Protein AF-A0A1I8CDN8-F1 (afdb_monomer)

Mean predicted aligned error: 15.08 Å

Sequence (482 aa):
MPGAIEDSHVKSSDYYNYYEWNKRQKPAPALMDCKGCKRAISLSTTSARRHLISKHHSEYVKLVEEKLRKANASIGIASYLAPSKDIFEDKLLKLASLSTMSCNLLVSPKFCDLINYISPKTSSYNYFSDSEDDDLIYTSVECYKRFYCLAHQVNIILESISMDITAIKVLLTLLKNIKRVPLANEKLKQLTLKRVKLPGPTRWGHTIMIMGNCLIDKVYHIQVASEFMFKSPSTAQWRIIEEYTKATSHIFKTLNIIQGDSISSKAYGLIQNMYYQLNSLSLNENSFAKLGLEECKKRLNKYTDIDDKDFDICVMVSCFFDPTVTYLLEKEDAQKVIEFCIQNYDTNAWQLSNVSNPSPEIDTFSSNEFSFFELKRLETQRGLVITDPISSQTNNILHLYYEDFKHYKKDNLPAIEFWNTTVKYIALKIIALQYINFPVSSVAIERAFSSAKFCTSNVRNRTKEKLLNDKLLVYLNKKHFY

Solvent-accessible surface area (backbone atoms only — not comparable to full-atom values): 28082 Å² total; per-residue (Å²): 133,84,80,82,79,81,74,87,76,67,59,69,70,65,56,51,78,52,41,41,78,46,86,88,72,83,84,80,82,68,42,26,23,29,71,85,81,62,49,73,39,60,80,39,56,68,51,46,46,54,46,29,59,74,76,36,42,72,60,42,50,50,53,51,50,53,41,49,51,58,49,48,59,52,48,53,54,52,60,59,54,52,67,54,46,81,77,42,63,76,71,58,65,74,70,43,67,48,64,34,86,70,30,23,32,48,66,44,67,72,53,59,57,56,50,57,71,65,63,82,76,82,80,80,82,92,78,95,68,99,60,90,58,65,64,61,56,60,64,65,62,76,60,50,51,73,38,64,18,45,33,54,55,50,41,47,40,57,47,65,65,53,68,84,49,64,42,58,56,38,43,54,49,35,48,50,51,33,58,71,36,65,68,50,29,52,50,45,22,72,76,65,76,46,74,80,74,74,73,53,100,86,44,81,59,38,58,53,58,47,49,53,52,46,62,75,46,36,70,57,54,50,49,51,22,61,78,68,72,45,70,66,58,48,75,69,32,48,51,50,51,48,55,43,41,60,49,46,46,58,53,48,54,45,34,63,52,41,48,46,90,84,41,22,26,51,44,39,58,50,52,52,36,42,53,52,56,25,51,62,40,31,75,70,69,36,63,56,14,45,51,40,45,53,44,43,50,78,70,47,29,32,48,77,32,87,84,37,94,72,46,41,62,61,33,46,44,5,13,53,58,20,50,77,45,20,42,74,51,50,74,69,57,46,49,52,44,49,53,50,50,56,76,62,45,85,52,82,73,39,55,72,79,84,78,88,84,86,86,88,85,87,86,89,87,88,86,87,81,79,48,58,70,52,48,53,49,49,53,51,58,64,55,66,82,70,73,77,81,78,77,91,72,73,69,39,52,64,60,51,50,46,70,70,22,46,53,74,53,93,85,55,56,59,47,70,59,39,54,73,69,45,72,92,54,50,79,48,30,65,64,33,54,52,34,42,67,40,66,48,34,29,52,55,58,52,50,55,51,59,70,45,40,60,38,68,71,35,83,92,51,49,54,58,70,70,64,45,52,54,50,50,51,52,51,51,49,45,73,75,77,107

Structure (mmCIF, N/CA/C/O backbone):
data_AF-A0A1I8CDN8-F1
#
_entry.id   AF-A0A1I8CDN8-F1
#
loop_
_atom_site.group_PDB
_atom_site.id
_atom_site.type_symbol
_atom_site.label_atom_id
_atom_site.label_alt_id
_atom_site.label_comp_id
_atom_site.label_asym_id
_atom_site.label_entity_id
_atom_site.label_seq_id
_atom_site.pdbx_PDB_ins_code
_atom_site.Cartn_x
_atom_site.Cartn_y
_atom_site.Cartn_z
_atom_site.occupancy
_atom_site.B_iso_or_equiv
_atom_site.auth_seq_id
_atom_site.auth_comp_id
_atom_site.auth_asym_id
_atom_site.auth_atom_id
_atom_site.pdbx_PDB_model_num
ATOM 1 N N . MET A 1 1 ? -51.541 -7.426 -21.544 1.00 26.22 1 MET A N 1
ATOM 2 C CA . MET A 1 1 ? -50.734 -6.263 -21.119 1.00 26.22 1 MET A CA 1
ATOM 3 C C . MET A 1 1 ? -49.338 -6.777 -20.800 1.00 26.22 1 MET A C 1
ATOM 5 O O . MET A 1 1 ? -49.266 -7.708 -20.009 1.00 26.22 1 MET A O 1
ATOM 9 N N . PRO A 1 2 ? -48.265 -6.293 -21.447 1.00 28.39 2 PRO A N 1
ATOM 10 C CA . PRO A 1 2 ? -46.905 -6.659 -21.061 1.00 28.39 2 PRO A CA 1
ATOM 11 C C . PRO A 1 2 ? -46.555 -5.958 -19.742 1.00 28.39 2 PRO A C 1
ATOM 13 O O . PRO A 1 2 ? -46.849 -4.771 -19.591 1.00 28.39 2 PRO A O 1
ATOM 16 N N . GLY A 1 3 ? -45.996 -6.715 -18.794 1.00 33.19 3 GLY A N 1
ATOM 17 C CA . GLY A 1 3 ? -45.663 -6.261 -17.443 1.00 33.19 3 GLY A CA 1
ATOM 18 C C . GLY A 1 3 ? -44.763 -5.028 -17.446 1.00 33.19 3 GLY A C 1
ATOM 19 O O . GLY A 1 3 ? -43.825 -4.927 -18.238 1.00 33.19 3 GLY A O 1
ATOM 20 N N . ALA A 1 4 ? -45.092 -4.068 -16.586 1.00 37.28 4 ALA A N 1
ATOM 21 C CA . ALA A 1 4 ? -44.325 -2.847 -16.413 1.00 37.28 4 ALA A CA 1
ATOM 22 C C . ALA A 1 4 ? -42.955 -3.188 -15.810 1.00 37.28 4 ALA A C 1
ATOM 24 O O . ALA A 1 4 ? -42.877 -3.719 -14.709 1.00 37.28 4 ALA A O 1
ATOM 25 N N . ILE A 1 5 ? -41.877 -2.896 -16.538 1.00 46.56 5 ILE A N 1
ATOM 26 C CA . ILE A 1 5 ? -40.523 -2.914 -15.981 1.00 46.56 5 ILE A CA 1
ATOM 27 C C . ILE A 1 5 ? -40.397 -1.657 -15.115 1.00 46.56 5 ILE A C 1
ATOM 29 O O . ILE A 1 5 ? -40.521 -0.543 -15.633 1.00 46.56 5 ILE A O 1
ATOM 33 N N . GLU A 1 6 ? -40.216 -1.823 -13.805 1.00 45.78 6 GLU A N 1
ATOM 34 C CA . GLU A 1 6 ? -40.097 -0.697 -12.879 1.00 45.78 6 GLU A CA 1
ATOM 35 C C . GLU A 1 6 ? -38.776 0.069 -13.052 1.00 45.78 6 GLU A C 1
ATOM 37 O O . GLU A 1 6 ? -37.710 -0.482 -13.322 1.00 45.78 6 GLU A O 1
ATOM 42 N N . ASP A 1 7 ? -38.875 1.394 -12.935 1.00 52.47 7 ASP A N 1
ATOM 43 C CA . ASP A 1 7 ? -37.918 2.374 -13.469 1.00 52.47 7 ASP A CA 1
ATOM 44 C C . ASP A 1 7 ? -36.951 2.932 -12.401 1.00 52.47 7 ASP A C 1
ATOM 46 O O . ASP A 1 7 ? -36.394 4.022 -12.546 1.00 52.47 7 ASP A O 1
ATOM 50 N N . SER A 1 8 ? -36.770 2.214 -11.290 1.00 51.91 8 SER A N 1
ATOM 51 C CA . SER A 1 8 ? -36.023 2.683 -10.109 1.00 51.91 8 SER A CA 1
ATOM 52 C C . SER A 1 8 ? -34.501 2.781 -10.326 1.00 51.91 8 SER A C 1
ATOM 54 O O . SER A 1 8 ? -33.799 3.409 -9.534 1.00 51.91 8 SER A O 1
ATOM 56 N N . HIS A 1 9 ? -33.968 2.222 -11.420 1.00 49.19 9 HIS A N 1
ATOM 57 C CA . HIS A 1 9 ? -32.523 2.037 -11.622 1.00 49.19 9 HIS A CA 1
ATOM 58 C C . HIS A 1 9 ? -31.857 2.981 -12.645 1.00 49.19 9 HIS A C 1
ATOM 60 O O . HIS A 1 9 ? -30.636 2.921 -12.834 1.00 49.19 9 HIS A O 1
ATOM 66 N N . VAL A 1 10 ? -32.610 3.867 -13.309 1.00 52.22 10 VAL A N 1
ATOM 67 C CA . VAL A 1 10 ? -32.062 4.819 -14.295 1.00 52.22 10 VAL A CA 1
ATOM 68 C C . VAL A 1 10 ? -31.921 6.206 -13.664 1.00 52.22 10 VAL A C 1
ATOM 70 O O . VAL A 1 10 ? -32.912 6.828 -13.281 1.00 52.22 10 VAL A O 1
ATOM 73 N N . LYS A 1 11 ? -30.692 6.741 -13.578 1.00 74.88 11 LYS A N 1
ATOM 74 C CA . LYS A 1 11 ? -30.490 8.098 -13.048 1.00 74.88 11 LYS A CA 1
ATOM 75 C C . LYS A 1 11 ? -31.073 9.114 -14.022 1.00 74.88 11 LYS A C 1
ATOM 77 O O . LYS A 1 11 ? -30.938 8.990 -15.237 1.00 74.88 11 LYS A O 1
ATOM 82 N N . SER A 1 12 ? -31.638 10.187 -13.479 1.00 73.06 12 SER A N 1
ATOM 83 C CA . SER A 1 12 ? -32.212 11.300 -14.242 1.00 73.06 12 SER A CA 1
ATOM 84 C C . SER A 1 12 ? -31.274 11.870 -15.317 1.00 73.06 12 SER A C 1
ATOM 86 O O . SER A 1 12 ? -31.732 12.303 -16.373 1.00 73.06 12 SER A O 1
ATOM 88 N N . SER A 1 13 ? -29.962 11.823 -15.077 1.00 80.12 13 SER A N 1
ATOM 89 C CA . SER A 1 13 ? -28.933 12.281 -16.008 1.00 80.12 13 SER A CA 1
ATOM 90 C C . SER A 1 13 ? -28.714 11.367 -17.219 1.00 80.12 13 SER A C 1
ATOM 92 O O . SER A 1 13 ? -28.264 11.840 -18.258 1.00 80.12 13 SER A O 1
ATOM 94 N N . ASP A 1 14 ? -29.014 10.069 -17.108 1.00 84.25 14 ASP A N 1
ATOM 95 C CA . ASP A 1 14 ? -28.715 9.078 -18.151 1.00 84.25 14 ASP A CA 1
ATOM 96 C C . ASP A 1 14 ? -29.546 9.311 -19.421 1.00 84.25 14 ASP A C 1
ATOM 98 O O . ASP A 1 14 ? -29.073 9.081 -20.537 1.00 84.25 14 ASP A O 1
ATOM 102 N N . TYR A 1 15 ? -30.761 9.841 -19.259 1.00 85.12 15 TYR A N 1
ATOM 103 C CA . TYR A 1 15 ? -31.639 10.196 -20.369 1.00 85.12 15 TYR A CA 1
ATOM 104 C C . TYR A 1 15 ? -31.020 11.266 -21.274 1.00 85.12 15 TYR A C 1
ATOM 106 O O . TYR A 1 15 ? -31.219 11.216 -22.486 1.00 85.12 15 TYR A O 1
ATOM 114 N N . TYR A 1 16 ? -30.224 12.193 -20.725 1.00 87.88 16 TYR A N 1
ATOM 115 C CA . TYR A 1 16 ? -29.645 13.309 -21.481 1.00 87.88 16 TYR A CA 1
ATOM 116 C C . TYR A 1 16 ? -28.605 12.884 -22.520 1.00 87.88 16 TYR A C 1
ATOM 118 O O . TYR A 1 16 ? -28.362 13.626 -23.468 1.00 87.88 16 TYR A O 1
ATOM 126 N N . ASN A 1 17 ? -28.053 11.670 -22.433 1.00 91.25 17 ASN A N 1
ATOM 127 C CA . ASN A 1 17 ? -27.125 11.156 -23.446 1.00 91.25 17 ASN A CA 1
ATOM 128 C C . ASN A 1 17 ? -27.761 11.072 -24.847 1.00 91.25 17 ASN A C 1
ATOM 130 O O . ASN A 1 17 ? -27.056 11.187 -25.855 1.00 91.25 17 ASN A O 1
ATOM 134 N N . TYR A 1 18 ? -29.089 10.953 -24.908 1.00 92.00 18 TYR A N 1
ATOM 135 C CA . TYR A 1 18 ? -29.883 10.871 -26.137 1.00 92.00 18 TYR A CA 1
ATOM 136 C C . TYR A 1 18 ? -30.324 12.232 -26.687 1.00 92.00 18 TYR A C 1
ATOM 138 O O . TYR A 1 18 ? -30.989 12.291 -27.725 1.00 92.00 18 TYR A O 1
ATOM 146 N N . TYR A 1 19 ? -29.946 13.324 -26.024 1.00 92.31 19 TYR A N 1
ATOM 147 C CA . TYR A 1 19 ? -30.365 14.674 -26.376 1.00 92.31 19 TYR A CA 1
ATOM 148 C C . TYR A 1 19 ? -29.165 15.604 -26.539 1.00 92.31 19 TYR A C 1
ATOM 150 O O . TYR A 1 19 ? -28.080 15.372 -26.003 1.00 92.31 19 TYR A O 1
ATOM 158 N N . GLU A 1 20 ? -29.346 16.645 -27.339 1.00 92.75 20 GLU A N 1
ATOM 159 C CA . GLU A 1 20 ? -28.385 17.723 -27.534 1.00 92.75 20 GLU A CA 1
ATOM 160 C C . GLU A 1 20 ? -29.065 19.075 -27.319 1.00 92.75 20 GLU A C 1
ATOM 162 O O . GLU A 1 20 ? -30.263 19.232 -27.547 1.00 92.75 20 GLU A O 1
ATOM 167 N N . TRP A 1 21 ? -28.313 20.063 -26.839 1.00 88.69 21 TRP A N 1
ATOM 168 C CA . TRP A 1 21 ? -28.851 21.404 -26.624 1.00 88.69 21 TRP A CA 1
ATOM 169 C C . TRP A 1 21 ? -29.263 22.037 -27.952 1.00 88.69 21 TRP A C 1
ATOM 171 O O . TRP A 1 21 ? -28.451 22.111 -28.880 1.00 88.69 21 TRP A O 1
ATOM 181 N N . ASN A 1 22 ? -30.502 22.529 -28.029 1.00 83.56 22 ASN A N 1
ATOM 182 C CA . ASN A 1 22 ? -30.989 23.192 -29.229 1.00 83.56 22 ASN A CA 1
ATOM 183 C C . ASN A 1 22 ? -30.285 24.551 -29.381 1.00 83.56 22 ASN A C 1
ATOM 185 O O . ASN A 1 22 ? -30.539 25.503 -28.644 1.00 83.56 22 ASN A O 1
ATOM 189 N N . LYS A 1 23 ? -29.367 24.640 -30.349 1.00 81.50 23 LYS A N 1
ATOM 190 C CA . LYS A 1 23 ? -28.539 25.837 -30.584 1.00 81.50 23 LYS A CA 1
ATOM 191 C C . LYS A 1 23 ? -29.305 26.996 -31.233 1.00 81.50 23 LYS A C 1
ATOM 193 O O . LYS A 1 23 ? -28.736 28.071 -31.392 1.00 81.50 23 LYS A O 1
ATOM 198 N N . ARG A 1 24 ? -30.556 26.783 -31.656 1.00 76.19 24 ARG A N 1
ATOM 199 C CA . ARG A 1 24 ? -31.313 27.719 -32.503 1.00 76.19 24 ARG A CA 1
ATOM 200 C C . ARG A 1 24 ? -32.221 28.673 -31.721 1.00 76.19 24 ARG A C 1
ATOM 202 O O . ARG A 1 24 ? -32.852 29.514 -32.348 1.00 76.19 24 ARG A O 1
ATOM 209 N N . GLN A 1 25 ? -32.291 28.582 -30.388 1.00 66.62 25 GLN A N 1
ATOM 210 C CA . GLN A 1 25 ? -33.171 29.438 -29.582 1.00 66.62 25 GLN A CA 1
ATOM 211 C C . GLN A 1 25 ? -32.449 30.178 -28.444 1.00 66.62 25 GLN A C 1
ATOM 213 O O . GLN A 1 25 ? -31.809 29.572 -27.586 1.00 66.62 25 GLN A O 1
ATOM 218 N N . LYS A 1 26 ? -32.635 31.506 -28.408 1.00 66.12 26 LYS A N 1
ATOM 219 C CA . LYS A 1 26 ? -32.535 32.381 -27.226 1.00 66.12 26 LYS A CA 1
ATOM 220 C C . LYS A 1 26 ? -33.641 33.459 -27.310 1.00 66.12 26 LYS A C 1
ATOM 222 O O . LYS A 1 26 ? -33.758 34.031 -28.392 1.00 66.12 26 LYS A O 1
ATOM 227 N N . PRO A 1 27 ? -34.367 33.818 -26.225 1.00 65.06 27 PRO A N 1
ATOM 228 C CA . PRO A 1 27 ? -34.495 33.158 -24.922 1.00 65.06 27 PRO A CA 1
ATOM 229 C C . PRO A 1 27 ? -35.919 32.621 -24.620 1.00 65.06 27 PRO A C 1
ATOM 231 O O . PRO A 1 27 ? -36.909 33.320 -24.795 1.00 65.06 27 PRO A O 1
ATOM 234 N N . ALA A 1 28 ? -35.939 31.408 -24.047 1.00 66.69 28 ALA A N 1
ATOM 235 C CA . ALA A 1 28 ? -37.008 30.707 -23.314 1.00 66.69 28 ALA A CA 1
ATOM 236 C C . ALA A 1 28 ? -38.251 30.186 -24.080 1.00 66.69 28 ALA A C 1
ATOM 238 O O . ALA A 1 28 ? -38.843 30.912 -24.874 1.00 66.69 28 ALA A O 1
ATOM 239 N N . PRO A 1 29 ? -38.714 28.948 -23.771 1.00 65.62 29 PRO A N 1
ATOM 240 C CA . PRO A 1 29 ? -38.159 27.956 -22.828 1.00 65.62 29 PRO A CA 1
ATOM 241 C C . PRO A 1 29 ? -36.982 27.134 -23.399 1.00 65.62 29 PRO A C 1
ATOM 243 O O . PRO A 1 29 ? -36.843 26.981 -24.607 1.00 65.62 29 PRO A O 1
ATOM 246 N N . ALA A 1 30 ? -36.120 26.596 -22.523 1.00 75.00 30 ALA A N 1
ATOM 247 C CA . ALA A 1 30 ? -34.981 25.764 -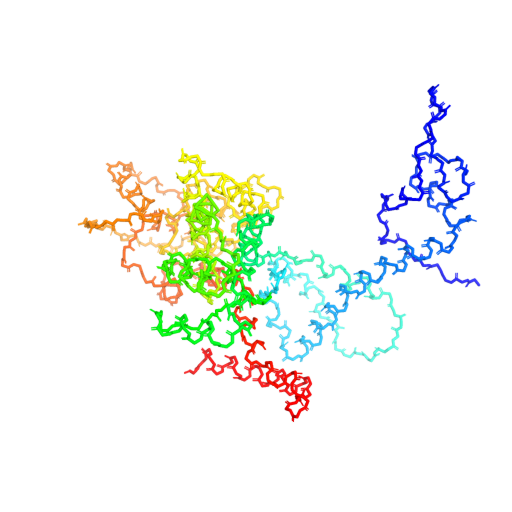22.921 1.00 75.00 30 ALA A CA 1
ATOM 248 C C . ALA A 1 30 ? -35.448 24.409 -23.489 1.00 75.00 30 ALA A C 1
ATOM 250 O O . ALA A 1 30 ? -36.036 23.592 -22.773 1.00 75.00 30 ALA A O 1
ATOM 251 N N . LEU A 1 31 ? -35.176 24.179 -24.775 1.00 86.25 31 LEU A N 1
ATOM 252 C CA . LEU A 1 31 ? -35.457 22.927 -25.476 1.00 86.25 31 LEU A CA 1
ATOM 253 C C . LEU A 1 31 ? -34.163 22.147 -25.747 1.00 86.25 31 LEU A C 1
ATOM 255 O O . LEU A 1 31 ? -33.097 22.725 -25.975 1.00 86.25 31 LEU A O 1
ATOM 259 N N . MET A 1 32 ? -34.272 20.822 -25.757 1.00 90.25 32 MET A N 1
ATOM 260 C CA . MET A 1 32 ? -33.238 19.923 -26.267 1.00 90.25 32 MET A CA 1
ATOM 261 C C . MET A 1 32 ? -33.755 19.189 -27.496 1.00 90.25 32 MET A C 1
ATOM 263 O O . MET A 1 32 ? -34.913 18.778 -27.523 1.00 90.25 32 MET A O 1
ATOM 267 N N . ASP A 1 33 ? -32.888 18.949 -28.469 1.00 92.94 33 ASP A N 1
ATOM 268 C CA . ASP A 1 33 ? -33.208 18.133 -29.632 1.00 92.94 33 ASP A CA 1
ATOM 269 C C . ASP A 1 33 ? -32.814 16.681 -29.363 1.00 92.94 33 ASP A C 1
ATOM 271 O O . ASP A 1 33 ? -31.708 16.385 -28.907 1.00 92.94 33 ASP A O 1
ATOM 275 N N . CYS A 1 34 ? -33.716 15.738 -29.633 1.00 94.75 34 CYS A N 1
ATOM 276 C CA . CYS A 1 34 ? -33.354 14.327 -29.602 1.00 94.75 34 CYS A CA 1
ATOM 277 C C . CYS A 1 34 ? -32.338 14.026 -30.707 1.00 94.75 34 CYS A C 1
ATOM 279 O O . CYS A 1 34 ? -32.595 14.298 -31.878 1.00 94.75 34 CYS A O 1
ATOM 281 N N . LYS A 1 35 ? -31.212 13.392 -30.370 1.00 94.56 35 LYS A N 1
ATOM 282 C CA . LYS A 1 35 ? -30.172 13.050 -31.352 1.00 94.56 35 LYS A CA 1
ATOM 283 C C . LYS A 1 35 ? -30.683 12.114 -32.450 1.00 94.56 35 LYS A C 1
ATOM 285 O O . LYS A 1 35 ? -30.227 12.250 -33.583 1.00 94.56 35 LYS A O 1
ATOM 290 N N . GLY A 1 36 ? -31.616 11.216 -32.110 1.00 93.12 36 GLY A N 1
ATOM 291 C CA . GLY A 1 36 ? -32.177 10.204 -33.008 1.00 93.12 36 GLY A CA 1
ATOM 292 C C . GLY A 1 36 ? -33.221 10.759 -33.977 1.00 93.12 36 GLY A C 1
ATOM 293 O O . GLY A 1 36 ? -33.046 10.657 -35.185 1.00 93.12 36 GLY A O 1
ATOM 294 N N . CYS A 1 37 ? -34.297 11.370 -33.469 1.00 94.38 37 CYS A N 1
ATOM 295 C CA . CYS A 1 37 ? -35.405 11.845 -34.313 1.00 94.38 37 CYS A CA 1
ATOM 296 C C . CYS A 1 37 ? -35.411 13.360 -34.581 1.00 94.38 37 CYS A C 1
ATOM 298 O O . CYS A 1 37 ? -36.319 13.854 -35.246 1.00 94.38 37 CYS A O 1
ATOM 300 N N . LYS A 1 38 ? -34.438 14.108 -34.042 1.00 94.19 38 LYS A N 1
ATOM 301 C CA . LYS A 1 38 ? -34.310 15.576 -34.154 1.00 94.19 38 LYS A CA 1
ATOM 302 C C . LYS A 1 38 ? -35.513 16.377 -33.643 1.00 94.19 38 LYS A C 1
ATOM 304 O O . LYS A 1 38 ? -35.638 17.563 -33.934 1.00 94.19 38 LYS A O 1
ATOM 309 N N . ARG A 1 39 ? -36.391 15.757 -32.848 1.00 92.88 39 ARG A N 1
ATOM 310 C CA . ARG A 1 39 ? -37.531 16.432 -32.223 1.00 92.88 39 ARG A CA 1
ATOM 311 C C . ARG A 1 39 ? -37.081 17.228 -31.001 1.00 92.88 39 ARG A C 1
ATOM 313 O O . ARG A 1 39 ? -36.428 16.672 -30.117 1.00 92.88 39 ARG A O 1
ATOM 320 N N . ALA A 1 40 ? -37.494 18.489 -30.942 1.00 92.19 40 ALA A N 1
ATOM 321 C CA . ALA A 1 40 ? -37.307 19.336 -29.774 1.00 92.19 40 ALA A CA 1
ATOM 322 C C . ALA A 1 40 ? -38.250 18.906 -28.636 1.00 92.19 40 ALA A C 1
ATOM 324 O O . ALA A 1 40 ? -39.450 18.700 -28.848 1.00 92.19 40 ALA A O 1
ATOM 325 N N . ILE A 1 41 ? -37.710 18.781 -27.429 1.00 91.62 41 ILE A N 1
ATOM 326 C CA . ILE A 1 41 ? -38.440 18.463 -26.200 1.00 91.62 41 ILE A CA 1
ATOM 327 C C . ILE A 1 41 ? -38.048 19.432 -25.083 1.00 91.62 41 ILE A C 1
ATOM 329 O O . ILE A 1 41 ? -36.981 20.044 -25.127 1.00 91.62 41 ILE A O 1
ATOM 333 N N . SER A 1 42 ? -38.897 19.568 -24.064 1.00 89.50 42 SER A N 1
ATOM 334 C CA . SER A 1 42 ? -38.574 20.396 -22.900 1.00 89.50 42 SER A CA 1
ATOM 335 C C . SER A 1 42 ? -37.399 19.821 -22.105 1.00 89.50 42 SER A C 1
ATOM 337 O O . SER A 1 42 ? -37.215 18.602 -22.030 1.00 89.50 42 SER A O 1
ATOM 339 N N . LEU A 1 43 ? -36.625 20.708 -21.472 1.00 83.31 43 LEU A N 1
ATOM 340 C CA . LEU A 1 43 ? -35.526 20.371 -20.565 1.00 83.31 43 LEU A CA 1
ATOM 341 C C . LEU A 1 43 ? -36.045 19.798 -19.231 1.00 83.31 43 LEU A C 1
ATOM 343 O O . LEU A 1 43 ? -35.876 20.382 -18.165 1.00 83.31 43 LEU A O 1
ATOM 347 N N . SER A 1 44 ? -36.725 18.657 -19.284 1.00 89.00 44 SER A N 1
ATOM 348 C CA . SER A 1 44 ? -37.115 17.896 -18.100 1.00 89.00 44 SER A CA 1
ATOM 349 C C . SER A 1 44 ? -36.850 16.415 -18.315 1.00 89.00 44 SER A C 1
ATOM 351 O O . SER A 1 44 ? -37.111 15.854 -19.382 1.00 89.00 44 SER A O 1
ATOM 353 N N . THR A 1 45 ? -36.366 15.769 -17.262 1.00 84.75 45 THR A N 1
ATOM 354 C CA . THR A 1 45 ? -36.074 14.331 -17.208 1.00 84.75 45 THR A CA 1
ATOM 355 C C . THR A 1 45 ? -37.315 13.512 -17.554 1.00 84.75 45 THR A C 1
ATOM 357 O O . THR A 1 45 ? -37.250 12.576 -18.345 1.00 84.75 45 THR A O 1
ATOM 360 N N . THR A 1 46 ? -38.478 13.935 -17.056 1.00 87.38 46 THR A N 1
ATOM 361 C CA . THR A 1 46 ? -39.779 13.331 -17.350 1.00 87.38 46 THR A CA 1
ATOM 362 C C . THR A 1 46 ? -40.126 13.398 -18.836 1.00 87.38 46 THR A C 1
ATOM 364 O O . THR A 1 46 ? -40.603 12.412 -19.397 1.00 87.38 46 THR A O 1
ATOM 367 N N . SER A 1 47 ? -39.869 14.528 -19.501 1.00 88.31 47 SER A N 1
ATOM 368 C CA . SER A 1 47 ? -40.153 14.668 -20.936 1.00 88.31 47 SER A CA 1
ATOM 369 C C . SER A 1 47 ? -39.167 13.875 -21.787 1.00 88.31 47 SER A C 1
ATOM 371 O O . SER A 1 47 ? -39.587 13.205 -22.728 1.00 88.31 47 SER A O 1
ATOM 373 N N . ALA A 1 48 ? -37.887 13.862 -21.409 1.00 90.12 48 ALA A N 1
ATOM 374 C CA . ALA A 1 48 ? -36.861 13.032 -22.035 1.00 90.12 48 ALA A CA 1
ATOM 375 C C . ALA A 1 48 ? -37.177 11.530 -21.921 1.00 90.12 48 ALA A C 1
ATOM 377 O O . ALA A 1 48 ? -37.061 10.795 -22.904 1.00 90.12 48 ALA A O 1
ATOM 378 N N . ARG A 1 49 ? -37.649 11.085 -20.753 1.00 89.44 49 ARG A N 1
ATOM 379 C CA . ARG A 1 49 ? -38.091 9.708 -20.505 1.00 89.44 49 ARG A CA 1
ATOM 380 C C . ARG A 1 49 ? -39.318 9.352 -21.339 1.00 89.44 49 ARG A C 1
ATOM 382 O O . ARG A 1 49 ? -39.263 8.404 -22.113 1.00 89.44 49 ARG A O 1
ATOM 389 N N . ARG A 1 50 ? -40.405 10.133 -21.259 1.00 90.00 50 ARG A N 1
ATOM 390 C CA . ARG A 1 50 ? -41.627 9.882 -22.055 1.00 90.00 50 ARG A CA 1
ATOM 391 C C . ARG A 1 50 ? -41.338 9.866 -23.554 1.00 90.00 50 ARG A C 1
ATOM 393 O O . ARG A 1 50 ? -41.900 9.053 -24.285 1.00 90.00 50 ARG A O 1
ATOM 400 N N . HIS A 1 51 ? -40.465 10.757 -24.017 1.00 95.19 51 HIS A N 1
ATOM 401 C CA . HIS A 1 51 ? -40.059 10.794 -25.413 1.00 95.19 51 HIS A CA 1
ATOM 402 C C . HIS A 1 51 ? -39.285 9.530 -25.814 1.00 95.19 51 HIS A C 1
ATOM 404 O O . HIS A 1 51 ? -39.625 8.923 -26.826 1.00 95.19 51 HIS A O 1
ATOM 410 N N . LEU A 1 52 ? -38.318 9.076 -25.008 1.00 91.62 52 LEU A N 1
ATOM 411 C CA . LEU A 1 52 ? -37.605 7.820 -25.267 1.00 91.62 52 LEU A CA 1
ATOM 412 C C . LEU A 1 52 ? -38.558 6.619 -25.265 1.00 91.62 52 LEU A C 1
ATOM 414 O O . LEU A 1 52 ? -38.564 5.863 -26.226 1.00 91.62 52 LEU A O 1
ATOM 418 N N . ILE A 1 53 ? -39.437 6.500 -24.267 1.00 88.94 53 ILE A N 1
ATOM 419 C CA . ILE A 1 53 ? -40.423 5.408 -24.190 1.00 88.94 53 ILE A CA 1
ATOM 420 C C . ILE A 1 53 ? -41.326 5.381 -25.433 1.00 88.94 53 ILE A C 1
ATOM 422 O O . ILE A 1 53 ? -41.604 4.310 -25.965 1.00 88.94 53 ILE A O 1
ATOM 426 N N . SER A 1 54 ? -41.779 6.548 -25.905 1.00 90.44 54 SER A N 1
ATOM 427 C CA . SER A 1 54 ? -42.765 6.641 -26.993 1.00 90.44 54 SER A CA 1
ATOM 428 C C . SER A 1 54 ? -42.180 6.643 -28.408 1.00 90.44 54 SER A C 1
ATOM 430 O O . SER A 1 54 ? -42.880 6.260 -29.344 1.00 90.44 54 SER A O 1
ATOM 432 N N . LYS A 1 55 ? -40.941 7.116 -28.603 1.00 93.94 55 LYS A N 1
ATOM 433 C CA . LYS A 1 55 ? -40.325 7.288 -29.935 1.00 93.94 55 LYS A CA 1
ATOM 434 C C . LYS A 1 55 ? -39.064 6.463 -30.162 1.00 93.94 55 LYS A C 1
ATOM 436 O O . LYS A 1 55 ? -38.720 6.228 -31.313 1.00 93.94 55 LYS A O 1
ATOM 441 N N . HIS A 1 56 ? -38.418 6.012 -29.093 1.00 92.25 56 HIS A N 1
ATOM 442 C CA . HIS A 1 56 ? -37.150 5.279 -29.112 1.00 92.25 56 HIS A CA 1
ATOM 443 C C . HIS A 1 56 ? -37.204 4.119 -28.108 1.00 92.25 56 HIS A C 1
ATOM 445 O O . HIS A 1 56 ? -36.333 3.965 -27.250 1.00 92.25 56 HIS A O 1
ATOM 451 N N . HIS A 1 57 ? -38.294 3.341 -28.162 1.00 87.75 57 HIS A N 1
ATOM 452 C CA . HIS A 1 57 ? -38.574 2.296 -27.177 1.00 87.75 57 HIS A CA 1
ATOM 453 C C . HIS A 1 57 ? -37.439 1.265 -27.108 1.00 87.75 57 HIS A C 1
ATOM 455 O O . HIS A 1 57 ? -37.044 0.861 -26.021 1.00 87.75 57 HIS A O 1
ATOM 461 N N . SER A 1 58 ? -36.846 0.906 -28.252 1.00 84.94 58 SER A N 1
ATOM 462 C CA . SER A 1 58 ? -35.691 0.005 -28.316 1.00 84.94 58 SER A CA 1
ATOM 463 C C . SER A 1 58 ? -34.464 0.528 -27.567 1.00 84.94 58 SER A C 1
ATOM 465 O O . SER A 1 58 ? -33.763 -0.237 -26.911 1.00 84.94 58 SER A O 1
ATOM 467 N N . GLU A 1 59 ? -34.178 1.824 -27.655 1.00 89.00 59 GLU A N 1
ATOM 468 C CA . GLU A 1 59 ? -33.054 2.470 -26.981 1.00 89.00 59 GLU A CA 1
ATOM 469 C C . GLU A 1 59 ? -33.328 2.639 -25.485 1.00 89.00 59 GLU A C 1
ATOM 471 O O . GLU A 1 59 ? -32.421 2.464 -24.672 1.00 89.00 59 GLU A O 1
ATOM 476 N N . TYR A 1 60 ? -34.583 2.911 -25.117 1.00 85.81 60 TYR A N 1
ATOM 477 C CA . TYR A 1 60 ? -35.026 2.903 -23.725 1.00 85.81 60 TYR A CA 1
ATOM 478 C C . TYR A 1 60 ? -34.864 1.514 -23.091 1.00 85.81 60 TYR A C 1
ATOM 480 O O . TYR A 1 60 ? -34.243 1.405 -22.038 1.00 85.81 60 TYR A O 1
ATOM 488 N N . VAL A 1 61 ? -35.327 0.448 -23.756 1.00 78.50 61 VAL A N 1
ATOM 489 C CA . VAL A 1 61 ? -35.165 -0.936 -23.276 1.00 78.50 61 VAL A CA 1
ATOM 490 C C . VAL A 1 61 ? -33.686 -1.285 -23.108 1.00 78.50 61 VAL A C 1
ATOM 492 O O . VAL A 1 61 ? -33.301 -1.759 -22.047 1.00 78.50 61 VAL A O 1
ATOM 495 N N . LYS A 1 62 ? -32.822 -0.953 -24.079 1.00 81.81 62 LYS A N 1
ATOM 496 C CA . LYS A 1 62 ? -31.367 -1.167 -23.956 1.00 81.81 62 LYS A CA 1
ATOM 497 C C . LYS A 1 62 ? -30.748 -0.425 -22.772 1.00 81.81 62 LYS A C 1
ATOM 499 O O . LYS A 1 62 ? -29.882 -0.973 -22.096 1.00 81.81 62 LYS A O 1
ATOM 504 N N . LEU A 1 63 ? -31.169 0.817 -22.524 1.00 81.00 63 LEU A N 1
ATOM 505 C CA . LEU A 1 63 ? -30.702 1.604 -21.381 1.00 81.00 63 LEU A CA 1
ATOM 506 C C . LEU A 1 63 ? -31.090 0.932 -20.057 1.00 81.00 63 LEU A C 1
ATOM 508 O O . LEU A 1 63 ? -30.253 0.822 -19.161 1.00 81.00 63 LEU A O 1
ATOM 512 N N . VAL A 1 64 ? -32.335 0.464 -19.950 1.00 70.94 64 VAL A N 1
ATOM 513 C CA . VAL A 1 64 ? -32.841 -0.250 -18.771 1.00 70.94 64 VAL A CA 1
ATOM 514 C C . VAL A 1 64 ? -32.118 -1.588 -18.597 1.00 70.94 64 VAL A C 1
ATOM 516 O O . VAL A 1 64 ? -31.606 -1.860 -17.516 1.00 70.94 64 VAL A O 1
ATOM 519 N N . GLU A 1 65 ? -31.961 -2.381 -19.659 1.00 66.12 65 GLU A N 1
ATOM 520 C CA . GLU A 1 65 ? -31.228 -3.654 -19.646 1.00 66.12 65 GLU A CA 1
ATOM 521 C C . GLU A 1 65 ? -29.755 -3.487 -19.254 1.00 66.12 65 GLU A C 1
ATOM 523 O O . GLU A 1 65 ? -29.227 -4.285 -18.483 1.00 66.12 65 GLU A O 1
ATOM 528 N N . GLU A 1 66 ? -29.063 -2.454 -19.740 1.00 74.56 66 GLU A N 1
ATOM 529 C CA . GLU A 1 66 ? -27.668 -2.189 -19.374 1.00 74.56 66 GLU A CA 1
ATOM 530 C C . GLU A 1 66 ? -27.534 -1.866 -17.878 1.00 74.56 66 GLU A C 1
ATOM 532 O O . GLU A 1 66 ? -26.582 -2.298 -17.218 1.00 74.56 66 GLU A O 1
ATOM 537 N N . LYS A 1 67 ? -28.499 -1.121 -17.329 1.00 73.94 67 LYS A N 1
ATOM 538 C CA . LYS A 1 67 ? -28.532 -0.754 -15.909 1.00 73.94 67 LYS A CA 1
ATOM 539 C C . LYS A 1 67 ? -28.917 -1.945 -15.045 1.00 73.94 67 LYS A C 1
ATOM 541 O O . LYS A 1 67 ? -28.205 -2.212 -14.081 1.00 73.94 67 LYS A O 1
ATOM 546 N N . LEU A 1 68 ? -29.925 -2.717 -15.446 1.00 54.31 68 LEU A N 1
ATOM 547 C CA . LEU A 1 68 ? -30.285 -3.987 -14.817 1.00 54.31 68 LEU A CA 1
ATOM 548 C C . LEU A 1 68 ? -29.125 -4.979 -14.867 1.00 54.31 68 LEU A C 1
ATOM 550 O O . LEU A 1 68 ? -28.854 -5.635 -13.879 1.00 54.31 68 LEU A O 1
ATOM 554 N N . ARG A 1 69 ? -28.352 -5.052 -15.953 1.00 61.00 69 ARG A N 1
ATOM 555 C CA . ARG A 1 69 ? -27.161 -5.915 -16.034 1.00 61.00 69 ARG A CA 1
ATOM 556 C C . ARG A 1 69 ? -26.059 -5.476 -15.070 1.00 61.00 69 ARG A C 1
ATOM 558 O O . ARG A 1 69 ? -25.405 -6.321 -14.465 1.00 61.00 69 ARG A O 1
ATOM 565 N N . LYS A 1 70 ? -25.850 -4.165 -14.914 1.00 59.53 70 LYS A N 1
ATOM 566 C CA . LYS A 1 70 ? -24.907 -3.598 -13.933 1.00 59.53 70 LYS A CA 1
ATOM 567 C C . LYS A 1 70 ? -25.391 -3.816 -12.489 1.00 59.53 70 LYS A C 1
ATOM 569 O O . LYS A 1 70 ? -24.577 -4.142 -11.626 1.00 59.53 70 LYS A O 1
ATOM 574 N N . ALA A 1 71 ? -26.696 -3.705 -12.240 1.00 49.72 71 ALA A N 1
ATOM 575 C CA . ALA A 1 71 ? -27.324 -4.009 -10.954 1.00 49.72 71 ALA A CA 1
ATOM 576 C C . ALA A 1 71 ? -27.265 -5.516 -10.634 1.00 49.72 71 ALA A C 1
ATOM 578 O O . ALA A 1 71 ? -26.783 -5.897 -9.573 1.00 49.72 71 ALA A O 1
ATOM 579 N N . ASN A 1 72 ? -27.601 -6.382 -11.591 1.00 40.75 72 ASN A N 1
ATOM 580 C CA . ASN A 1 72 ? -27.540 -7.844 -11.488 1.00 40.75 72 ASN A CA 1
ATOM 581 C C . ASN A 1 72 ? -26.115 -8.376 -11.310 1.00 40.75 72 ASN A C 1
ATOM 583 O O . ASN A 1 72 ? -25.922 -9.380 -10.635 1.00 40.75 72 ASN A O 1
ATOM 587 N N . ALA A 1 73 ? -25.091 -7.693 -11.831 1.00 40.53 73 ALA A N 1
ATOM 588 C CA . ALA A 1 73 ? -23.699 -8.001 -11.492 1.00 40.53 73 ALA A CA 1
ATOM 589 C C . ALA A 1 73 ? -23.385 -7.744 -10.004 1.00 40.53 73 ALA A C 1
ATOM 591 O O . ALA A 1 73 ? -22.525 -8.408 -9.431 1.00 40.53 73 ALA A O 1
ATOM 592 N N . SER A 1 74 ? -24.095 -6.804 -9.375 1.00 37.25 74 SER A N 1
ATOM 593 C CA . SER A 1 74 ? -23.976 -6.490 -7.947 1.00 37.25 74 SER A CA 1
ATOM 594 C C . SER A 1 74 ? -24.806 -7.464 -7.095 1.00 37.25 74 SER A C 1
ATOM 596 O O . SER A 1 74 ? -24.326 -7.931 -6.065 1.00 37.25 74 SER A O 1
ATOM 598 N N . ILE A 1 75 ? -25.991 -7.860 -7.579 1.00 37.47 75 ILE A N 1
ATOM 599 C CA . ILE A 1 75 ? -26.857 -8.889 -6.972 1.00 37.47 75 ILE A CA 1
ATOM 600 C C . ILE A 1 75 ? -26.203 -10.270 -7.036 1.00 37.47 75 ILE A C 1
ATOM 602 O O . ILE A 1 75 ? -26.227 -10.986 -6.047 1.00 37.47 75 ILE A O 1
ATOM 606 N N . GLY A 1 76 ? -25.520 -10.613 -8.133 1.00 33.84 76 GLY A N 1
ATOM 607 C CA . GLY A 1 76 ? -24.746 -11.850 -8.245 1.00 33.84 76 GLY A CA 1
ATOM 608 C C . GLY A 1 76 ? -23.673 -11.975 -7.158 1.00 33.84 76 GLY A C 1
ATOM 609 O O . GLY A 1 76 ? -23.481 -13.044 -6.596 1.00 33.84 76 GLY A O 1
ATOM 610 N N . ILE A 1 77 ? -23.000 -10.879 -6.795 1.00 39.28 77 ILE A N 1
ATOM 611 C CA . ILE A 1 77 ? -22.026 -10.877 -5.691 1.00 39.28 77 ILE A CA 1
ATOM 612 C C . ILE A 1 77 ? -22.736 -11.073 -4.342 1.00 39.28 77 ILE A C 1
ATOM 614 O O . ILE A 1 77 ? -22.283 -11.880 -3.530 1.00 39.28 77 ILE A O 1
ATOM 618 N N . ALA A 1 78 ? -23.867 -10.397 -4.112 1.00 38.41 78 ALA A N 1
ATOM 619 C CA . ALA A 1 78 ? -24.673 -10.568 -2.901 1.00 38.41 78 ALA A CA 1
ATOM 620 C C . ALA A 1 78 ? -25.250 -11.995 -2.772 1.00 38.41 78 ALA A C 1
ATOM 622 O O . ALA A 1 78 ? -25.240 -12.572 -1.684 1.00 38.41 78 ALA A O 1
ATOM 623 N N . SER A 1 79 ? -25.651 -12.615 -3.885 1.00 34.00 79 SER A N 1
ATOM 624 C CA . SER A 1 79 ? -26.163 -13.985 -3.946 1.00 34.00 79 SER A CA 1
ATOM 625 C C . SER A 1 79 ? -25.076 -15.058 -3.839 1.00 34.00 79 SER A C 1
ATOM 627 O O . SER A 1 79 ? -25.414 -16.206 -3.601 1.00 34.00 79 SER A O 1
ATOM 629 N N . TYR A 1 80 ? -23.785 -14.736 -3.999 1.00 41.88 80 TYR A N 1
ATOM 630 C CA . TYR A 1 80 ? -22.675 -15.629 -3.612 1.00 41.88 80 TYR A CA 1
ATOM 631 C C . TYR A 1 80 ? -22.345 -15.515 -2.113 1.00 41.88 80 TYR A C 1
ATOM 633 O O . TYR A 1 80 ? -21.889 -16.480 -1.496 1.00 41.88 80 TYR A O 1
ATOM 641 N N . LEU A 1 81 ? -22.611 -14.358 -1.498 1.00 40.53 81 LEU A N 1
ATOM 642 C CA . LEU A 1 81 ? -22.452 -14.161 -0.054 1.00 40.53 81 LEU A CA 1
ATOM 643 C C . LEU A 1 81 ? -23.589 -14.818 0.746 1.00 40.53 81 LEU A C 1
ATOM 645 O O . LEU A 1 81 ? -23.344 -15.299 1.848 1.00 40.53 81 LEU A O 1
ATOM 649 N N . ALA A 1 82 ? -24.804 -14.894 0.193 1.00 36.97 82 ALA A N 1
ATOM 650 C CA . ALA A 1 82 ? -25.963 -15.484 0.867 1.00 36.97 82 ALA A CA 1
ATOM 651 C C . ALA A 1 82 ? -25.834 -17.004 1.166 1.00 36.97 82 ALA A C 1
ATOM 653 O O . ALA A 1 82 ? -26.034 -17.368 2.317 1.00 36.97 82 ALA A O 1
ATOM 654 N N . PRO A 1 83 ? -25.385 -17.889 0.250 1.00 36.03 83 PRO A N 1
ATOM 655 C CA . PRO A 1 83 ? -25.147 -19.312 0.540 1.00 36.03 83 PRO A CA 1
ATOM 656 C C . PRO A 1 83 ? -23.959 -19.562 1.478 1.00 36.03 83 PRO A C 1
ATOM 658 O O . PRO A 1 83 ? -23.842 -20.627 2.077 1.00 36.03 83 PRO A O 1
ATOM 661 N N . SER A 1 84 ? -23.063 -18.579 1.630 1.00 43.03 84 SER A N 1
ATOM 662 C CA . SER A 1 84 ? -22.007 -18.627 2.650 1.00 43.03 84 SER A CA 1
ATOM 663 C C . SER A 1 84 ? -22.582 -18.501 4.072 1.00 43.03 84 SER A C 1
ATOM 665 O O . SER A 1 84 ? -21.915 -18.907 5.024 1.00 43.03 84 SER A O 1
ATOM 667 N N . LYS A 1 85 ? -23.812 -17.970 4.215 1.00 40.47 85 LYS A N 1
ATOM 668 C CA . LYS A 1 85 ? -24.557 -17.871 5.482 1.00 40.47 85 LYS A CA 1
ATOM 669 C C . LYS A 1 85 ? -25.092 -19.217 5.973 1.00 40.47 85 LYS A C 1
ATOM 671 O O . LYS A 1 85 ? -25.228 -19.394 7.171 1.00 40.47 85 LYS A O 1
ATOM 676 N N . ASP A 1 86 ? -25.329 -20.181 5.083 1.00 40.88 86 ASP A N 1
ATOM 677 C CA . ASP A 1 86 ? -25.794 -21.521 5.482 1.00 40.88 86 ASP A CA 1
ATOM 678 C C . ASP A 1 86 ? -24.662 -22.386 6.069 1.00 40.88 86 ASP A C 1
ATOM 680 O O . ASP A 1 86 ? -24.912 -23.380 6.748 1.00 40.88 86 ASP A O 1
ATOM 684 N N . ILE A 1 87 ? -23.399 -22.022 5.804 1.00 43.50 87 ILE A N 1
ATOM 685 C CA . ILE A 1 87 ? -22.203 -22.766 6.240 1.00 43.50 87 ILE A CA 1
ATOM 686 C C . ILE A 1 87 ? -21.660 -22.242 7.580 1.00 43.50 87 ILE A C 1
ATOM 688 O O . ILE A 1 87 ? -21.072 -23.002 8.348 1.00 43.50 87 ILE A O 1
ATOM 692 N N . PHE A 1 88 ? -21.856 -20.957 7.877 1.00 42.56 88 PHE A N 1
ATOM 693 C CA . PHE A 1 88 ? -21.450 -20.330 9.133 1.00 42.56 88 PHE A CA 1
ATOM 694 C C . PHE A 1 88 ? -22.698 -19.945 9.917 1.00 42.56 88 PHE A C 1
ATOM 696 O O . PHE A 1 88 ? -23.499 -19.180 9.399 1.00 42.56 88 PHE A O 1
ATOM 703 N N . GLU A 1 89 ? -22.855 -20.439 11.153 1.00 43.44 89 GLU A N 1
ATOM 704 C CA . GLU A 1 89 ? -24.004 -20.096 12.003 1.00 43.44 89 GLU A CA 1
ATOM 705 C C . GLU A 1 89 ? -24.322 -18.595 11.939 1.00 43.44 89 GLU A C 1
ATOM 707 O O . GLU A 1 89 ? -23.424 -17.758 12.044 1.00 43.44 89 GLU A O 1
ATOM 712 N N . ASP A 1 90 ? -25.609 -18.260 11.849 1.00 41.81 90 ASP A N 1
ATOM 713 C CA . ASP A 1 90 ? -26.162 -16.902 11.725 1.00 41.81 90 ASP A CA 1
ATOM 714 C C . ASP A 1 90 ? -25.602 -15.906 12.774 1.00 41.81 90 ASP A C 1
ATOM 716 O O . ASP A 1 90 ? -25.599 -14.691 12.588 1.00 41.81 90 ASP A O 1
ATOM 720 N N . LYS A 1 91 ? -25.056 -16.420 13.888 1.00 36.19 91 LYS A N 1
ATOM 721 C CA . LYS A 1 91 ? -24.354 -15.667 14.941 1.00 36.19 91 LYS A CA 1
ATOM 722 C C . LYS A 1 91 ? -22.961 -15.151 14.543 1.00 36.19 91 LYS A C 1
ATOM 724 O O . LYS A 1 91 ? -22.551 -14.116 15.058 1.00 36.19 91 LYS A O 1
ATOM 729 N N . LEU A 1 92 ? -22.234 -15.825 13.650 1.00 35.31 92 LEU A N 1
ATOM 730 C CA . LEU A 1 92 ? -20.872 -15.453 13.232 1.00 35.31 92 LEU A CA 1
ATOM 731 C C . LEU A 1 92 ? -20.867 -14.292 12.228 1.00 35.31 92 LEU A C 1
ATOM 733 O O . LEU A 1 92 ? -19.967 -13.455 12.259 1.00 35.31 92 LEU A O 1
ATOM 737 N N . LEU A 1 93 ? -21.907 -14.177 11.398 1.00 39.47 93 LEU A N 1
ATOM 738 C CA . LEU A 1 93 ? -22.096 -13.035 10.498 1.00 39.47 93 LEU A CA 1
ATOM 739 C C . LEU A 1 93 ? -22.498 -11.746 11.228 1.00 39.47 93 LEU A C 1
ATOM 741 O O . LEU A 1 93 ? -22.139 -10.668 10.757 1.00 39.47 93 LEU A O 1
ATOM 745 N N . LYS A 1 94 ? -23.144 -11.836 12.403 1.00 38.19 94 LYS A N 1
ATOM 746 C CA . LYS A 1 94 ? -23.441 -10.676 13.275 1.00 38.19 94 LYS A CA 1
ATOM 747 C C . LYS A 1 94 ? -22.178 -9.923 13.727 1.00 38.19 94 LYS A C 1
ATOM 749 O O . LYS A 1 94 ? -22.271 -8.761 14.102 1.00 38.19 94 LYS A O 1
ATOM 754 N N . LEU A 1 95 ? -21.011 -10.572 13.677 1.00 34.88 95 LEU A N 1
ATOM 755 C CA . LEU A 1 95 ? -19.712 -10.042 14.116 1.00 34.88 95 LEU A CA 1
ATOM 756 C C . LEU A 1 95 ? -18.690 -9.902 12.973 1.00 34.88 95 LEU A C 1
ATOM 758 O O . LEU A 1 95 ? -17.567 -9.446 13.198 1.00 34.88 95 LEU A O 1
ATOM 762 N N . ALA A 1 96 ? -19.040 -10.311 11.752 1.00 37.06 96 ALA A N 1
ATOM 763 C CA . ALA A 1 96 ? -18.085 -10.399 10.659 1.00 37.06 96 ALA A CA 1
ATOM 764 C C . ALA A 1 96 ? -17.783 -9.016 10.070 1.00 37.06 96 ALA A C 1
ATOM 766 O O . ALA A 1 96 ? -18.666 -8.345 9.536 1.00 37.06 96 ALA A O 1
ATOM 767 N N . SER A 1 97 ? -16.506 -8.626 10.089 1.00 39.12 97 SER A N 1
ATOM 768 C CA . SER A 1 97 ? -16.001 -7.615 9.164 1.00 39.12 97 SER A CA 1
ATOM 769 C C . SER A 1 97 ? -15.496 -8.312 7.899 1.00 39.12 97 SER A C 1
ATOM 771 O O . SER A 1 97 ? -14.521 -9.058 7.927 1.00 39.12 97 SER A O 1
ATOM 773 N N . LEU A 1 98 ? -16.200 -8.151 6.777 1.00 39.16 98 LEU A N 1
ATOM 774 C CA . LEU A 1 98 ? -15.762 -8.708 5.486 1.00 39.16 98 LEU A CA 1
ATOM 775 C C . LEU A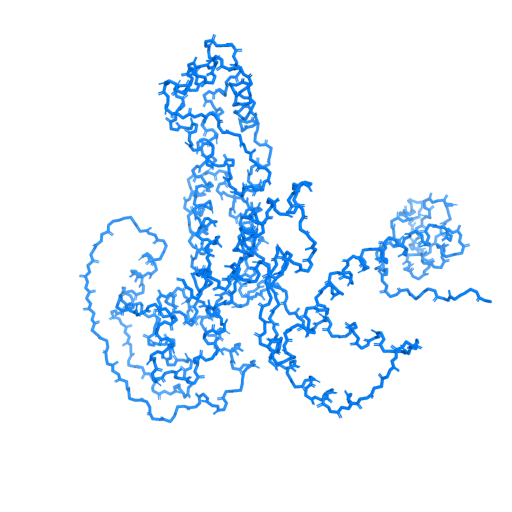 1 98 ? -14.679 -7.816 4.888 1.00 39.16 98 LEU A C 1
ATOM 777 O O . LEU A 1 98 ? -14.740 -6.621 5.118 1.00 39.16 98 LEU A O 1
ATOM 781 N N . SER A 1 99 ? -13.735 -8.362 4.114 1.00 34.22 99 SER A N 1
ATOM 782 C CA . SER A 1 99 ? -12.733 -7.608 3.340 1.00 34.22 99 SER A CA 1
ATOM 783 C C . SER A 1 99 ? -12.593 -8.168 1.930 1.00 34.22 99 SER A C 1
ATOM 785 O O . SER A 1 99 ? -12.447 -9.372 1.739 1.00 34.22 99 SER A O 1
ATOM 787 N N . THR A 1 100 ? -12.634 -7.305 0.922 1.00 39.50 100 THR A N 1
ATOM 788 C CA . THR A 1 100 ? -12.523 -7.639 -0.501 1.00 39.50 100 THR A CA 1
ATOM 789 C C . THR A 1 100 ? -11.593 -6.652 -1.207 1.00 39.50 100 THR A C 1
ATOM 791 O O . THR A 1 100 ? -11.190 -5.626 -0.654 1.00 39.50 100 THR A O 1
ATOM 794 N N . MET A 1 101 ? -11.256 -6.925 -2.473 1.00 32.31 101 MET A N 1
ATOM 795 C CA . MET A 1 101 ? -10.466 -6.025 -3.333 1.00 32.31 101 MET A CA 1
ATOM 796 C C . MET A 1 101 ? -11.032 -4.598 -3.429 1.00 32.31 101 MET A C 1
ATOM 798 O O . MET A 1 101 ? -10.329 -3.680 -3.848 1.00 32.31 101 MET A O 1
ATOM 802 N N . SER A 1 102 ? -12.292 -4.390 -3.027 1.00 28.05 102 SER A N 1
ATOM 803 C CA . SER A 1 102 ? -12.973 -3.104 -3.133 1.00 28.05 102 SER A CA 1
ATOM 804 C C . SER A 1 102 ? -13.904 -2.744 -1.963 1.00 28.05 102 SER A C 1
ATOM 806 O O . SER A 1 102 ? -14.540 -1.694 -2.040 1.00 28.05 102 SER A O 1
ATOM 808 N N . CYS A 1 103 ? -14.020 -3.552 -0.905 1.00 33.50 103 CYS A N 1
ATOM 809 C CA . CYS A 1 103 ? -14.868 -3.251 0.256 1.00 33.50 103 CYS A CA 1
ATOM 810 C C . CYS A 1 103 ? -14.389 -3.966 1.527 1.00 33.50 103 CYS A C 1
ATOM 812 O O . CYS A 1 103 ? -14.094 -5.148 1.450 1.00 33.50 103 CYS A O 1
ATOM 814 N N . ASN A 1 104 ? -14.417 -3.312 2.688 1.00 38.25 104 ASN A N 1
ATOM 815 C CA . ASN A 1 104 ? -14.720 -3.982 3.942 1.00 38.25 104 ASN A CA 1
ATOM 816 C C . ASN A 1 104 ? -16.143 -3.641 4.349 1.00 38.25 104 ASN A C 1
ATOM 818 O O . ASN A 1 104 ? -16.594 -2.545 4.032 1.00 38.25 104 ASN A O 1
ATOM 822 N N . LEU A 1 105 ? -16.832 -4.555 5.018 1.00 41.12 105 LEU A N 1
ATOM 823 C CA . LEU A 1 105 ? -18.142 -4.297 5.608 1.00 41.12 105 LEU A CA 1
ATOM 824 C C . LEU A 1 105 ? -17.938 -4.219 7.117 1.00 41.12 105 LEU A C 1
ATOM 826 O O . LEU A 1 105 ? -17.482 -5.189 7.710 1.00 41.12 105 LEU A O 1
ATOM 830 N N . LEU A 1 106 ? -18.232 -3.079 7.733 1.00 41.06 106 LEU A N 1
ATOM 831 C CA . LEU A 1 106 ? -18.436 -3.007 9.180 1.00 41.06 106 LEU A CA 1
ATOM 832 C C . LEU A 1 106 ? -19.931 -3.140 9.433 1.00 41.06 106 LEU A C 1
ATOM 834 O O . LEU A 1 106 ? -20.719 -2.340 8.926 1.00 41.06 106 LEU A O 1
ATOM 838 N N . VAL A 1 107 ? -20.316 -4.169 10.186 1.00 39.38 107 VAL A N 1
ATOM 839 C CA . VAL A 1 107 ? -21.684 -4.299 10.684 1.00 39.38 107 VAL A CA 1
ATOM 840 C C . VAL A 1 107 ? -21.888 -3.190 11.712 1.00 39.38 107 VAL A C 1
ATOM 842 O O . VAL A 1 107 ? -21.182 -3.129 12.718 1.00 39.38 107 VAL A O 1
ATOM 845 N N . SER A 1 108 ? -22.814 -2.276 11.427 1.00 38.97 108 SER A N 1
ATOM 846 C CA . SER A 1 108 ? -23.237 -1.259 12.389 1.00 38.97 108 SER A CA 1
ATOM 847 C C . SER A 1 108 ? -23.795 -1.945 13.644 1.00 38.97 108 SER A C 1
ATOM 849 O O . SER A 1 108 ? -24.617 -2.849 13.497 1.00 38.97 108 SER A O 1
ATOM 851 N N . PRO A 1 109 ? -23.443 -1.510 14.866 1.00 41.59 109 PRO A N 1
ATOM 852 C CA . PRO A 1 109 ? -24.045 -2.026 16.098 1.00 41.59 109 PRO A CA 1
ATOM 853 C C . PRO A 1 109 ? -25.585 -1.977 16.091 1.00 41.59 109 PRO A C 1
ATOM 855 O O . PRO A 1 109 ? -26.227 -2.906 16.570 1.00 41.59 109 PRO A O 1
ATOM 858 N N . LYS A 1 110 ? -26.187 -0.972 15.430 1.00 37.50 110 LYS A N 1
ATOM 859 C CA . LYS A 1 110 ? -27.652 -0.836 15.267 1.00 37.50 110 LYS A CA 1
ATOM 860 C C . LYS A 1 110 ? -28.286 -1.911 14.372 1.00 37.50 110 LYS A C 1
ATOM 862 O O . LY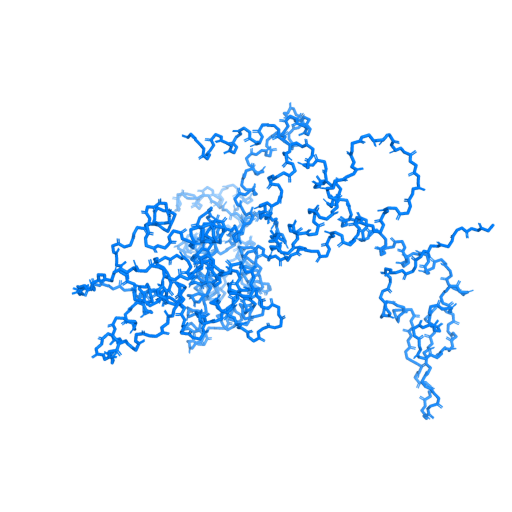S A 1 110 ? -29.498 -2.100 14.391 1.00 37.50 110 LYS A O 1
ATOM 867 N N . PHE A 1 111 ? -27.488 -2.617 13.571 1.00 38.06 111 PHE A N 1
ATOM 868 C CA . PHE A 1 111 ? -27.961 -3.710 12.720 1.00 38.06 111 PHE A CA 1
ATOM 869 C C . PHE A 1 111 ? -28.294 -4.971 13.532 1.00 38.06 111 PHE A C 1
ATOM 871 O O . PHE A 1 111 ? -29.192 -5.727 13.160 1.00 38.06 111 PHE A O 1
ATOM 878 N N . CYS A 1 112 ? -27.632 -5.170 14.679 1.00 38.78 112 CYS A N 1
ATOM 879 C CA . CYS A 1 112 ? -27.953 -6.261 15.599 1.00 38.78 112 CYS A CA 1
ATOM 880 C C . CYS A 1 112 ? -29.379 -6.135 16.161 1.00 38.78 112 CYS A C 1
ATOM 882 O O . CYS A 1 112 ? -30.063 -7.148 16.307 1.00 38.78 112 CYS A O 1
ATOM 884 N N . ASP A 1 113 ? -29.855 -4.908 16.391 1.00 37.16 113 ASP A N 1
ATOM 885 C CA . ASP A 1 113 ? -31.202 -4.643 16.910 1.00 37.16 113 ASP A CA 1
ATOM 886 C C . ASP A 1 113 ? -32.292 -4.884 15.853 1.00 37.16 113 ASP A C 1
ATOM 888 O O . ASP A 1 113 ? -33.333 -5.467 16.158 1.00 37.16 113 ASP A O 1
ATOM 892 N N . LEU A 1 114 ? -32.029 -4.527 14.588 1.00 34.97 114 LEU A N 1
ATOM 893 C CA . LEU A 1 114 ? -32.956 -4.756 13.472 1.00 34.97 114 LEU A CA 1
ATOM 894 C C . LEU A 1 114 ? -33.153 -6.257 13.184 1.00 34.97 114 LEU A C 1
ATOM 896 O O . LEU A 1 114 ? -34.265 -6.699 12.915 1.00 34.97 114 LEU A O 1
ATOM 900 N N . ILE A 1 115 ? -32.097 -7.068 13.300 1.00 36.69 115 ILE A N 1
ATOM 901 C CA . ILE A 1 115 ? -32.194 -8.525 13.110 1.00 36.69 115 ILE A CA 1
ATOM 902 C C . ILE A 1 115 ? -32.879 -9.217 14.296 1.00 36.69 115 ILE A C 1
ATOM 904 O O . ILE A 1 115 ? -33.628 -10.171 14.086 1.00 36.69 115 ILE A O 1
ATOM 908 N N . ASN A 1 116 ? -32.690 -8.739 15.530 1.00 38.34 116 ASN A N 1
ATOM 909 C CA . ASN A 1 116 ? -33.439 -9.254 16.683 1.00 38.34 116 ASN A CA 1
ATOM 910 C C . ASN A 1 116 ? -34.946 -8.946 16.578 1.00 38.34 116 ASN A C 1
ATOM 912 O O . ASN A 1 116 ? -35.758 -9.705 17.097 1.00 38.34 116 ASN A O 1
ATOM 916 N N . TYR A 1 117 ? -35.323 -7.883 15.860 1.00 37.28 117 TYR A N 1
ATOM 917 C CA . TYR A 1 117 ? -36.719 -7.578 15.539 1.00 37.28 117 TYR A CA 1
ATOM 918 C C . TYR A 1 117 ? -37.311 -8.527 14.476 1.00 37.28 117 TYR A C 1
ATOM 920 O O . TYR A 1 117 ? -38.489 -8.869 14.542 1.00 37.28 117 TYR A O 1
ATOM 928 N N . ILE A 1 118 ? -36.493 -9.000 13.527 1.00 37.16 118 ILE A N 1
ATOM 929 C CA . ILE A 1 118 ? -36.908 -9.915 12.444 1.00 37.16 118 ILE A CA 1
ATOM 930 C C . ILE A 1 118 ? -36.886 -11.392 12.896 1.00 37.16 118 ILE A C 1
ATOM 932 O O . ILE A 1 118 ? -37.644 -12.218 12.389 1.00 37.16 118 ILE A O 1
ATOM 936 N N . SER A 1 119 ? -36.050 -11.742 13.878 1.00 35.75 119 SER A N 1
ATOM 937 C CA . SER A 1 119 ? -35.899 -13.109 14.391 1.00 35.75 119 SER A CA 1
ATOM 938 C C . SER A 1 119 ? -36.721 -13.323 15.668 1.00 35.75 119 SER A C 1
ATOM 940 O O . SER A 1 119 ? -36.178 -13.358 16.774 1.00 35.75 119 SER A O 1
ATOM 942 N N . PRO A 1 120 ? -38.054 -13.448 15.532 1.00 37.06 120 PRO A N 1
ATOM 943 C CA . PRO A 1 120 ? -38.658 -14.725 15.904 1.00 37.06 120 PRO A CA 1
ATOM 944 C C . PRO A 1 120 ? -39.919 -15.032 15.077 1.00 37.06 120 PRO A C 1
ATOM 946 O O . PRO A 1 120 ? -41.022 -14.802 15.569 1.00 37.06 120 PRO A O 1
ATOM 949 N N . LYS A 1 121 ? -39.804 -15.550 13.839 1.00 34.31 121 LYS A N 1
ATOM 950 C CA . LYS A 1 121 ? -40.964 -16.177 13.152 1.00 34.31 121 LYS A CA 1
ATOM 951 C C . LYS A 1 121 ? -40.697 -17.042 11.912 1.00 34.31 121 LYS A C 1
ATOM 953 O O . LYS A 1 121 ? -41.617 -17.268 11.138 1.00 34.31 121 LYS A O 1
ATOM 958 N N . THR A 1 122 ? -39.500 -17.592 11.726 1.00 37.97 122 THR A N 1
ATOM 959 C CA . THR A 1 122 ? -39.229 -18.515 10.605 1.00 37.97 122 THR A CA 1
ATOM 960 C C . THR A 1 122 ? -38.763 -19.883 11.096 1.00 37.97 122 THR A C 1
ATOM 962 O O . THR A 1 122 ? -37.696 -20.376 10.747 1.00 37.97 122 THR A O 1
ATOM 965 N N . SER A 1 123 ? -39.592 -20.539 11.912 1.00 35.66 123 SER A N 1
ATOM 966 C CA . SER A 1 123 ? -39.610 -22.002 11.944 1.00 35.66 123 SER A CA 1
ATOM 967 C C . SER A 1 123 ? -40.805 -22.469 11.115 1.00 35.66 123 SER A C 1
ATOM 969 O O . SER A 1 123 ? -41.946 -22.112 11.394 1.00 35.66 123 SER A O 1
ATOM 971 N N . SER A 1 124 ? -40.511 -23.263 10.085 1.00 39.50 124 SER A N 1
ATOM 972 C CA . SER A 1 124 ? -41.407 -23.739 9.020 1.00 39.50 124 SER A CA 1
ATOM 973 C C . SER A 1 124 ? -41.829 -22.665 8.009 1.00 39.50 124 SER A C 1
ATOM 975 O O . SER A 1 124 ? -42.476 -21.696 8.368 1.00 39.50 124 SER A O 1
ATOM 977 N N . TYR A 1 125 ? -41.417 -22.811 6.746 1.00 29.58 125 TYR A N 1
ATOM 978 C CA . TYR A 1 125 ? -42.314 -23.027 5.602 1.00 29.58 125 TYR A CA 1
ATOM 979 C C . TYR A 1 125 ? -41.517 -23.098 4.285 1.00 29.58 125 TYR A C 1
ATOM 981 O O . TYR A 1 125 ? -40.597 -22.325 4.039 1.00 29.58 125 TYR A O 1
ATOM 989 N N . ASN A 1 126 ? -41.890 -24.077 3.457 1.00 39.97 126 ASN A N 1
ATOM 990 C CA . ASN A 1 126 ? -41.472 -24.256 2.066 1.00 39.97 126 ASN A CA 1
ATOM 991 C C . ASN A 1 126 ? -41.879 -23.050 1.216 1.00 39.97 126 ASN A C 1
ATOM 993 O O . ASN A 1 126 ? -43.078 -22.808 1.146 1.00 39.97 126 ASN A O 1
ATOM 997 N N . TYR A 1 127 ? -40.967 -22.396 0.491 1.00 38.25 127 TYR A N 1
ATOM 998 C CA . TYR A 1 127 ? -41.346 -21.409 -0.531 1.00 38.25 127 TYR A CA 1
ATOM 999 C C . TYR A 1 127 ? -40.434 -21.475 -1.772 1.00 38.25 127 TYR A C 1
ATOM 1001 O O . TYR A 1 127 ? -39.285 -21.048 -1.750 1.00 38.25 127 TYR A O 1
ATOM 1009 N N . PHE A 1 128 ? -40.988 -21.999 -2.871 1.00 31.98 128 PHE A N 1
ATOM 1010 C CA . PHE A 1 128 ? -40.988 -21.289 -4.152 1.00 31.98 128 PHE A CA 1
ATOM 1011 C C . PHE A 1 128 ? -42.398 -20.718 -4.285 1.00 31.98 128 PHE A C 1
ATOM 1013 O O . PHE A 1 128 ? -43.334 -21.433 -4.638 1.00 31.98 128 PHE A O 1
ATOM 1020 N N . SER A 1 129 ? -42.563 -19.456 -3.929 1.00 36.38 129 SER A N 1
ATOM 1021 C CA . SER A 1 129 ? -43.719 -18.675 -4.332 1.00 36.38 129 SER A CA 1
ATOM 1022 C C . SER A 1 129 ? -43.253 -17.233 -4.433 1.00 36.38 129 SER A C 1
ATOM 1024 O O . SER A 1 129 ? -42.609 -16.742 -3.510 1.00 36.38 129 SER A O 1
ATOM 1026 N N . ASP A 1 130 ? -43.581 -16.609 -5.557 1.00 41.44 130 ASP A N 1
ATOM 1027 C CA . ASP A 1 130 ? -43.338 -15.208 -5.878 1.00 41.44 130 ASP A CA 1
ATOM 1028 C C . ASP A 1 130 ? -44.118 -14.302 -4.904 1.00 41.44 130 ASP A C 1
ATOM 1030 O O . ASP A 1 130 ? -45.245 -13.894 -5.191 1.00 41.44 130 ASP A O 1
ATOM 1034 N N . SER A 1 131 ? -43.562 -14.037 -3.718 1.00 38.56 131 SER A N 1
ATOM 1035 C CA . SER A 1 131 ? -44.063 -13.022 -2.784 1.00 38.56 131 SER A CA 1
ATOM 1036 C C . SER A 1 131 ? -43.208 -11.759 -2.835 1.00 38.56 131 SER A C 1
ATOM 1038 O O . SER A 1 131 ? -42.025 -11.797 -3.164 1.00 38.56 131 SER A O 1
ATOM 1040 N N . GLU A 1 132 ? -43.838 -10.641 -2.477 1.00 40.41 132 GLU A N 1
ATOM 1041 C CA . GLU A 1 132 ? -43.343 -9.258 -2.366 1.00 40.41 132 GLU A CA 1
ATOM 1042 C C . GLU A 1 132 ? -42.161 -9.068 -1.371 1.00 40.41 132 GLU A C 1
ATOM 1044 O O . GLU A 1 132 ? -41.912 -7.968 -0.887 1.00 40.41 132 GLU A O 1
ATOM 1049 N N . ASP A 1 133 ? -41.413 -10.131 -1.059 1.00 39.62 133 ASP A N 1
ATOM 1050 C CA . ASP A 1 133 ? -40.299 -10.163 -0.103 1.00 39.62 133 ASP A CA 1
ATOM 1051 C C . ASP A 1 133 ? -38.940 -9.777 -0.717 1.00 39.62 133 ASP A C 1
ATOM 1053 O O . ASP A 1 133 ? -37.955 -9.610 0.010 1.00 39.62 133 ASP A O 1
ATOM 1057 N N . ASP A 1 134 ? -38.857 -9.583 -2.037 1.00 39.00 134 ASP A N 1
ATOM 1058 C CA . ASP A 1 134 ? -37.616 -9.138 -2.686 1.00 39.00 134 ASP A CA 1
ATOM 1059 C C . ASP A 1 134 ? -37.184 -7.740 -2.189 1.00 39.00 134 ASP A C 1
ATOM 1061 O O . ASP A 1 134 ? -35.990 -7.501 -1.983 1.00 39.00 134 ASP A O 1
ATOM 1065 N N . ASP A 1 135 ? -38.126 -6.848 -1.858 1.00 36.53 135 ASP A N 1
ATOM 1066 C CA . ASP A 1 135 ? -37.839 -5.505 -1.322 1.00 36.53 135 ASP A CA 1
ATOM 1067 C C . ASP A 1 135 ? -37.192 -5.522 0.085 1.00 36.53 135 ASP A C 1
ATOM 1069 O O . ASP A 1 135 ? -36.430 -4.615 0.455 1.00 36.53 135 ASP A O 1
ATOM 1073 N N . LEU A 1 136 ? -37.407 -6.586 0.869 1.00 38.53 136 LEU A N 1
ATOM 1074 C CA . LEU A 1 136 ? -36.780 -6.783 2.186 1.00 38.53 136 LEU A CA 1
ATOM 1075 C C . LEU A 1 136 ? -35.301 -7.185 2.078 1.00 38.53 136 LEU A C 1
ATOM 1077 O O . LEU A 1 136 ? -34.489 -6.842 2.942 1.00 38.53 136 LEU A O 1
ATOM 1081 N N . ILE A 1 137 ? -34.910 -7.860 0.994 1.00 40.59 137 ILE A N 1
ATOM 1082 C CA . ILE A 1 137 ? -33.504 -8.190 0.734 1.00 40.59 137 ILE A CA 1
ATOM 1083 C C . ILE A 1 137 ? -32.740 -6.926 0.316 1.00 40.59 137 ILE A C 1
ATOM 1085 O O . ILE A 1 137 ? -31.615 -6.718 0.780 1.00 40.59 137 ILE A O 1
ATOM 1089 N N . TYR A 1 138 ? -33.349 -6.041 -0.484 1.00 36.34 138 TYR A N 1
ATOM 1090 C CA . TYR A 1 138 ? -32.703 -4.808 -0.957 1.00 36.34 138 TYR A CA 1
ATOM 1091 C C . TYR A 1 138 ? -32.449 -3.779 0.151 1.00 36.34 138 TYR A C 1
ATOM 1093 O O . TYR A 1 138 ? -31.370 -3.181 0.185 1.00 36.34 138 TYR A O 1
ATOM 1101 N N . THR A 1 139 ? -33.370 -3.627 1.105 1.00 37.16 139 THR A N 1
ATOM 1102 C CA . THR A 1 139 ? -33.174 -2.750 2.279 1.00 37.16 139 THR A CA 1
ATOM 1103 C C . THR A 1 139 ? -32.059 -3.242 3.215 1.00 37.16 139 THR A C 1
ATOM 1105 O O . THR A 1 139 ? -31.423 -2.443 3.902 1.00 37.16 139 THR A O 1
ATOM 1108 N N . SER A 1 140 ? -31.732 -4.540 3.188 1.00 42.38 140 SER A N 1
ATOM 1109 C CA . SER A 1 140 ? -30.654 -5.129 3.998 1.00 42.38 140 SER A CA 1
ATOM 1110 C C . SER A 1 140 ? -29.237 -4.934 3.439 1.00 42.38 140 SER A C 1
ATOM 1112 O O . SER A 1 140 ? -28.273 -5.282 4.111 1.00 42.38 140 SER A O 1
ATOM 1114 N N . VAL A 1 141 ? -29.061 -4.398 2.224 1.00 40.34 141 VAL A N 1
ATOM 1115 C CA . VAL A 1 141 ? -27.722 -4.157 1.640 1.00 40.34 141 VAL A CA 1
ATOM 1116 C C . VAL A 1 141 ? -27.216 -2.738 1.939 1.00 40.34 141 VAL A C 1
ATOM 1118 O O . VAL A 1 141 ? -26.005 -2.515 2.000 1.00 40.34 141 VAL A O 1
ATOM 1121 N N . GLU A 1 142 ? -28.114 -1.785 2.209 1.00 42.03 142 GLU A N 1
ATOM 1122 C CA . GLU A 1 142 ? -27.763 -0.399 2.570 1.00 42.03 142 GLU A CA 1
ATOM 1123 C C . GLU A 1 142 ? -27.148 -0.260 3.975 1.00 42.03 142 GLU A C 1
ATOM 1125 O O . GLU A 1 142 ? -26.596 0.785 4.315 1.00 42.03 142 GLU A O 1
ATOM 1130 N N . CYS A 1 143 ? -27.174 -1.313 4.795 1.00 46.25 143 CYS A N 1
ATOM 1131 C CA . CYS A 1 143 ? -26.677 -1.271 6.171 1.00 46.25 143 CYS A CA 1
ATOM 1132 C C . CYS A 1 143 ? -25.160 -1.477 6.318 1.00 46.25 143 CYS A C 1
ATOM 1134 O O . CYS A 1 143 ? -24.648 -1.454 7.4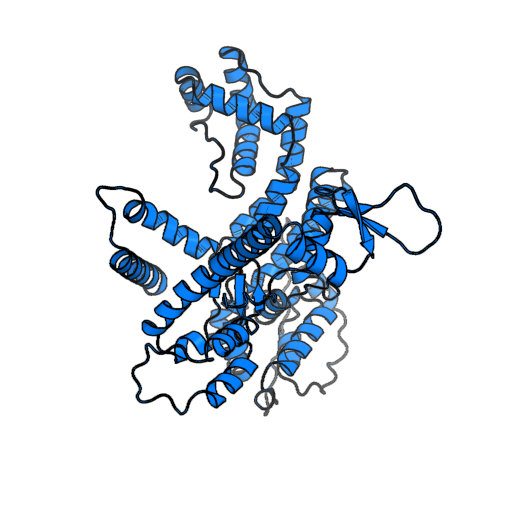41 1.00 46.25 143 CYS A O 1
ATOM 1136 N N . TYR A 1 144 ? -24.427 -1.711 5.225 1.00 53.22 144 TYR A N 1
ATOM 1137 C CA . TYR A 1 144 ? -23.001 -2.012 5.302 1.00 53.22 144 TYR A CA 1
ATOM 1138 C C . TYR A 1 144 ? -22.125 -0.824 4.900 1.00 53.22 144 TYR A C 1
ATOM 1140 O O . TYR A 1 144 ? -22.107 -0.393 3.744 1.00 53.22 144 TYR A O 1
ATOM 1148 N N . LYS A 1 145 ? -21.309 -0.336 5.842 1.00 62.19 145 LYS A N 1
ATOM 1149 C CA . LYS A 1 145 ? -20.303 0.691 5.545 1.00 62.19 145 LYS A CA 1
ATOM 1150 C C . LYS A 1 145 ? -19.155 0.070 4.751 1.00 62.19 145 LYS A C 1
ATOM 1152 O O . LYS A 1 145 ? -18.542 -0.887 5.217 1.00 62.19 145 LYS A O 1
ATOM 1157 N N . ARG A 1 146 ? -18.869 0.624 3.566 1.00 66.25 146 ARG A N 1
ATOM 1158 C CA . ARG A 1 146 ? -17.843 0.147 2.626 1.00 66.25 146 ARG A CA 1
ATOM 1159 C C . ARG A 1 146 ? -16.471 0.774 2.898 1.00 66.25 146 ARG A C 1
ATOM 1161 O O . ARG A 1 146 ? -16.273 1.949 2.617 1.00 66.25 146 ARG A O 1
ATOM 1168 N N . PHE A 1 147 ? -15.489 -0.032 3.295 1.00 77.88 147 PHE A N 1
ATOM 1169 C CA . PHE A 1 147 ? -14.084 0.392 3.407 1.00 77.88 147 PHE A CA 1
ATOM 1170 C C . PHE A 1 147 ? -13.272 0.024 2.160 1.00 77.88 147 PHE A C 1
ATOM 1172 O O . PHE A 1 147 ? -13.335 -1.102 1.690 1.00 77.88 147 PHE A O 1
ATOM 1179 N N . TYR A 1 148 ? -12.446 0.900 1.607 1.00 83.25 148 TYR A N 1
ATOM 1180 C CA . TYR A 1 148 ? -11.642 0.515 0.438 1.00 83.25 148 TYR A CA 1
ATOM 1181 C C . TYR A 1 148 ? -10.336 -0.164 0.861 1.00 83.25 148 TYR A C 1
ATOM 1183 O O . TYR A 1 148 ? -9.674 0.319 1.773 1.00 83.25 148 TYR A O 1
ATOM 1191 N N . CYS A 1 149 ? -9.931 -1.235 0.166 1.00 89.06 149 CYS A N 1
ATOM 1192 C CA . CYS A 1 149 ? -8.639 -1.892 0.392 1.00 89.06 149 CYS A CA 1
ATOM 1193 C C . CYS A 1 149 ? -7.501 -0.866 0.285 1.00 89.06 149 CYS A C 1
ATOM 1195 O O . CYS A 1 149 ? -7.240 -0.320 -0.792 1.00 89.06 149 CYS A O 1
ATOM 1197 N N . LEU A 1 150 ? -6.827 -0.599 1.403 1.00 91.19 150 LEU A N 1
ATOM 1198 C CA . LEU A 1 150 ? -5.825 0.453 1.504 1.00 91.19 150 LEU A CA 1
ATOM 1199 C C . LEU A 1 150 ? -4.610 0.132 0.638 1.00 91.19 150 LEU A C 1
ATOM 1201 O O . LEU A 1 150 ? -4.138 0.992 -0.099 1.00 91.19 150 LEU A O 1
ATOM 1205 N N . ALA A 1 151 ? -4.155 -1.124 0.642 1.00 91.56 151 ALA A N 1
ATOM 1206 C CA . ALA A 1 151 ? -3.060 -1.552 -0.223 1.00 91.56 151 ALA A CA 1
ATOM 1207 C C . ALA A 1 151 ? -3.405 -1.352 -1.714 1.00 91.56 151 ALA A C 1
ATOM 1209 O O . ALA A 1 151 ? -2.550 -0.936 -2.495 1.00 91.56 151 ALA A O 1
ATOM 1210 N N . HIS A 1 152 ? -4.669 -1.553 -2.107 1.00 88.69 152 HIS A N 1
ATOM 1211 C CA . HIS A 1 152 ? -5.110 -1.269 -3.470 1.00 88.69 152 HIS A CA 1
ATOM 1212 C C . HIS A 1 152 ? -5.092 0.235 -3.773 1.00 88.69 152 HIS A C 1
ATOM 1214 O O . HIS A 1 152 ? -4.575 0.633 -4.815 1.00 88.69 152 HIS A O 1
ATOM 1220 N N . GLN A 1 153 ? -5.582 1.082 -2.858 1.00 92.88 153 GLN A N 1
ATOM 1221 C CA . GLN A 1 153 ? -5.511 2.541 -3.027 1.00 92.88 153 GLN A CA 1
ATOM 1222 C C . GLN A 1 153 ? -4.063 3.024 -3.175 1.00 92.88 153 GLN A C 1
ATOM 1224 O O . GLN A 1 153 ? -3.773 3.806 -4.077 1.00 92.88 153 GLN A O 1
ATOM 1229 N N . VAL A 1 154 ? -3.146 2.505 -2.354 1.00 93.62 154 VAL A N 1
ATOM 1230 C CA . VAL A 1 154 ? -1.714 2.827 -2.426 1.00 93.62 154 VAL A CA 1
ATOM 1231 C C . VAL A 1 154 ? -1.086 2.339 -3.735 1.00 93.62 154 VAL A C 1
ATOM 1233 O O . VAL A 1 154 ? -0.303 3.066 -4.344 1.00 93.62 154 VAL A O 1
ATOM 1236 N N . ASN A 1 155 ? -1.452 1.152 -4.229 1.00 92.00 155 ASN A N 1
ATOM 1237 C CA . ASN A 1 155 ? -0.989 0.701 -5.542 1.00 92.00 155 ASN A CA 1
ATOM 1238 C C . ASN A 1 155 ? -1.511 1.593 -6.679 1.00 92.00 155 ASN A C 1
ATOM 1240 O O . ASN A 1 155 ? -0.747 1.905 -7.588 1.00 92.00 155 ASN A O 1
ATOM 1244 N N . ILE A 1 156 ? -2.768 2.047 -6.624 1.00 90.69 156 ILE A N 1
ATOM 1245 C CA . ILE A 1 156 ? -3.288 2.973 -7.639 1.00 90.69 156 ILE A CA 1
ATOM 1246 C C . ILE A 1 156 ? -2.501 4.287 -7.626 1.00 90.69 156 ILE A C 1
ATOM 1248 O O . ILE A 1 156 ? -2.181 4.793 -8.693 1.00 90.69 156 ILE A O 1
ATOM 1252 N N . ILE A 1 157 ? -2.130 4.814 -6.454 1.00 93.31 157 ILE A N 1
ATOM 1253 C CA . ILE A 1 157 ? -1.276 6.011 -6.365 1.00 93.31 157 ILE A CA 1
ATOM 1254 C C . ILE A 1 157 ? 0.050 5.775 -7.104 1.00 93.31 157 ILE A C 1
ATOM 1256 O O . ILE A 1 157 ? 0.453 6.595 -7.927 1.00 93.31 157 ILE A O 1
ATOM 1260 N N . LEU A 1 158 ? 0.707 4.632 -6.876 1.00 91.50 158 LEU A N 1
ATOM 1261 C CA . LEU A 1 158 ? 1.943 4.273 -7.586 1.00 91.50 158 LEU A CA 1
ATOM 1262 C C . LEU A 1 158 ? 1.758 4.201 -9.105 1.00 91.50 158 LEU A C 1
ATOM 1264 O O . LEU A 1 158 ? 2.625 4.657 -9.858 1.00 91.50 158 LEU A O 1
ATOM 1268 N N . GLU A 1 159 ? 0.644 3.623 -9.551 1.00 88.69 159 GLU A N 1
ATOM 1269 C CA . GLU A 1 159 ? 0.306 3.522 -10.967 1.00 88.69 159 GLU A CA 1
ATOM 1270 C C . GLU A 1 159 ? 0.041 4.902 -11.574 1.00 88.69 159 GLU A C 1
ATOM 1272 O O . GLU A 1 159 ? 0.634 5.200 -12.611 1.00 88.69 159 GLU A O 1
ATOM 1277 N N . SER A 1 160 ? -0.733 5.764 -10.904 1.00 89.75 160 SER A N 1
ATOM 1278 C CA . SER A 1 160 ? -1.031 7.140 -11.330 1.00 89.75 160 SER A CA 1
ATOM 1279 C C . SER A 1 160 ? 0.238 7.964 -11.560 1.00 89.75 160 SER A C 1
ATOM 1281 O O . SER A 1 160 ? 0.318 8.693 -12.543 1.00 89.75 160 SER A O 1
ATOM 1283 N N . ILE A 1 161 ? 1.261 7.811 -10.710 1.00 89.00 161 ILE A N 1
ATOM 1284 C CA . ILE A 1 161 ? 2.544 8.524 -10.875 1.00 89.00 161 ILE A CA 1
ATOM 1285 C C . ILE A 1 161 ? 3.326 7.985 -12.090 1.00 89.00 161 ILE A C 1
ATOM 1287 O O . ILE A 1 161 ? 4.153 8.684 -12.668 1.00 89.00 161 ILE A O 1
ATOM 1291 N N . SER A 1 162 ? 3.098 6.725 -12.476 1.00 79.38 162 SER A N 1
ATOM 1292 C CA . SER A 1 162 ? 3.853 6.029 -13.528 1.00 79.38 162 SER A CA 1
ATOM 1293 C C . SER A 1 162 ? 3.280 6.177 -14.940 1.00 79.38 162 SER A C 1
ATOM 1295 O O . SER A 1 162 ? 3.995 5.906 -15.915 1.00 79.38 162 SER A O 1
ATOM 1297 N N . MET A 1 163 ? 2.000 6.553 -15.065 1.00 62.31 163 MET A N 1
ATOM 1298 C CA . MET A 1 163 ? 1.315 6.602 -16.353 1.00 62.31 163 MET A CA 1
ATOM 1299 C C . MET A 1 163 ? 1.985 7.658 -17.247 1.00 62.31 163 MET A C 1
ATOM 1301 O O . MET A 1 163 ? 2.055 8.832 -16.918 1.00 62.31 163 MET A O 1
ATOM 1305 N N . ASP A 1 164 ? 2.527 7.195 -18.376 1.00 66.31 164 ASP A N 1
ATOM 1306 C CA . ASP A 1 164 ? 3.095 8.000 -19.468 1.00 66.31 164 ASP A CA 1
ATOM 1307 C C . ASP A 1 164 ? 4.521 8.540 -19.370 1.00 66.31 164 ASP A C 1
ATOM 1309 O O . ASP A 1 164 ? 4.959 9.307 -20.231 1.00 66.31 164 ASP A O 1
ATOM 1313 N N . ILE A 1 165 ? 5.344 7.998 -18.475 1.00 85.44 165 ILE A N 1
ATOM 1314 C CA . ILE A 1 165 ? 6.772 8.337 -18.483 1.00 85.44 165 ILE A CA 1
ATOM 1315 C C . ILE A 1 165 ? 7.490 7.601 -19.631 1.00 85.44 165 ILE A C 1
ATOM 1317 O O . ILE A 1 165 ? 7.805 6.409 -19.551 1.00 85.44 165 ILE A O 1
ATOM 1321 N N . THR A 1 166 ? 7.807 8.326 -20.709 1.00 93.44 166 THR A N 1
ATOM 1322 C CA . THR A 1 166 ? 8.540 7.808 -21.883 1.00 93.44 166 THR A CA 1
ATOM 1323 C C . THR A 1 166 ? 9.845 7.102 -21.500 1.00 93.44 166 THR A C 1
ATOM 1325 O O . THR A 1 166 ? 10.164 6.058 -22.068 1.00 93.44 166 THR A O 1
ATOM 1328 N N . ALA A 1 167 ? 10.575 7.612 -20.502 1.00 93.75 167 ALA A N 1
ATOM 1329 C CA . ALA A 1 167 ? 11.803 6.989 -20.002 1.00 93.75 167 ALA A CA 1
ATOM 1330 C C . ALA A 1 167 ? 11.568 5.555 -19.482 1.00 93.75 167 ALA A C 1
ATOM 1332 O O . ALA A 1 167 ? 12.309 4.637 -19.841 1.00 93.75 167 ALA A O 1
ATOM 1333 N N . ILE A 1 168 ? 10.489 5.337 -18.720 1.00 93.06 168 ILE A N 1
ATOM 1334 C CA . ILE A 1 168 ? 10.109 4.013 -18.206 1.00 93.06 168 ILE A CA 1
ATOM 1335 C C . ILE A 1 168 ? 9.750 3.081 -19.368 1.00 93.06 168 ILE A C 1
ATOM 1337 O O . ILE A 1 168 ? 10.207 1.939 -19.408 1.00 93.06 168 ILE A O 1
ATOM 1341 N N . LYS A 1 169 ? 8.992 3.567 -20.362 1.00 93.81 169 LYS A N 1
ATOM 1342 C CA . LYS A 1 169 ? 8.635 2.780 -21.559 1.00 93.81 169 LYS A CA 1
ATOM 1343 C C . LYS A 1 169 ? 9.883 2.311 -22.326 1.00 93.81 169 LYS A C 1
ATOM 1345 O O . LYS A 1 169 ? 9.940 1.153 -22.752 1.00 93.81 169 LYS A O 1
ATOM 1350 N N . VAL A 1 170 ? 10.898 3.171 -22.463 1.00 96.25 170 VAL A N 1
ATOM 1351 C CA . VAL A 1 170 ? 12.185 2.817 -23.093 1.00 96.25 170 VAL A CA 1
ATOM 1352 C C . VAL A 1 170 ? 12.917 1.746 -22.282 1.00 96.25 170 VAL A C 1
ATOM 1354 O O . VAL A 1 170 ? 13.310 0.730 -22.857 1.00 96.25 170 VAL A O 1
ATOM 1357 N N . LEU A 1 171 ? 13.031 1.902 -20.958 1.00 96.19 171 LEU A N 1
ATOM 1358 C CA . LEU A 1 171 ? 13.670 0.897 -20.099 1.00 96.19 171 LEU A CA 1
ATOM 1359 C C . LEU A 1 171 ? 12.956 -0.461 -20.176 1.00 96.19 171 LEU A C 1
ATOM 1361 O O . LEU A 1 171 ? 13.596 -1.493 -20.368 1.00 96.19 171 LEU A O 1
ATOM 1365 N N . LEU A 1 172 ? 11.625 -0.487 -20.086 1.00 95.06 172 LEU A N 1
ATOM 1366 C CA . LEU A 1 172 ? 10.863 -1.735 -20.184 1.00 95.06 172 LEU A CA 1
ATOM 1367 C C . LEU A 1 172 ? 11.030 -2.411 -21.551 1.00 95.06 172 LEU A C 1
ATOM 1369 O O . LEU A 1 172 ? 11.029 -3.640 -21.633 1.00 95.06 172 LEU A O 1
ATOM 1373 N N . THR A 1 173 ? 11.197 -1.631 -22.619 1.00 96.81 173 THR A N 1
ATOM 1374 C CA . THR A 1 173 ? 11.490 -2.154 -23.961 1.00 96.81 173 THR A CA 1
ATOM 1375 C C . THR A 1 173 ? 12.886 -2.771 -24.023 1.00 96.81 173 THR A C 1
ATOM 1377 O O . THR A 1 173 ? 13.030 -3.883 -24.531 1.00 96.81 173 THR A O 1
ATOM 1380 N N . LEU A 1 174 ? 13.893 -2.115 -23.435 1.00 97.81 174 LEU A N 1
ATOM 1381 C CA . LEU A 1 174 ? 15.237 -2.678 -23.296 1.00 97.81 174 LEU A CA 1
ATOM 1382 C C . LEU A 1 174 ? 15.196 -4.031 -22.572 1.00 97.81 174 LEU A C 1
ATOM 1384 O O . LEU A 1 174 ? 15.708 -5.023 -23.087 1.00 97.81 174 LEU A O 1
ATOM 1388 N N . LEU A 1 175 ? 14.525 -4.108 -21.420 1.00 97.31 175 LEU A N 1
ATOM 1389 C CA . LEU A 1 175 ? 14.419 -5.353 -20.653 1.00 97.31 175 LEU A CA 1
ATOM 1390 C C . LEU A 1 175 ? 13.699 -6.462 -21.432 1.00 97.31 175 LEU A C 1
ATOM 1392 O O . LEU A 1 175 ? 14.105 -7.623 -21.369 1.00 97.31 175 LEU A O 1
ATOM 1396 N N . LYS A 1 176 ? 12.654 -6.128 -22.200 1.00 97.50 176 LYS A N 1
ATOM 1397 C CA . LYS A 1 176 ? 11.979 -7.094 -23.084 1.00 97.50 176 LYS A CA 1
ATOM 1398 C C . LYS A 1 176 ? 12.937 -7.641 -24.142 1.00 97.50 176 LYS A C 1
ATOM 1400 O O . LYS A 1 176 ? 12.952 -8.851 -24.357 1.00 97.50 176 LYS A O 1
ATOM 1405 N N . ASN A 1 177 ? 13.750 -6.780 -24.753 1.00 97.94 177 ASN A N 1
ATOM 1406 C CA . ASN A 1 177 ? 14.727 -7.182 -25.763 1.00 97.94 177 ASN A CA 1
ATOM 1407 C C . ASN A 1 177 ? 15.819 -8.084 -25.176 1.00 97.94 177 ASN A C 1
ATOM 1409 O O . ASN A 1 177 ? 16.052 -9.162 -25.721 1.00 97.94 177 ASN A O 1
ATOM 1413 N N . ILE A 1 178 ? 16.402 -7.711 -24.029 1.00 97.69 178 ILE A N 1
ATOM 1414 C CA . ILE A 1 178 ? 17.398 -8.547 -23.339 1.00 97.69 178 ILE A CA 1
ATOM 1415 C C . ILE A 1 178 ? 16.787 -9.903 -22.978 1.00 97.69 178 ILE A C 1
ATOM 1417 O O . ILE A 1 178 ? 17.388 -10.936 -23.242 1.00 97.69 178 ILE A O 1
ATOM 1421 N N . LYS A 1 179 ? 15.567 -9.934 -22.424 1.00 97.12 179 LYS A N 1
ATOM 1422 C CA . LYS A 1 179 ? 14.903 -11.196 -22.068 1.00 97.12 179 LYS A CA 1
ATOM 1423 C C . LYS A 1 179 ? 14.618 -12.080 -23.290 1.00 97.12 179 LYS A C 1
ATOM 1425 O O . LYS A 1 179 ? 14.670 -13.301 -23.163 1.00 97.12 179 LYS A O 1
ATOM 1430 N N . ARG A 1 180 ? 14.287 -11.479 -24.440 1.00 97.31 180 ARG A N 1
ATOM 1431 C CA . ARG A 1 180 ? 13.965 -12.188 -25.689 1.00 97.31 180 ARG A CA 1
ATOM 1432 C C . ARG A 1 180 ? 15.194 -12.830 -26.330 1.00 97.31 180 ARG A C 1
ATOM 1434 O O . ARG A 1 180 ? 15.046 -13.870 -26.957 1.00 97.31 180 ARG A O 1
ATOM 1441 N N . VAL A 1 181 ? 16.372 -12.222 -26.196 1.00 97.94 181 VAL A N 1
ATOM 1442 C CA . VAL A 1 181 ? 17.617 -12.714 -26.800 1.00 97.94 181 VAL A CA 1
ATOM 1443 C C . VAL A 1 181 ? 18.407 -13.525 -25.761 1.00 97.94 181 VAL A C 1
ATOM 1445 O O . VAL A 1 181 ? 18.974 -12.930 -24.845 1.00 97.94 181 VAL A O 1
ATOM 1448 N N . PRO A 1 182 ? 18.486 -14.870 -25.873 1.00 97.06 182 PRO A N 1
ATOM 1449 C CA . PRO A 1 182 ? 19.089 -15.715 -24.837 1.00 97.06 182 PRO A CA 1
ATOM 1450 C C . PRO A 1 182 ? 20.540 -15.354 -24.508 1.00 97.06 182 PRO A C 1
ATOM 1452 O O . PRO A 1 182 ? 20.900 -15.312 -23.335 1.00 97.06 182 PRO A O 1
ATOM 1455 N N . LEU A 1 183 ? 21.342 -15.024 -25.527 1.00 98.06 183 LEU A N 1
ATOM 1456 C CA . LEU A 1 183 ? 22.739 -14.611 -25.359 1.00 98.06 183 LEU A CA 1
ATOM 1457 C C . LEU A 1 183 ? 22.863 -13.322 -24.534 1.00 98.06 183 LEU A C 1
ATOM 1459 O O . LEU A 1 183 ? 23.671 -13.265 -23.613 1.00 98.06 183 LEU A O 1
ATOM 1463 N N . ALA A 1 184 ? 22.017 -12.322 -24.797 1.00 97.75 184 ALA A N 1
ATOM 1464 C CA . ALA A 1 184 ? 22.005 -11.073 -24.036 1.00 97.75 184 ALA A CA 1
ATOM 1465 C C . ALA A 1 184 ? 21.569 -11.296 -22.578 1.00 97.75 184 ALA A C 1
ATOM 1467 O O . ALA A 1 184 ? 22.131 -10.704 -21.657 1.00 97.75 184 ALA A O 1
ATOM 1468 N N . ASN A 1 185 ? 20.582 -12.169 -22.351 1.00 97.38 185 ASN A N 1
ATOM 1469 C CA . ASN A 1 185 ? 20.117 -12.513 -21.007 1.00 97.38 185 ASN A CA 1
ATOM 1470 C C . ASN A 1 185 ? 21.185 -13.274 -20.204 1.00 97.38 185 ASN A C 1
ATOM 1472 O O . ASN A 1 185 ? 21.419 -12.948 -19.042 1.00 97.38 185 ASN A O 1
ATOM 1476 N N . GLU A 1 186 ? 21.859 -14.258 -20.809 1.00 97.88 186 GLU A N 1
ATOM 1477 C CA . GLU A 1 186 ? 22.949 -14.980 -20.142 1.00 97.88 186 GLU A CA 1
ATOM 1478 C C . GLU A 1 186 ? 24.165 -14.075 -19.909 1.00 97.88 186 GLU A C 1
ATOM 1480 O O . GLU A 1 186 ? 24.743 -14.129 -18.826 1.00 97.88 186 GLU A O 1
ATOM 1485 N N . LYS A 1 187 ? 24.492 -13.162 -20.833 1.00 97.88 187 LYS A N 1
ATOM 1486 C CA . LYS A 1 187 ? 25.531 -12.145 -20.613 1.00 97.88 187 LYS A CA 1
ATOM 1487 C C . LYS A 1 187 ? 25.207 -11.251 -19.418 1.00 97.88 187 LYS A C 1
ATOM 1489 O O . LYS A 1 187 ? 26.039 -11.089 -18.528 1.00 97.88 187 LYS A O 1
ATOM 1494 N N . LEU A 1 188 ? 23.988 -10.709 -19.347 1.00 97.69 188 LEU A N 1
ATOM 1495 C CA . LEU A 1 188 ? 23.573 -9.900 -18.199 1.00 97.69 188 LEU A CA 1
ATOM 1496 C C . LEU A 1 188 ? 23.607 -10.713 -16.898 1.00 97.69 188 LEU A C 1
ATOM 1498 O O . LEU A 1 188 ? 24.024 -10.201 -15.860 1.00 97.69 188 LEU A O 1
ATOM 1502 N N . LYS A 1 189 ? 23.202 -11.985 -16.944 1.00 97.75 189 LYS A N 1
ATOM 1503 C CA . LYS A 1 189 ? 23.262 -12.891 -15.795 1.00 97.75 189 LYS A CA 1
ATOM 1504 C C . LYS A 1 189 ? 24.696 -13.175 -15.355 1.00 97.75 189 LYS A C 1
ATOM 1506 O O . LYS A 1 189 ? 24.923 -13.264 -14.158 1.00 97.75 189 LYS A O 1
ATOM 1511 N N . GLN A 1 190 ? 25.659 -13.276 -16.267 1.00 97.88 190 GLN A N 1
ATOM 1512 C CA . GLN A 1 190 ? 27.077 -13.394 -15.908 1.00 97.88 190 GLN A CA 1
ATOM 1513 C C . GLN A 1 190 ? 27.591 -12.130 -15.206 1.00 97.88 190 GLN A C 1
ATOM 1515 O O . GLN A 1 190 ? 28.351 -12.240 -14.252 1.00 97.88 190 GLN A O 1
ATOM 1520 N N . LEU A 1 191 ? 27.142 -10.945 -15.637 1.00 97.25 191 LEU A N 1
ATOM 1521 C CA . LEU A 1 191 ? 27.562 -9.661 -15.061 1.00 97.25 191 LEU A CA 1
ATOM 1522 C C . LEU A 1 191 ? 26.899 -9.347 -13.708 1.00 97.25 191 LEU A C 1
ATOM 1524 O O . LEU A 1 191 ? 27.522 -8.747 -12.843 1.00 97.25 191 LEU A O 1
ATOM 1528 N N . THR A 1 192 ? 25.633 -9.734 -13.524 1.00 96.31 192 THR A N 1
ATOM 1529 C CA . THR A 1 192 ? 24.809 -9.323 -12.364 1.00 96.31 192 THR A CA 1
ATOM 1530 C C . THR A 1 192 ? 24.438 -10.467 -11.423 1.00 96.31 192 THR A C 1
ATOM 1532 O O . THR A 1 192 ? 23.838 -10.230 -10.376 1.00 96.31 192 THR A O 1
ATOM 1535 N N . LEU A 1 193 ? 24.706 -11.717 -11.816 1.00 95.94 193 LEU A N 1
ATOM 1536 C CA . LEU A 1 193 ? 24.193 -12.946 -11.191 1.00 95.94 193 LEU A CA 1
ATOM 1537 C C . LEU A 1 193 ? 22.653 -13.042 -11.159 1.00 95.94 193 LEU A C 1
ATOM 1539 O O . LEU A 1 193 ? 22.088 -13.932 -10.521 1.00 95.94 193 LEU A O 1
ATOM 1543 N N . LYS A 1 194 ? 21.944 -12.158 -11.876 1.00 94.00 194 LYS A N 1
ATOM 1544 C CA . LYS A 1 194 ? 20.479 -12.063 -11.893 1.00 94.00 194 LYS A CA 1
ATOM 1545 C C . LYS A 1 194 ? 19.936 -12.234 -13.310 1.00 94.00 194 LYS A C 1
ATOM 1547 O O . LYS A 1 194 ? 20.531 -11.821 -14.297 1.00 94.00 194 LYS A O 1
ATOM 1552 N N . ARG A 1 195 ? 18.741 -12.817 -13.416 1.00 91.69 195 ARG A N 1
ATOM 1553 C CA . ARG A 1 195 ? 17.982 -12.873 -14.676 1.00 91.69 195 ARG A CA 1
ATOM 1554 C C . ARG A 1 195 ? 17.098 -11.645 -14.832 1.00 91.69 195 ARG A C 1
ATOM 1556 O O . ARG A 1 195 ? 16.546 -11.154 -13.845 1.00 91.69 195 ARG A O 1
ATOM 1563 N N . VAL A 1 196 ? 16.869 -11.227 -16.078 1.00 93.50 196 VAL A N 1
ATOM 1564 C CA . VAL A 1 196 ? 15.923 -10.143 -16.374 1.00 93.50 196 VAL A CA 1
ATOM 1565 C C . VAL A 1 196 ? 14.519 -10.501 -15.889 1.00 93.50 196 VAL A C 1
ATOM 1567 O O . VAL A 1 196 ? 13.937 -11.519 -16.280 1.00 93.50 196 VAL A O 1
ATOM 1570 N N . LYS A 1 197 ? 13.940 -9.610 -15.082 1.00 92.00 197 LYS A N 1
ATOM 1571 C CA . LYS A 1 197 ? 12.533 -9.649 -14.673 1.00 92.00 197 LYS A CA 1
ATOM 1572 C C . LYS A 1 197 ? 11.751 -8.597 -15.456 1.00 92.00 197 LYS A C 1
ATOM 1574 O O . LYS A 1 197 ? 12.252 -7.510 -15.719 1.00 92.00 197 LYS A O 1
ATOM 1579 N N . LEU A 1 198 ? 10.519 -8.935 -15.831 1.00 90.94 198 LEU A N 1
ATOM 1580 C CA . LEU A 1 198 ? 9.572 -7.998 -16.442 1.00 90.94 198 LEU A CA 1
ATOM 1581 C C . LEU A 1 198 ? 8.407 -7.748 -15.481 1.00 90.94 198 LEU A C 1
ATOM 1583 O O . LEU A 1 198 ? 8.082 -8.657 -14.707 1.00 90.94 198 LEU A O 1
ATOM 1587 N N . PRO A 1 199 ? 7.768 -6.563 -15.532 1.00 85.94 199 PRO A N 1
ATOM 1588 C CA . PRO A 1 199 ? 6.564 -6.289 -14.759 1.00 85.94 199 PRO A CA 1
ATOM 1589 C C . PRO A 1 199 ? 5.509 -7.369 -15.014 1.00 85.94 199 PRO A C 1
ATOM 1591 O O . PRO A 1 199 ? 5.334 -7.815 -16.149 1.00 85.94 199 PRO A O 1
ATOM 1594 N N . GLY A 1 200 ? 4.849 -7.821 -13.949 1.00 78.81 200 GLY A N 1
ATOM 1595 C CA . GLY A 1 200 ? 3.759 -8.789 -14.036 1.00 78.81 200 GLY A CA 1
ATOM 1596 C C . GLY A 1 200 ? 2.441 -8.070 -13.760 1.00 78.81 200 GLY A C 1
ATOM 1597 O O . GLY A 1 200 ? 2.436 -7.206 -12.887 1.00 78.81 200 GLY A O 1
ATOM 1598 N N . PRO A 1 201 ? 1.337 -8.421 -14.441 1.00 63.84 201 PRO A N 1
ATOM 1599 C CA . PRO A 1 201 ? 0.064 -7.706 -14.309 1.00 63.84 201 PRO A CA 1
ATOM 1600 C C . PRO A 1 201 ? -0.564 -7.824 -12.912 1.00 63.84 201 PRO A C 1
ATOM 1602 O O . PRO A 1 201 ? -1.402 -7.016 -12.548 1.00 63.84 201 PRO A O 1
ATOM 1605 N N . THR A 1 202 ? -0.163 -8.822 -12.122 1.00 65.25 202 THR A N 1
ATOM 1606 C CA . THR A 1 202 ? -0.764 -9.131 -10.815 1.00 65.25 202 THR A CA 1
ATOM 1607 C C . THR A 1 202 ? 0.136 -8.781 -9.629 1.00 65.25 202 THR A C 1
ATOM 1609 O O . THR A 1 202 ? -0.143 -9.207 -8.514 1.00 65.25 202 THR A O 1
ATOM 1612 N N . ARG A 1 203 ? 1.272 -8.103 -9.844 1.00 71.50 203 ARG A N 1
ATOM 1613 C CA . ARG A 1 203 ? 2.237 -7.807 -8.772 1.00 71.50 203 ARG A CA 1
ATOM 1614 C C . ARG A 1 203 ? 2.365 -6.305 -8.585 1.00 71.50 203 ARG A C 1
ATOM 1616 O O . ARG A 1 203 ? 3.086 -5.644 -9.332 1.00 71.50 203 ARG A O 1
ATOM 1623 N N . TRP A 1 204 ? 1.663 -5.800 -7.580 1.00 81.12 204 TRP A N 1
ATOM 1624 C CA . TRP A 1 204 ? 1.679 -4.392 -7.200 1.00 81.12 204 TRP A CA 1
ATOM 1625 C C . TRP A 1 204 ? 3.107 -3.899 -6.946 1.00 81.12 204 TRP A C 1
ATOM 1627 O O . TRP A 1 204 ? 3.940 -4.621 -6.395 1.00 81.12 204 TRP A O 1
ATOM 1637 N N . GLY A 1 205 ? 3.421 -2.699 -7.436 1.00 83.38 205 GLY A N 1
ATOM 1638 C CA . GLY A 1 205 ? 4.748 -2.085 -7.304 1.00 83.38 205 GLY A CA 1
ATOM 1639 C C . GLY A 1 205 ? 5.921 -2.796 -8.009 1.00 83.38 205 GLY A C 1
ATOM 1640 O O . GLY A 1 205 ? 7.065 -2.358 -7.881 1.00 83.38 205 GLY A O 1
ATOM 1641 N N . HIS A 1 206 ? 5.692 -3.857 -8.800 1.00 86.44 206 HIS A N 1
ATOM 1642 C CA . HIS A 1 206 ? 6.782 -4.615 -9.438 1.00 86.44 206 HIS A CA 1
ATOM 1643 C C . HIS A 1 206 ? 7.619 -3.764 -10.407 1.00 86.44 206 HIS A C 1
ATOM 1645 O O . HIS A 1 206 ? 8.825 -3.974 -10.530 1.00 86.44 206 HIS A O 1
ATOM 1651 N N . THR A 1 207 ? 7.000 -2.783 -11.067 1.00 89.19 207 THR A N 1
ATOM 1652 C CA . THR A 1 207 ? 7.682 -1.849 -11.974 1.00 89.19 207 THR A CA 1
ATOM 1653 C C . THR A 1 207 ? 8.745 -1.032 -11.232 1.00 89.19 207 THR A C 1
ATOM 1655 O O . THR A 1 207 ? 9.871 -0.935 -11.713 1.00 89.19 207 THR A O 1
ATOM 1658 N N . ILE A 1 208 ? 8.439 -0.534 -10.028 1.00 91.12 208 ILE A N 1
ATOM 1659 C CA . ILE A 1 208 ? 9.372 0.231 -9.178 1.00 91.12 208 ILE A CA 1
ATOM 1660 C C . ILE A 1 208 ? 10.517 -0.656 -8.708 1.00 91.12 208 ILE A C 1
ATOM 1662 O O . ILE A 1 208 ? 11.679 -0.279 -8.820 1.00 91.12 208 ILE A O 1
ATOM 1666 N N . MET A 1 209 ? 10.206 -1.873 -8.258 1.00 91.00 209 MET A N 1
ATOM 1667 C CA . MET A 1 209 ? 11.228 -2.833 -7.845 1.00 91.00 209 MET A CA 1
ATOM 1668 C C . MET A 1 209 ? 12.186 -3.178 -8.998 1.00 91.00 209 MET A C 1
ATOM 1670 O O . MET A 1 209 ? 13.392 -3.299 -8.794 1.00 91.00 209 MET A O 1
ATOM 1674 N N . ILE A 1 210 ? 11.671 -3.336 -10.221 1.00 92.38 210 ILE A N 1
ATOM 1675 C CA . ILE A 1 210 ? 12.500 -3.567 -11.411 1.00 92.38 210 ILE A CA 1
ATOM 1676 C C . ILE A 1 210 ? 13.365 -2.344 -11.712 1.00 92.38 210 ILE A C 1
ATOM 1678 O O . ILE A 1 210 ? 14.560 -2.512 -11.925 1.00 92.38 210 ILE A O 1
ATOM 1682 N N . MET A 1 211 ? 12.802 -1.135 -11.679 1.00 93.81 211 MET A N 1
ATOM 1683 C CA . MET A 1 211 ? 13.564 0.098 -11.900 1.00 93.81 211 MET A CA 1
ATOM 1684 C C . MET A 1 211 ? 14.684 0.275 -10.877 1.00 93.81 211 MET A C 1
ATOM 1686 O O . MET A 1 211 ? 15.818 0.517 -11.278 1.00 93.81 211 MET A O 1
ATOM 1690 N N . GLY A 1 212 ? 14.410 0.054 -9.589 1.00 94.44 212 GLY A N 1
ATOM 1691 C CA . GLY A 1 212 ? 15.429 0.091 -8.538 1.00 94.44 212 GLY A CA 1
ATOM 1692 C C . GLY A 1 212 ? 16.569 -0.900 -8.787 1.00 94.44 212 GLY A C 1
ATOM 1693 O O . GLY A 1 212 ? 17.734 -0.523 -8.723 1.00 94.44 212 GLY A O 1
ATOM 1694 N N . ASN A 1 213 ? 16.253 -2.142 -9.170 1.00 94.00 213 ASN A N 1
ATOM 1695 C CA . ASN A 1 213 ? 17.280 -3.126 -9.534 1.00 94.00 213 ASN A CA 1
ATOM 1696 C C . ASN A 1 213 ? 18.079 -2.701 -10.776 1.00 94.00 213 ASN A C 1
ATOM 1698 O O . ASN A 1 213 ? 19.298 -2.833 -10.794 1.00 94.00 213 ASN A O 1
ATOM 1702 N N . CYS A 1 214 ? 17.411 -2.162 -11.799 1.00 95.56 214 CYS A N 1
ATOM 1703 C CA . CYS A 1 214 ? 18.080 -1.678 -13.003 1.00 95.56 214 CYS A CA 1
ATOM 1704 C C . CYS A 1 214 ? 18.973 -0.463 -12.743 1.00 95.56 214 CYS A C 1
ATOM 1706 O O . CYS A 1 214 ? 19.961 -0.303 -13.449 1.00 95.56 214 CYS A O 1
ATOM 1708 N N . LEU A 1 215 ? 18.639 0.387 -11.769 1.00 96.69 215 LEU A N 1
ATOM 1709 C CA . LEU A 1 215 ? 19.485 1.508 -11.358 1.00 96.69 215 LEU A CA 1
ATOM 1710 C C . LEU A 1 215 ? 20.753 1.022 -10.645 1.00 96.69 215 LEU A C 1
ATOM 1712 O O . LEU A 1 215 ? 21.829 1.536 -10.934 1.00 96.69 215 LEU A O 1
ATOM 1716 N N . ILE A 1 216 ? 20.642 -0.001 -9.789 1.00 96.56 216 ILE A N 1
ATOM 1717 C CA . ILE A 1 216 ? 21.799 -0.647 -9.144 1.00 96.56 216 ILE A CA 1
ATOM 1718 C C . ILE A 1 216 ? 22.725 -1.259 -10.204 1.00 96.56 216 ILE A C 1
ATOM 1720 O O . ILE A 1 216 ? 23.928 -1.020 -10.201 1.00 96.56 216 ILE A O 1
ATOM 1724 N N . ASP A 1 217 ? 22.151 -1.990 -11.161 1.00 96.25 217 ASP A N 1
ATOM 1725 C CA . ASP A 1 217 ? 22.890 -2.718 -12.198 1.00 96.25 217 ASP A CA 1
ATOM 1726 C C . ASP A 1 217 ? 23.021 -1.903 -13.516 1.00 96.25 217 ASP A C 1
ATOM 1728 O O . ASP A 1 217 ? 23.207 -2.463 -14.603 1.00 96.25 217 ASP A O 1
ATOM 1732 N N . LYS A 1 218 ? 22.911 -0.563 -13.448 1.00 97.25 218 LYS A N 1
ATOM 1733 C CA . LYS A 1 218 ? 22.774 0.343 -14.613 1.00 97.25 218 LYS A CA 1
ATOM 1734 C C . LYS A 1 218 ? 23.894 0.189 -15.637 1.00 97.25 218 LYS A C 1
ATOM 1736 O O . LYS A 1 218 ? 23.626 0.127 -16.837 1.00 97.25 218 LYS A O 1
ATOM 1741 N N . VAL A 1 219 ? 25.141 0.126 -15.172 1.00 98.00 219 VAL A N 1
ATOM 1742 C CA . VAL A 1 219 ? 26.326 0.028 -16.040 1.00 98.00 219 VAL A CA 1
ATOM 1743 C C . VAL A 1 219 ? 26.268 -1.246 -16.887 1.00 98.00 219 VAL A C 1
ATOM 1745 O O . VAL A 1 219 ? 26.479 -1.193 -18.097 1.00 98.00 219 VAL A O 1
ATOM 1748 N N . TYR A 1 220 ? 25.869 -2.369 -16.286 1.00 98.12 220 TYR A N 1
ATOM 1749 C CA . TYR A 1 220 ? 25.757 -3.654 -16.976 1.00 98.12 220 TYR A CA 1
ATOM 1750 C C . TYR A 1 220 ? 24.601 -3.680 -17.979 1.00 98.12 220 TYR A C 1
ATOM 1752 O O . TYR A 1 220 ? 24.740 -4.224 -19.073 1.00 98.12 220 TYR A O 1
ATOM 1760 N N . HIS A 1 221 ? 23.474 -3.040 -17.656 1.00 97.19 221 HIS A N 1
ATOM 1761 C CA . HIS A 1 221 ? 22.377 -2.878 -18.611 1.00 97.19 221 HIS A CA 1
ATOM 1762 C C . HIS A 1 221 ? 22.789 -2.059 -19.841 1.00 97.19 221 HIS A C 1
ATOM 1764 O O . HIS A 1 221 ? 22.425 -2.428 -20.958 1.00 97.19 221 HIS A O 1
ATOM 1770 N N . ILE A 1 222 ? 23.560 -0.982 -19.657 1.00 97.94 222 ILE A N 1
ATOM 1771 C CA . ILE A 1 222 ? 24.087 -0.163 -20.759 1.00 97.94 222 ILE A CA 1
ATOM 1772 C C . ILE A 1 222 ? 25.098 -0.959 -21.592 1.00 97.94 222 ILE A C 1
ATOM 1774 O O . ILE A 1 222 ? 25.026 -0.926 -22.819 1.00 97.94 222 ILE A O 1
ATOM 1778 N N . GLN A 1 223 ? 25.988 -1.715 -20.944 1.00 98.19 223 GLN A N 1
ATOM 1779 C CA . GLN A 1 223 ? 26.967 -2.567 -21.620 1.00 98.19 223 GLN A CA 1
ATOM 1780 C C . GLN A 1 223 ? 26.287 -3.598 -22.531 1.00 98.19 223 GLN A C 1
ATOM 1782 O O . GLN A 1 223 ? 26.594 -3.662 -23.719 1.00 98.19 223 GLN A O 1
ATOM 1787 N N . VAL A 1 224 ? 25.319 -4.355 -22.001 1.00 98.12 224 VAL A N 1
ATOM 1788 C CA . VAL A 1 224 ? 24.567 -5.351 -22.784 1.00 98.12 224 VAL A CA 1
ATOM 1789 C C . VAL A 1 224 ? 23.748 -4.681 -23.888 1.00 98.12 224 VAL A C 1
ATOM 1791 O O . VAL A 1 224 ? 23.651 -5.213 -24.990 1.00 98.12 224 VAL A O 1
ATOM 1794 N N . ALA A 1 225 ? 23.170 -3.504 -23.634 1.00 98.00 225 ALA A N 1
ATOM 1795 C CA . ALA A 1 225 ? 22.453 -2.769 -24.671 1.00 98.00 225 ALA A CA 1
ATOM 1796 C C . ALA A 1 225 ? 23.374 -2.371 -25.836 1.00 98.00 225 ALA A C 1
ATOM 1798 O O . ALA A 1 225 ? 22.977 -2.517 -26.987 1.00 98.00 225 ALA A O 1
ATOM 1799 N N . SER A 1 226 ? 24.595 -1.919 -25.540 1.00 98.00 226 SER A N 1
ATOM 1800 C CA . SER A 1 226 ? 25.595 -1.543 -26.545 1.00 98.00 226 SER A CA 1
ATOM 1801 C C . SER A 1 226 ? 26.053 -2.747 -27.375 1.00 98.00 226 SER A C 1
ATOM 1803 O O . SER A 1 226 ? 25.986 -2.712 -28.600 1.00 98.00 226 SER A O 1
ATOM 1805 N N . GLU A 1 227 ? 26.429 -3.848 -26.715 1.00 98.38 227 GLU A N 1
ATOM 1806 C CA . GLU A 1 227 ? 26.935 -5.072 -27.362 1.00 98.38 227 GLU A CA 1
ATOM 1807 C C . GLU A 1 227 ? 25.919 -5.688 -28.339 1.00 98.38 227 GLU A C 1
ATOM 1809 O O . GLU A 1 227 ? 26.287 -6.167 -29.408 1.00 98.38 227 GLU A O 1
ATOM 1814 N N . PHE A 1 228 ? 24.627 -5.631 -28.001 1.00 98.25 228 PHE A N 1
ATOM 1815 C CA . PHE A 1 228 ? 23.542 -6.199 -28.808 1.00 98.25 228 PHE A CA 1
ATOM 1816 C C . PHE A 1 228 ? 22.748 -5.149 -29.608 1.00 98.25 228 PHE A C 1
ATOM 1818 O O . PHE A 1 228 ? 21.685 -5.468 -30.145 1.00 98.25 228 PHE A O 1
ATOM 1825 N N . MET A 1 229 ? 23.234 -3.904 -29.694 1.00 97.94 229 MET A N 1
ATOM 1826 C CA . MET A 1 229 ? 22.599 -2.797 -30.432 1.00 97.94 229 MET A CA 1
ATOM 1827 C C . MET A 1 229 ? 21.136 -2.522 -30.020 1.00 97.94 229 MET A C 1
ATOM 1829 O O . MET A 1 229 ? 20.286 -2.157 -30.836 1.00 97.94 229 MET A O 1
ATOM 1833 N N . PHE A 1 230 ? 20.805 -2.696 -28.739 1.00 98.25 230 PHE A N 1
ATOM 1834 C CA . PHE A 1 230 ? 19.493 -2.347 -28.201 1.00 98.25 230 PHE A CA 1
ATOM 1835 C C . PHE A 1 230 ? 19.422 -0.868 -27.823 1.00 98.25 230 PHE A C 1
ATOM 1837 O O . PHE A 1 230 ? 20.335 -0.304 -27.222 1.00 98.25 230 PHE A O 1
ATOM 1844 N N . LYS A 1 231 ? 18.268 -0.245 -28.079 1.00 97.19 231 LYS A N 1
ATOM 1845 C CA . LYS A 1 231 ? 17.986 1.108 -27.590 1.00 97.19 231 LYS A CA 1
ATOM 1846 C C . LYS A 1 231 ? 17.969 1.124 -26.057 1.00 97.19 231 LYS A C 1
ATOM 1848 O O . LYS A 1 231 ? 17.107 0.498 -25.441 1.00 97.19 231 LYS A O 1
ATOM 1853 N N . SER A 1 232 ? 18.895 1.872 -25.466 1.00 96.81 232 SER A N 1
ATOM 1854 C CA . SER A 1 232 ? 18.989 2.116 -24.023 1.00 96.81 232 SER A CA 1
ATOM 1855 C C . SER A 1 232 ? 18.402 3.486 -23.658 1.00 96.81 232 SER A C 1
ATOM 1857 O O . SER A 1 232 ? 18.393 4.376 -24.517 1.00 96.81 232 SER A O 1
ATOM 1859 N N . PRO A 1 233 ? 17.907 3.697 -22.421 1.00 97.56 233 PRO A N 1
ATOM 1860 C CA . PRO A 1 233 ? 17.572 5.038 -21.960 1.00 97.56 233 PRO A CA 1
ATOM 1861 C C . PRO A 1 233 ? 18.780 5.984 -22.058 1.00 97.56 233 PRO A C 1
ATOM 1863 O O . PRO A 1 233 ? 19.909 5.603 -21.744 1.00 97.56 233 PRO A O 1
ATOM 1866 N N . SER A 1 234 ? 18.543 7.227 -22.480 1.00 97.31 234 SER A N 1
ATOM 1867 C CA . SER A 1 234 ? 19.565 8.282 -22.467 1.00 97.31 234 SER A CA 1
ATOM 1868 C C . SER A 1 234 ? 19.943 8.686 -21.037 1.00 97.31 234 SER A C 1
ATOM 1870 O O . SER A 1 234 ? 19.228 8.375 -20.085 1.00 97.31 234 SER A O 1
ATOM 1872 N N . THR A 1 235 ? 21.035 9.436 -20.859 1.00 96.69 235 THR A N 1
ATOM 1873 C CA . THR A 1 235 ? 21.447 9.954 -19.539 1.00 96.69 235 THR A CA 1
ATOM 1874 C C . THR A 1 235 ? 20.327 10.738 -18.849 1.00 96.69 235 THR A C 1
ATOM 1876 O O . THR A 1 235 ? 20.049 10.507 -17.674 1.00 96.69 235 THR A O 1
ATOM 1879 N N . ALA A 1 236 ? 19.623 11.599 -19.592 1.00 96.25 236 ALA A N 1
ATOM 1880 C CA . ALA A 1 236 ? 18.472 12.339 -19.078 1.00 96.25 236 ALA A CA 1
ATOM 1881 C C . ALA A 1 236 ? 17.306 11.409 -18.696 1.00 96.25 236 ALA A C 1
ATOM 1883 O O . ALA A 1 236 ? 16.686 11.587 -17.652 1.00 96.25 236 ALA A O 1
ATOM 1884 N N . GLN A 1 237 ? 17.034 10.373 -19.495 1.00 96.25 237 GLN A N 1
ATOM 1885 C CA . GLN A 1 237 ? 15.994 9.389 -19.176 1.00 96.25 237 GLN A CA 1
ATOM 1886 C C . GLN A 1 237 ? 16.343 8.553 -17.940 1.00 96.25 237 GLN A C 1
ATOM 1888 O O . GLN A 1 237 ? 15.461 8.269 -17.136 1.00 96.25 237 GLN A O 1
ATOM 1893 N N . TRP A 1 238 ? 17.614 8.194 -17.749 1.00 97.12 238 TRP A N 1
ATOM 1894 C CA . TRP A 1 238 ? 18.067 7.528 -16.528 1.00 97.12 238 TRP A CA 1
ATOM 1895 C C . TRP A 1 238 ? 17.879 8.398 -15.289 1.00 97.12 238 TRP A C 1
ATOM 1897 O O . TRP A 1 238 ? 17.429 7.881 -14.273 1.00 97.12 238 TRP A O 1
ATOM 1907 N N . ARG A 1 239 ? 18.157 9.703 -15.386 1.00 95.38 239 ARG A N 1
ATOM 1908 C CA . ARG A 1 239 ? 17.896 10.653 -14.296 1.00 95.38 239 ARG A CA 1
ATOM 1909 C C . ARG A 1 239 ? 16.407 10.716 -13.944 1.00 95.38 239 ARG A C 1
ATOM 1911 O O . ARG A 1 239 ? 16.060 10.641 -12.774 1.00 95.38 239 ARG A O 1
ATOM 1918 N N . ILE A 1 240 ? 15.526 10.748 -14.946 1.00 94.56 240 ILE A N 1
ATOM 1919 C CA . ILE A 1 240 ? 14.069 10.691 -14.729 1.00 94.56 240 ILE A CA 1
ATOM 1920 C C . ILE A 1 240 ? 13.666 9.398 -13.999 1.00 94.56 240 ILE A C 1
ATOM 1922 O O . ILE A 1 240 ? 12.859 9.436 -13.074 1.00 94.56 240 ILE A O 1
ATOM 1926 N N . ILE A 1 241 ? 14.223 8.247 -14.396 1.00 95.50 241 ILE A N 1
ATOM 1927 C CA . ILE A 1 241 ? 13.945 6.952 -13.749 1.00 95.50 241 ILE A CA 1
ATOM 1928 C C . ILE A 1 241 ? 14.427 6.953 -12.291 1.00 95.50 241 ILE A C 1
ATOM 1930 O O . ILE A 1 241 ? 13.745 6.411 -11.422 1.00 95.50 241 ILE A O 1
ATOM 1934 N N . GLU A 1 242 ? 15.577 7.564 -12.013 1.00 95.06 242 GLU A N 1
ATOM 1935 C CA . GLU A 1 242 ? 16.128 7.714 -10.666 1.00 95.06 242 GLU A CA 1
ATOM 1936 C C . GLU A 1 242 ? 15.249 8.609 -9.782 1.00 95.06 242 GLU A C 1
ATOM 1938 O O . GLU A 1 242 ? 14.846 8.190 -8.697 1.00 95.06 242 GLU A O 1
ATOM 1943 N N . GLU A 1 243 ? 14.866 9.789 -10.272 1.00 92.81 243 GLU A N 1
ATOM 1944 C CA . GLU A 1 243 ? 13.977 10.723 -9.571 1.00 92.81 243 GLU A CA 1
ATOM 1945 C C . GLU A 1 243 ? 12.599 10.102 -9.290 1.00 92.81 243 GLU A C 1
ATOM 1947 O O . GLU A 1 243 ? 12.086 10.221 -8.172 1.00 92.81 243 GLU A O 1
ATOM 1952 N N . TYR A 1 244 ? 12.036 9.380 -10.267 1.00 93.56 244 TYR A N 1
ATOM 1953 C CA . TYR A 1 244 ? 10.795 8.619 -10.111 1.00 93.56 244 TYR A CA 1
ATOM 1954 C C . TYR A 1 244 ? 10.939 7.511 -9.060 1.00 93.56 244 TYR A C 1
ATOM 1956 O O . TYR A 1 244 ? 10.090 7.371 -8.176 1.00 93.56 244 TYR A O 1
ATOM 1964 N N . THR A 1 245 ? 12.013 6.717 -9.128 1.00 93.75 245 THR A N 1
ATOM 1965 C CA . THR A 1 245 ? 12.237 5.600 -8.197 1.00 93.75 245 THR A CA 1
ATOM 1966 C C . THR A 1 245 ? 12.428 6.119 -6.777 1.00 93.75 245 THR A C 1
ATOM 1968 O O . THR A 1 245 ? 11.866 5.551 -5.844 1.00 93.75 245 THR A O 1
ATOM 1971 N N . LYS A 1 246 ? 13.147 7.234 -6.600 1.00 91.44 246 LYS A N 1
ATOM 1972 C CA . LYS A 1 246 ? 13.314 7.895 -5.302 1.00 91.44 246 LYS A CA 1
ATOM 1973 C C . LYS A 1 246 ? 11.964 8.319 -4.720 1.00 91.44 246 LYS A C 1
ATOM 1975 O O . LYS A 1 246 ? 11.641 7.900 -3.610 1.00 91.44 246 LYS A O 1
ATOM 1980 N N . ALA A 1 247 ? 11.153 9.053 -5.488 1.00 91.50 247 ALA A N 1
ATOM 1981 C CA . ALA A 1 247 ? 9.832 9.519 -5.054 1.00 91.50 247 ALA A CA 1
ATOM 1982 C C . ALA A 1 247 ? 8.875 8.368 -4.704 1.00 91.50 247 ALA A C 1
ATOM 1984 O O . ALA A 1 247 ? 8.198 8.394 -3.678 1.00 91.50 247 ALA A O 1
ATOM 1985 N N . THR A 1 248 ? 8.851 7.319 -5.526 1.00 93.50 248 THR A N 1
ATOM 1986 C CA . THR A 1 248 ? 7.924 6.191 -5.351 1.00 93.50 248 THR A CA 1
ATOM 1987 C C . THR A 1 248 ? 8.415 5.123 -4.375 1.00 93.50 248 THR A C 1
ATOM 1989 O O . THR A 1 248 ? 7.615 4.304 -3.920 1.00 93.50 248 THR A O 1
ATOM 1992 N N . SER A 1 249 ? 9.696 5.130 -3.991 1.00 91.44 249 SER A N 1
ATOM 1993 C CA . SER A 1 249 ? 10.267 4.132 -3.076 1.00 91.44 249 SER A CA 1
ATOM 1994 C C . SER A 1 249 ? 9.579 4.111 -1.708 1.00 91.44 249 SER A C 1
ATOM 1996 O O . SER A 1 249 ? 9.332 3.033 -1.169 1.00 91.44 249 SER A O 1
ATOM 1998 N N . HIS A 1 250 ? 9.216 5.274 -1.161 1.00 89.94 250 HIS A N 1
ATOM 1999 C CA . HIS A 1 250 ? 8.543 5.379 0.138 1.00 89.94 250 HIS A CA 1
ATOM 2000 C C . HIS A 1 250 ? 7.100 4.871 0.081 1.00 89.94 250 HIS A C 1
ATOM 2002 O O . HIS A 1 250 ? 6.659 4.150 0.978 1.00 89.94 250 HIS A O 1
ATOM 2008 N N . ILE A 1 251 ? 6.391 5.173 -1.009 1.00 93.56 251 ILE A N 1
ATOM 2009 C CA . ILE A 1 251 ? 5.043 4.655 -1.254 1.00 93.56 251 ILE A CA 1
ATOM 2010 C C . ILE A 1 251 ? 5.101 3.130 -1.434 1.00 93.56 251 ILE A C 1
ATOM 2012 O O . ILE A 1 251 ? 4.308 2.407 -0.842 1.00 93.56 251 ILE A O 1
ATOM 2016 N N . PHE A 1 252 ? 6.088 2.612 -2.173 1.00 93.00 252 PHE A N 1
ATOM 2017 C CA . PHE A 1 252 ? 6.283 1.171 -2.356 1.00 93.00 252 PHE A CA 1
ATOM 2018 C C . PHE A 1 252 ? 6.646 0.442 -1.053 1.00 93.00 252 PHE A C 1
ATOM 2020 O O . PHE A 1 252 ? 6.114 -0.632 -0.779 1.00 93.00 252 PHE A O 1
ATOM 2027 N N . LYS A 1 253 ? 7.518 1.020 -0.216 1.00 91.25 253 LYS A N 1
ATOM 2028 C CA . LYS A 1 253 ? 7.807 0.488 1.127 1.00 91.25 253 LYS A CA 1
ATOM 2029 C C . LYS A 1 253 ? 6.532 0.413 1.964 1.00 91.25 253 LYS A C 1
ATOM 2031 O O . LYS A 1 253 ? 6.253 -0.627 2.553 1.00 91.25 253 LYS A O 1
ATOM 2036 N N . THR A 1 254 ? 5.739 1.481 1.955 1.00 91.69 254 THR A N 1
ATOM 2037 C CA . THR A 1 254 ? 4.463 1.535 2.673 1.00 91.69 254 THR A CA 1
ATOM 2038 C C . THR A 1 254 ? 3.480 0.498 2.144 1.00 91.69 254 THR A C 1
ATOM 2040 O O . THR A 1 254 ? 2.887 -0.230 2.931 1.00 91.69 254 THR A O 1
ATOM 2043 N N . LEU A 1 255 ? 3.377 0.338 0.825 1.00 92.44 255 LEU A N 1
ATOM 2044 C CA . LEU A 1 255 ? 2.573 -0.705 0.202 1.00 92.44 255 LEU A CA 1
ATOM 2045 C C . LEU A 1 255 ? 2.964 -2.103 0.693 1.00 92.44 255 LEU A C 1
ATOM 2047 O O . LEU A 1 255 ? 2.089 -2.862 1.092 1.00 92.44 255 LEU A O 1
ATOM 2051 N N . ASN A 1 256 ? 4.258 -2.436 0.706 1.00 89.00 256 ASN A N 1
ATOM 2052 C CA . ASN A 1 256 ? 4.725 -3.745 1.175 1.00 89.00 256 ASN A CA 1
ATOM 2053 C C . ASN A 1 256 ? 4.365 -3.992 2.645 1.00 89.00 256 ASN A C 1
ATOM 2055 O O . ASN A 1 256 ? 4.032 -5.119 3.005 1.00 89.00 256 ASN A O 1
ATOM 2059 N N . ILE A 1 257 ? 4.400 -2.949 3.480 1.00 90.19 257 ILE A N 1
ATOM 2060 C CA . ILE A 1 257 ? 3.949 -3.045 4.871 1.00 90.19 257 ILE A CA 1
ATOM 2061 C C . ILE A 1 257 ? 2.432 -3.256 4.906 1.00 90.19 257 ILE A C 1
ATOM 2063 O O . ILE A 1 257 ? 1.987 -4.203 5.541 1.00 90.19 257 ILE A O 1
ATOM 2067 N N . ILE A 1 258 ? 1.642 -2.459 4.171 1.00 89.38 258 ILE A N 1
ATOM 2068 C CA . ILE A 1 258 ? 0.165 -2.534 4.144 1.00 89.38 258 ILE A CA 1
ATOM 2069 C C . ILE A 1 258 ? -0.350 -3.837 3.488 1.00 89.38 258 ILE A C 1
ATOM 2071 O O . ILE A 1 258 ? -1.512 -4.218 3.597 1.00 89.38 258 ILE A O 1
ATOM 2075 N N . GLN A 1 259 ? 0.511 -4.585 2.811 1.00 85.94 259 GLN A N 1
ATOM 2076 C CA . GLN A 1 259 ? 0.189 -5.929 2.343 1.00 85.94 259 GLN A CA 1
ATOM 2077 C C . GLN A 1 259 ? 0.331 -7.002 3.432 1.00 85.94 259 GLN A C 1
ATOM 2079 O O . GLN A 1 259 ? 0.015 -8.159 3.164 1.00 85.94 259 GLN A O 1
ATOM 2084 N N . GLY A 1 260 ? 0.824 -6.672 4.628 1.00 81.75 260 GLY A N 1
ATOM 2085 C CA . GLY A 1 260 ? 0.896 -7.583 5.772 1.00 81.75 260 GLY A CA 1
ATOM 2086 C C . GLY A 1 260 ? -0.478 -7.979 6.327 1.00 81.75 260 GLY A C 1
ATOM 2087 O O . GLY A 1 260 ? -1.483 -7.344 6.033 1.00 81.75 260 GLY A O 1
ATOM 2088 N N . ASP A 1 261 ? -0.518 -9.037 7.140 1.00 69.06 261 ASP A N 1
ATOM 2089 C CA . ASP A 1 261 ? -1.773 -9.569 7.699 1.00 69.06 261 ASP A CA 1
ATOM 2090 C C . ASP A 1 261 ? -2.191 -8.840 9.014 1.00 69.06 261 ASP A C 1
ATOM 2092 O O . ASP A 1 261 ? -3.327 -8.984 9.449 1.00 69.06 261 ASP A O 1
ATOM 2096 N N . SER A 1 262 ? -1.315 -8.029 9.639 1.00 70.56 262 SER A N 1
ATOM 2097 C CA . SER A 1 262 ? -1.503 -7.455 10.996 1.00 70.56 262 SER A CA 1
ATOM 2098 C C . SER A 1 262 ? -1.003 -5.999 11.133 1.00 70.56 262 SER A C 1
ATOM 2100 O O . SER A 1 262 ? 0.038 -5.718 11.730 1.00 70.56 262 SER A O 1
ATOM 2102 N N . ILE A 1 263 ? -1.701 -5.058 10.510 1.00 81.06 263 ILE A N 1
ATOM 2103 C CA . ILE A 1 263 ? -1.173 -3.704 10.203 1.00 81.06 263 ILE A CA 1
ATOM 2104 C C . ILE A 1 263 ? -2.205 -2.593 10.338 1.00 81.06 263 ILE A C 1
ATOM 2106 O O . ILE A 1 263 ? -1.896 -1.427 10.101 1.00 81.06 263 ILE A O 1
ATOM 2110 N N . SER A 1 264 ? -3.428 -2.942 10.699 1.00 85.12 264 SER A N 1
ATOM 2111 C CA . SER A 1 264 ? -4.571 -2.041 10.670 1.00 85.12 264 SER A CA 1
ATOM 2112 C C . SER A 1 264 ? -4.397 -0.856 11.600 1.00 85.12 264 SER A C 1
ATOM 2114 O O . SER A 1 264 ? -4.593 0.281 11.179 1.00 85.12 264 SER A O 1
ATOM 2116 N N . SER A 1 265 ? -3.886 -1.108 12.803 1.00 90.19 265 SER A N 1
ATOM 2117 C CA . SER A 1 265 ? -3.575 -0.062 13.771 1.00 90.19 265 SER A CA 1
ATOM 2118 C C . SER A 1 265 ? -2.472 0.882 13.298 1.00 90.19 265 SER A C 1
ATOM 2120 O O . SER A 1 265 ? -2.504 2.080 13.556 1.00 90.19 265 SER A O 1
ATOM 2122 N N . LYS A 1 266 ? -1.513 0.368 12.522 1.00 91.69 266 LYS A N 1
ATOM 2123 C CA . LYS A 1 266 ? -0.396 1.147 11.971 1.00 91.69 266 LYS A CA 1
ATOM 2124 C C . LYS A 1 266 ? -0.768 1.898 10.695 1.00 91.69 266 LYS A C 1
ATOM 2126 O O . LYS A 1 266 ? 0.019 2.724 10.235 1.00 91.69 266 LYS A O 1
ATOM 2131 N N . ALA A 1 267 ? -1.932 1.625 10.104 1.00 92.88 267 ALA A N 1
ATOM 2132 C CA . ALA A 1 267 ? -2.325 2.178 8.814 1.00 92.88 267 ALA A CA 1
ATOM 2133 C C . ALA A 1 267 ? -2.358 3.713 8.823 1.00 92.88 267 ALA A C 1
ATOM 2135 O O . ALA A 1 267 ? -1.821 4.320 7.899 1.00 92.88 267 ALA A O 1
ATOM 2136 N N . TYR A 1 268 ? -2.895 4.329 9.883 1.00 93.75 268 TYR A N 1
ATOM 2137 C CA . TYR A 1 268 ? -2.917 5.788 10.038 1.00 93.75 268 TYR A CA 1
ATOM 2138 C C . TYR A 1 268 ? -1.499 6.374 9.967 1.00 93.75 268 TYR A C 1
ATOM 2140 O O . TYR A 1 268 ? -1.190 7.184 9.094 1.00 93.75 268 TYR A O 1
ATOM 2148 N N . GLY A 1 269 ? -0.595 5.877 10.818 1.00 91.75 269 GLY A N 1
ATOM 2149 C CA . GLY A 1 269 ? 0.799 6.320 10.859 1.00 91.75 269 GLY A CA 1
ATOM 2150 C C . GLY A 1 269 ? 1.558 6.086 9.554 1.00 91.75 269 GLY A C 1
ATOM 2151 O O . GLY A 1 269 ? 2.381 6.905 9.155 1.00 91.75 269 GLY A O 1
ATOM 2152 N N . LEU A 1 270 ? 1.267 4.990 8.851 1.00 93.38 270 LEU A N 1
ATOM 2153 C CA . LEU A 1 270 ? 1.860 4.700 7.545 1.00 93.38 270 LEU A CA 1
ATOM 2154 C C . LEU A 1 270 ? 1.406 5.702 6.476 1.00 93.38 270 LEU A C 1
ATOM 2156 O O . LEU A 1 270 ? 2.233 6.136 5.672 1.00 93.38 270 LEU A O 1
ATOM 2160 N N . ILE A 1 271 ? 0.130 6.102 6.482 1.00 94.75 271 ILE A N 1
ATOM 2161 C CA . ILE A 1 271 ? -0.391 7.148 5.590 1.00 94.75 271 ILE A CA 1
ATOM 2162 C C . ILE A 1 271 ? 0.271 8.492 5.907 1.00 94.75 271 ILE A C 1
ATOM 2164 O O . ILE A 1 271 ? 0.797 9.138 5.000 1.00 94.75 271 ILE A O 1
ATOM 2168 N N . GLN A 1 272 ? 0.337 8.872 7.184 1.00 93.12 272 GLN A N 1
ATOM 2169 C CA . GLN A 1 272 ? 0.989 10.115 7.604 1.00 93.12 272 GLN A CA 1
ATOM 2170 C C . GLN A 1 272 ? 2.483 10.140 7.249 1.00 93.12 272 GLN A C 1
ATOM 2172 O O . GLN A 1 272 ? 2.991 11.126 6.715 1.00 93.12 272 GLN A O 1
ATOM 2177 N N . ASN A 1 273 ? 3.189 9.021 7.428 1.00 91.81 273 ASN A N 1
ATOM 2178 C CA . ASN A 1 273 ? 4.580 8.896 7.003 1.00 91.81 273 ASN A CA 1
ATOM 2179 C C . ASN A 1 273 ? 4.735 9.052 5.480 1.00 91.81 273 ASN A C 1
ATOM 2181 O O . ASN A 1 273 ? 5.689 9.684 5.032 1.00 91.81 273 ASN A O 1
ATOM 2185 N N . MET A 1 274 ? 3.808 8.528 4.666 1.00 93.31 274 MET A N 1
ATOM 2186 C CA . MET A 1 274 ? 3.830 8.780 3.217 1.00 93.31 274 MET A CA 1
ATOM 2187 C C . MET A 1 274 ? 3.670 10.268 2.899 1.00 93.31 274 MET A C 1
ATOM 2189 O O . MET A 1 274 ? 4.443 10.783 2.090 1.00 93.31 274 MET A O 1
ATOM 2193 N N . TYR A 1 275 ? 2.720 10.960 3.538 1.00 93.94 275 TYR A N 1
ATOM 2194 C CA . TYR A 1 275 ? 2.548 12.404 3.365 1.00 93.94 275 TYR A CA 1
ATOM 2195 C C . TYR A 1 275 ? 3.820 13.169 3.713 1.00 93.94 275 TYR A C 1
ATOM 2197 O O . TYR A 1 275 ? 4.293 13.967 2.905 1.00 93.94 275 TYR A O 1
ATOM 2205 N N . TYR A 1 276 ? 4.414 12.868 4.866 1.00 92.81 276 TYR A N 1
ATOM 2206 C CA . TYR A 1 276 ? 5.647 13.498 5.323 1.00 92.81 276 TYR A CA 1
ATOM 2207 C C . TYR A 1 276 ? 6.801 13.325 4.318 1.00 92.81 276 TYR A C 1
ATOM 2209 O O . TYR A 1 276 ? 7.432 14.304 3.916 1.00 92.81 276 TYR A O 1
ATOM 2217 N N . GLN A 1 277 ? 7.048 12.093 3.858 1.00 91.38 277 GLN A N 1
ATOM 2218 C CA . GLN A 1 277 ? 8.143 11.787 2.928 1.00 91.38 277 GLN A CA 1
ATOM 2219 C C . GLN A 1 277 ? 7.923 12.401 1.537 1.00 91.38 277 GLN A C 1
ATOM 2221 O O . GLN A 1 277 ? 8.863 12.873 0.901 1.00 91.38 277 GLN A O 1
ATOM 2226 N N . LEU A 1 278 ? 6.683 12.421 1.043 1.00 92.62 278 LEU A N 1
ATOM 2227 C CA . LEU A 1 278 ? 6.378 13.067 -0.234 1.00 92.62 278 LEU A CA 1
ATOM 2228 C C . LEU A 1 278 ? 6.499 14.584 -0.133 1.00 92.62 278 LEU A C 1
ATOM 2230 O O . LEU A 1 278 ? 7.034 15.209 -1.047 1.00 92.62 278 LEU A O 1
ATOM 2234 N N . ASN A 1 279 ? 6.071 15.171 0.984 1.00 93.19 279 ASN A N 1
ATOM 2235 C CA . ASN A 1 279 ? 6.202 16.601 1.209 1.00 93.19 279 ASN A CA 1
ATOM 2236 C C . ASN A 1 279 ? 7.682 17.020 1.249 1.00 93.19 279 ASN A C 1
ATOM 2238 O O . ASN A 1 279 ? 8.068 17.937 0.525 1.00 93.19 279 ASN A O 1
ATOM 2242 N N . SER A 1 280 ? 8.537 16.293 1.980 1.00 90.69 280 SER A N 1
ATOM 2243 C CA . SER A 1 280 ? 9.979 16.583 2.048 1.00 90.69 280 SER A CA 1
ATOM 2244 C C . SER A 1 280 ? 10.675 16.481 0.682 1.00 90.69 280 SER A C 1
ATOM 2246 O O . SER A 1 280 ? 11.528 17.304 0.345 1.00 90.69 280 SER A O 1
ATOM 2248 N N . LEU A 1 281 ? 10.282 15.519 -0.157 1.00 89.88 281 LEU A N 1
ATOM 2249 C CA . LEU A 1 281 ? 10.791 15.402 -1.525 1.00 89.88 281 LEU A CA 1
ATOM 2250 C C . LEU A 1 281 ? 10.222 16.477 -2.462 1.00 89.88 281 LEU A C 1
ATOM 2252 O O . LEU A 1 281 ? 10.934 16.936 -3.355 1.00 89.88 281 LEU A O 1
ATOM 2256 N N . SER A 1 282 ? 8.974 16.903 -2.259 1.00 89.12 282 SER A N 1
ATOM 2257 C CA . SER A 1 282 ? 8.328 17.938 -3.074 1.00 89.12 282 SER A CA 1
ATOM 2258 C C . SER A 1 282 ? 8.964 19.321 -2.899 1.00 89.12 282 SER A C 1
ATOM 2260 O O . SER A 1 282 ? 9.034 20.082 -3.868 1.00 89.12 282 SER A O 1
ATOM 2262 N N . LEU A 1 283 ? 9.482 19.609 -1.696 1.00 87.81 283 LEU A N 1
ATOM 2263 C CA . LEU A 1 283 ? 10.246 20.822 -1.384 1.00 87.81 283 LEU A CA 1
ATOM 2264 C C . LEU A 1 283 ? 11.571 20.882 -2.156 1.00 87.81 283 LEU A C 1
ATOM 2266 O O . LEU A 1 283 ? 12.029 21.963 -2.502 1.00 87.81 283 LEU A O 1
ATOM 2270 N N . ASN A 1 284 ? 12.137 19.726 -2.511 1.00 85.44 284 ASN A N 1
ATOM 2271 C CA . ASN A 1 284 ? 13.322 19.606 -3.366 1.00 85.44 284 ASN A CA 1
ATOM 2272 C C . ASN A 1 284 ? 12.969 19.604 -4.869 1.00 85.44 284 ASN A C 1
ATOM 2274 O O . ASN A 1 284 ? 13.663 18.982 -5.671 1.00 85.44 284 ASN A O 1
ATOM 2278 N N . GLU A 1 285 ? 11.843 20.221 -5.237 1.00 85.75 285 GLU A N 1
ATOM 2279 C CA . GLU A 1 285 ? 11.328 20.352 -6.607 1.00 85.75 285 GLU A CA 1
ATOM 2280 C C . GLU A 1 285 ? 11.099 19.034 -7.373 1.00 85.75 285 GLU A C 1
ATOM 2282 O O . GLU A 1 285 ? 10.909 19.042 -8.590 1.00 85.75 285 GLU A O 1
ATOM 2287 N N . ASN A 1 286 ? 11.025 17.888 -6.687 1.00 87.88 286 ASN A N 1
ATOM 2288 C CA . ASN A 1 286 ? 10.716 16.619 -7.343 1.00 87.88 286 ASN A CA 1
ATOM 2289 C C . ASN A 1 286 ? 9.244 16.600 -7.806 1.00 87.88 286 ASN A C 1
ATOM 2291 O O . ASN A 1 286 ? 8.315 16.519 -6.997 1.00 87.88 286 ASN A O 1
ATOM 2295 N N . SER A 1 287 ? 9.027 16.659 -9.123 1.00 91.38 287 SER A N 1
ATOM 2296 C CA . SER A 1 287 ? 7.691 16.693 -9.733 1.00 91.38 287 SER A CA 1
ATOM 2297 C C . SER A 1 287 ? 6.876 15.422 -9.471 1.00 91.38 287 SER A C 1
ATOM 2299 O O . SER A 1 287 ? 5.668 15.507 -9.252 1.00 91.38 287 SER A O 1
ATOM 2301 N N . PHE A 1 288 ? 7.520 14.252 -9.404 1.00 93.44 288 PHE A N 1
ATOM 2302 C CA . PHE A 1 288 ? 6.852 12.990 -9.070 1.00 93.44 288 PHE A CA 1
ATOM 2303 C C . PHE A 1 288 ? 6.380 12.954 -7.618 1.00 93.44 288 PHE A C 1
ATOM 2305 O O . PHE A 1 288 ? 5.326 12.388 -7.337 1.00 93.44 288 PHE A O 1
ATOM 2312 N N . ALA A 1 289 ? 7.123 13.576 -6.698 1.00 93.50 289 ALA A N 1
ATOM 2313 C CA . ALA A 1 289 ? 6.703 13.699 -5.306 1.00 93.50 289 ALA A CA 1
ATOM 2314 C C . ALA A 1 289 ? 5.476 14.614 -5.162 1.00 93.50 289 ALA A C 1
ATOM 2316 O O . ALA A 1 289 ? 4.555 14.268 -4.426 1.00 93.50 289 ALA A O 1
ATOM 2317 N N . LYS A 1 290 ? 5.420 15.725 -5.916 1.00 93.62 290 LYS A N 1
ATOM 2318 C CA . LYS A 1 290 ? 4.236 16.606 -5.980 1.00 93.62 290 LYS A CA 1
ATOM 2319 C C . LYS A 1 290 ? 3.005 15.857 -6.496 1.00 93.62 290 LYS A C 1
ATOM 2321 O O . LYS A 1 290 ? 1.978 15.848 -5.826 1.00 93.62 290 LYS A O 1
ATOM 2326 N N . LEU A 1 291 ? 3.140 15.151 -7.620 1.00 93.81 291 LEU A N 1
ATOM 2327 C CA . LEU A 1 291 ? 2.057 14.337 -8.180 1.00 93.81 291 LEU A CA 1
ATOM 2328 C C . LEU A 1 291 ? 1.615 13.224 -7.215 1.00 93.81 291 LEU A C 1
ATOM 2330 O O . LEU A 1 291 ? 0.424 12.981 -7.033 1.00 93.81 291 LEU A O 1
ATOM 2334 N N . GLY A 1 292 ? 2.574 12.559 -6.565 1.00 94.25 292 GLY A N 1
ATOM 2335 C CA . GLY A 1 292 ? 2.282 11.549 -5.554 1.00 94.25 292 GLY A CA 1
ATOM 2336 C C . GLY A 1 292 ? 1.521 12.122 -4.362 1.00 94.25 292 GLY A C 1
ATOM 2337 O O . GLY A 1 292 ? 0.588 11.487 -3.883 1.00 94.25 292 GLY A O 1
ATOM 2338 N N . LEU A 1 293 ? 1.868 13.332 -3.916 1.00 95.06 293 LEU A N 1
ATOM 2339 C CA . LEU A 1 293 ? 1.172 14.022 -2.833 1.00 95.06 293 LEU A CA 1
ATOM 2340 C C . LEU A 1 293 ? -0.280 14.358 -3.207 1.00 95.06 293 LEU A C 1
ATOM 2342 O O . LEU A 1 293 ? -1.179 14.143 -2.397 1.00 95.06 293 LEU A O 1
ATOM 2346 N N . GLU A 1 294 ? -0.518 14.844 -4.426 1.00 95.00 294 GLU A N 1
ATOM 2347 C CA . GLU A 1 294 ? -1.865 15.126 -4.944 1.00 95.00 294 GLU A CA 1
ATOM 2348 C C . GLU A 1 294 ? -2.734 13.862 -5.001 1.00 95.00 294 GLU A C 1
ATOM 2350 O O . GLU A 1 294 ? -3.872 13.860 -4.523 1.00 95.00 294 GLU A O 1
ATOM 2355 N N . GLU A 1 295 ? -2.193 12.759 -5.525 1.00 95.19 295 GLU A N 1
ATOM 2356 C CA . GLU A 1 295 ? -2.916 11.486 -5.596 1.00 95.19 295 GLU A CA 1
ATOM 2357 C C . GLU A 1 295 ? -3.115 10.843 -4.215 1.00 95.19 295 GLU A C 1
ATOM 2359 O O . GLU A 1 295 ? -4.171 10.249 -3.979 1.00 95.19 295 GLU A O 1
ATOM 2364 N N . CYS A 1 296 ? -2.165 11.002 -3.283 1.00 95.06 296 CYS A N 1
ATOM 2365 C CA . CYS A 1 296 ? -2.360 10.633 -1.880 1.00 95.06 296 CYS A CA 1
ATOM 2366 C C . CYS A 1 296 ? -3.541 11.401 -1.284 1.00 95.06 296 CYS A C 1
ATOM 2368 O O . CYS A 1 296 ? -4.476 10.759 -0.815 1.00 95.06 296 CYS A O 1
ATOM 2370 N N . LYS A 1 297 ? -3.562 12.739 -1.388 1.00 95.00 297 LYS A N 1
ATOM 2371 C CA . LYS A 1 297 ? -4.649 13.569 -0.839 1.00 95.00 297 LYS A CA 1
ATOM 2372 C C . LYS A 1 297 ? -6.010 13.138 -1.370 1.00 95.00 297 LYS A C 1
ATOM 2374 O O . LYS A 1 297 ? -6.918 12.820 -0.615 1.00 95.00 297 LYS A O 1
ATOM 2379 N N . LYS A 1 298 ? -6.120 13.003 -2.690 1.00 94.31 298 LYS A N 1
ATOM 2380 C CA . LYS A 1 298 ? -7.350 12.591 -3.378 1.00 94.31 298 LYS A CA 1
ATOM 2381 C C . LYS A 1 298 ? -7.903 11.231 -2.933 1.00 94.31 298 LYS A C 1
ATOM 2383 O O . LYS A 1 298 ? -9.097 10.988 -3.087 1.00 94.31 298 LYS A O 1
ATOM 2388 N N . ARG A 1 299 ? -7.053 10.306 -2.477 1.00 93.44 299 ARG A N 1
ATOM 2389 C CA . ARG A 1 299 ? -7.445 8.908 -2.213 1.00 93.44 299 ARG A CA 1
ATOM 2390 C C . ARG A 1 299 ? -7.403 8.511 -0.751 1.00 93.44 299 ARG A C 1
ATOM 2392 O O . ARG A 1 299 ? -8.098 7.566 -0.381 1.00 93.44 299 ARG A O 1
ATOM 2399 N N . LEU A 1 300 ? -6.560 9.161 0.040 1.00 95.50 300 LEU A N 1
ATOM 2400 C CA . LEU A 1 300 ? -6.264 8.780 1.413 1.00 95.50 300 LEU A CA 1
ATOM 2401 C C . LEU A 1 300 ? -6.773 9.805 2.431 1.00 95.50 300 LEU A C 1
ATOM 2403 O O . LEU A 1 300 ? -6.861 9.428 3.594 1.00 95.50 300 LEU A O 1
ATOM 2407 N N . ASN A 1 301 ? -7.172 11.024 2.025 1.00 94.69 301 ASN A N 1
ATOM 2408 C CA . ASN A 1 301 ? -7.746 12.013 2.952 1.00 94.69 301 ASN A CA 1
ATOM 2409 C C . ASN A 1 301 ? -8.955 11.473 3.705 1.00 94.69 301 ASN A C 1
ATOM 2411 O O . ASN A 1 301 ? -9.002 11.604 4.917 1.00 94.69 301 ASN A O 1
ATOM 2415 N N . LYS A 1 302 ? -9.836 10.715 3.055 1.00 92.56 302 LYS A N 1
ATOM 2416 C CA . LYS A 1 302 ? -10.912 9.991 3.746 1.00 92.56 302 LYS A CA 1
ATOM 2417 C C . LYS A 1 302 ? -10.482 9.126 4.945 1.00 92.56 302 LYS A C 1
ATOM 2419 O O . LYS A 1 302 ? -11.346 8.663 5.664 1.00 92.56 302 LYS A O 1
ATOM 2424 N N . TYR A 1 303 ? -9.202 8.830 5.168 1.00 92.69 303 TYR A N 1
ATOM 2425 C CA . TYR A 1 303 ? -8.735 8.083 6.345 1.00 92.69 303 TYR A CA 1
ATOM 2426 C C . TYR A 1 303 ? -8.002 8.939 7.381 1.00 92.69 303 TYR A C 1
ATOM 2428 O O . TYR A 1 303 ? -7.686 8.435 8.458 1.00 92.69 303 TYR A O 1
ATOM 2436 N N . THR A 1 304 ? -7.665 10.182 7.041 1.00 91.38 304 THR A N 1
ATOM 2437 C CA . THR A 1 304 ? -6.785 11.049 7.842 1.00 91.38 304 THR A CA 1
ATOM 2438 C C . THR A 1 304 ? -7.302 12.472 8.016 1.00 91.38 304 THR A C 1
ATOM 2440 O O . THR A 1 304 ? -6.753 13.199 8.827 1.00 91.38 304 THR A O 1
ATOM 2443 N N . ASP A 1 305 ? -8.292 12.886 7.234 1.00 92.00 305 ASP A N 1
ATOM 2444 C CA . ASP A 1 305 ? -8.842 14.236 7.183 1.00 92.00 305 ASP A CA 1
ATOM 2445 C C . ASP A 1 305 ? -10.314 14.178 7.599 1.00 92.00 305 ASP A C 1
ATOM 2447 O O . ASP A 1 305 ? -11.153 13.639 6.875 1.00 92.00 305 ASP A O 1
ATOM 2451 N N . ILE A 1 306 ? -10.600 14.692 8.796 1.00 89.75 306 ILE A N 1
ATOM 2452 C CA . ILE A 1 306 ? -11.931 14.664 9.418 1.00 89.75 306 ILE A CA 1
ATOM 2453 C C . ILE A 1 306 ? -12.947 15.484 8.611 1.00 89.75 306 ILE A C 1
ATOM 2455 O O . ILE A 1 306 ? -14.144 15.198 8.671 1.00 89.75 306 ILE A O 1
ATOM 2459 N N . ASP A 1 307 ? -12.479 16.463 7.836 1.00 90.62 307 ASP A N 1
ATOM 2460 C CA . ASP A 1 307 ? -13.328 17.333 7.025 1.00 90.62 307 ASP A CA 1
ATOM 2461 C C . ASP A 1 307 ? -13.616 16.740 5.629 1.00 90.62 307 ASP A C 1
ATOM 2463 O O . ASP A 1 307 ? -14.383 17.312 4.846 1.00 90.62 307 ASP A O 1
ATOM 2467 N N . ASP A 1 308 ? -13.037 15.578 5.292 1.00 92.50 308 ASP A N 1
ATOM 2468 C CA . ASP A 1 308 ? -13.323 14.885 4.037 1.00 92.50 308 ASP A CA 1
ATOM 2469 C C . ASP A 1 308 ? -14.769 14.359 4.026 1.00 92.50 308 ASP A C 1
ATOM 2471 O O . ASP A 1 308 ? -15.236 13.674 4.937 1.00 92.50 308 ASP A O 1
ATOM 2475 N N . LYS A 1 309 ? -15.498 14.638 2.942 1.00 89.75 309 LYS A N 1
ATOM 2476 C CA . LYS A 1 309 ? -16.896 14.207 2.764 1.00 89.75 309 LYS A CA 1
ATOM 2477 C C . LYS A 1 309 ? -17.090 12.685 2.861 1.00 89.75 309 LYS A C 1
ATOM 2479 O O . LYS A 1 309 ? -18.182 12.233 3.190 1.00 89.75 309 LYS A O 1
ATOM 2484 N N . ASP A 1 310 ? -16.058 11.915 2.518 1.00 88.31 310 ASP A N 1
ATOM 2485 C CA . ASP A 1 310 ? -16.058 10.456 2.493 1.00 88.31 310 ASP A CA 1
ATOM 2486 C C . ASP A 1 310 ? -15.289 9.885 3.702 1.00 88.31 310 ASP A C 1
ATOM 2488 O O . ASP A 1 310 ? -14.896 8.714 3.678 1.00 88.31 310 ASP A O 1
ATOM 2492 N N . PHE A 1 311 ? -15.056 10.699 4.745 1.00 90.69 311 PHE A N 1
ATOM 2493 C CA . PHE A 1 311 ? -14.249 10.344 5.908 1.00 90.69 311 PHE A CA 1
ATOM 2494 C C . PHE A 1 311 ? -14.701 9.044 6.591 1.00 90.69 311 PHE A C 1
ATOM 2496 O O . PHE A 1 311 ? -15.869 8.802 6.919 1.00 90.69 311 PHE A O 1
ATOM 2503 N N . ASP A 1 312 ? -13.721 8.184 6.839 1.00 89.50 312 ASP A N 1
ATOM 2504 C CA . ASP A 1 312 ? -13.851 6.889 7.462 1.00 89.50 312 ASP A CA 1
ATOM 2505 C C . ASP A 1 312 ? -12.896 6.753 8.648 1.00 89.50 312 ASP A C 1
ATOM 2507 O O . ASP A 1 312 ? -11.720 6.401 8.526 1.00 89.50 312 ASP A O 1
ATOM 2511 N N . ILE A 1 313 ? -13.469 6.969 9.828 1.00 91.44 313 ILE A N 1
ATOM 2512 C CA . ILE A 1 313 ? -12.763 6.999 11.105 1.00 91.44 313 ILE A CA 1
ATOM 2513 C C . ILE A 1 313 ? -12.097 5.671 11.497 1.00 91.44 313 ILE A C 1
ATOM 2515 O O . ILE A 1 313 ? -11.249 5.648 12.382 1.00 91.44 313 ILE A O 1
ATOM 2519 N N . CYS A 1 314 ? -12.435 4.547 10.860 1.00 91.12 314 CYS A N 1
ATOM 2520 C CA . CYS A 1 314 ? -12.019 3.216 11.321 1.00 91.12 314 CYS A CA 1
ATOM 2521 C C . CYS A 1 314 ? -10.496 3.038 11.420 1.00 91.12 314 CYS A C 1
ATOM 2523 O O . CYS A 1 314 ? -10.017 2.345 12.316 1.00 91.12 314 CYS A O 1
ATOM 2525 N N . VAL A 1 315 ? -9.732 3.683 10.532 1.00 92.56 315 VAL A N 1
ATOM 2526 C CA . VAL A 1 315 ? -8.259 3.666 10.573 1.00 92.56 315 VAL A CA 1
ATOM 2527 C C . VAL A 1 315 ? -7.732 4.403 11.807 1.00 92.56 315 VAL A C 1
ATOM 2529 O O . VAL A 1 315 ? -6.807 3.921 12.459 1.00 92.56 315 VAL A O 1
ATOM 2532 N N . MET A 1 316 ? -8.355 5.525 12.171 1.00 94.62 316 MET A N 1
ATOM 2533 C CA . MET A 1 316 ? -8.014 6.282 13.376 1.00 94.62 316 MET A CA 1
ATOM 2534 C C . MET A 1 316 ? -8.436 5.542 14.643 1.00 94.62 316 MET A C 1
ATOM 2536 O O . MET A 1 316 ? -7.656 5.486 15.584 1.00 94.62 316 MET A O 1
ATOM 2540 N N . VAL A 1 317 ? -9.608 4.898 14.656 1.00 94.94 317 VAL A N 1
ATOM 2541 C CA . VAL A 1 317 ? -10.050 4.064 15.790 1.00 94.94 317 VAL A CA 1
ATOM 2542 C C . VAL A 1 317 ? -9.087 2.889 16.014 1.00 94.94 317 VAL A C 1
ATOM 2544 O O . VAL A 1 317 ? -8.707 2.601 17.147 1.00 94.94 317 VAL A O 1
ATOM 2547 N N . SER A 1 318 ? -8.638 2.237 14.938 1.00 94.56 318 SER A N 1
ATOM 2548 C CA . SER A 1 318 ? -7.636 1.164 15.013 1.00 94.56 318 SER A CA 1
ATOM 2549 C C . SER A 1 318 ? -6.294 1.664 15.564 1.00 94.56 318 SER A C 1
ATOM 2551 O O . SER A 1 318 ? -5.685 0.995 16.395 1.00 94.56 318 SER A O 1
ATOM 2553 N N . CYS A 1 319 ? -5.854 2.856 15.143 1.00 94.81 319 CYS A N 1
ATOM 2554 C CA . CYS A 1 319 ? -4.659 3.523 15.670 1.00 94.81 319 CYS A CA 1
ATOM 2555 C C . CYS A 1 319 ? -4.813 3.889 17.155 1.00 94.81 319 CYS A C 1
ATOM 2557 O O . CYS A 1 319 ? -3.909 3.653 17.951 1.00 94.81 319 CYS A O 1
ATOM 2559 N N . PHE A 1 320 ? -5.982 4.404 17.544 1.00 96.12 320 PHE A N 1
ATOM 2560 C CA . PHE A 1 320 ? -6.296 4.781 18.918 1.00 96.12 320 PHE A CA 1
ATOM 2561 C C . PHE A 1 320 ? -6.145 3.589 19.857 1.00 96.12 320 PHE A C 1
ATOM 2563 O O . PHE A 1 320 ? -5.403 3.672 20.829 1.00 96.12 320 PHE A O 1
ATOM 2570 N N . PHE A 1 321 ? -6.777 2.458 19.545 1.00 95.19 321 PHE A N 1
ATOM 2571 C CA . PHE A 1 321 ? -6.747 1.280 20.410 1.00 95.19 321 PHE A CA 1
ATOM 2572 C C . PHE A 1 321 ? -5.420 0.511 20.400 1.00 95.19 321 PHE A C 1
ATOM 2574 O O . PHE A 1 321 ? -5.283 -0.440 21.161 1.00 95.19 321 PHE A O 1
ATOM 2581 N N . ASP A 1 322 ? -4.428 0.884 19.596 1.00 94.12 322 ASP A N 1
ATOM 2582 C CA . ASP A 1 322 ? -3.104 0.270 19.672 1.00 94.12 322 ASP A CA 1
ATOM 2583 C C . ASP A 1 322 ? -2.158 1.137 20.518 1.00 94.12 322 ASP A C 1
ATOM 2585 O O . ASP A 1 322 ? -1.661 2.154 20.026 1.00 94.12 322 ASP A O 1
ATOM 2589 N N . PRO A 1 323 ? -1.836 0.722 21.759 1.00 92.19 323 PRO A N 1
ATOM 2590 C CA . PRO A 1 323 ? -1.016 1.514 22.679 1.00 92.19 323 PRO A CA 1
ATOM 2591 C C . PRO A 1 323 ? 0.407 1.762 22.157 1.00 92.19 323 PRO A C 1
ATOM 2593 O O . PRO A 1 323 ? 1.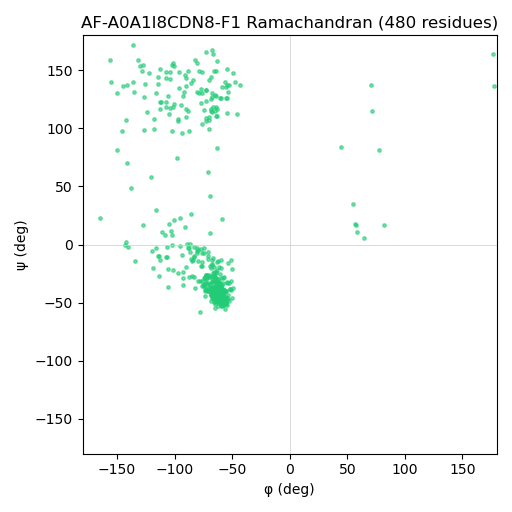133 2.605 22.687 1.00 92.19 323 PRO A O 1
ATOM 2596 N N . THR A 1 324 ? 0.844 1.032 21.126 1.00 90.50 324 THR A N 1
ATOM 2597 C CA . THR A 1 324 ? 2.146 1.234 20.486 1.00 90.50 324 THR A CA 1
ATOM 2598 C C . THR A 1 324 ? 2.133 2.342 19.439 1.00 90.50 324 THR A C 1
ATOM 2600 O O . THR A 1 324 ? 3.206 2.712 18.970 1.00 90.50 324 THR A O 1
ATOM 2603 N N . VAL A 1 325 ? 0.964 2.873 19.057 1.00 91.69 325 VAL A N 1
ATOM 2604 C CA . VAL A 1 325 ? 0.817 3.921 18.029 1.00 91.69 325 VAL A CA 1
ATOM 2605 C C . VAL A 1 325 ? -0.236 4.990 18.348 1.00 91.69 325 VAL A C 1
ATOM 2607 O O . VAL A 1 325 ? -0.322 5.957 17.596 1.00 91.69 325 VAL A O 1
ATOM 2610 N N . THR A 1 326 ? -0.966 4.904 19.468 1.00 93.19 326 THR A N 1
ATOM 2611 C CA . THR A 1 326 ? -1.954 5.918 19.898 1.00 93.19 326 THR A CA 1
ATOM 2612 C C . THR A 1 326 ? -1.399 7.347 19.869 1.00 93.19 326 THR A C 1
ATOM 2614 O O . THR A 1 326 ? -2.099 8.265 19.457 1.00 93.19 326 THR A O 1
ATOM 2617 N N . TYR A 1 327 ? -0.128 7.530 20.240 1.00 91.19 327 TYR A N 1
ATOM 2618 C CA . TYR A 1 327 ? 0.577 8.822 20.245 1.00 91.19 327 TYR A CA 1
ATOM 2619 C C . TYR A 1 327 ? 0.661 9.527 18.881 1.00 91.19 327 TYR A C 1
ATOM 2621 O O . TYR A 1 327 ? 1.064 10.685 18.814 1.00 91.19 327 TYR A O 1
ATOM 2629 N N . LEU A 1 328 ? 0.354 8.829 17.783 1.00 91.56 328 LEU A N 1
ATOM 2630 C CA . LEU A 1 328 ? 0.325 9.417 16.445 1.00 91.56 328 LEU A CA 1
ATOM 2631 C C . LEU A 1 328 ? -0.930 10.254 16.203 1.00 91.56 328 LEU A C 1
ATOM 2633 O O . LEU A 1 328 ? -0.937 11.036 15.256 1.00 91.56 328 LEU A O 1
ATOM 2637 N N . LEU A 1 329 ? -1.976 10.063 17.009 1.00 92.75 329 LEU A N 1
ATOM 2638 C CA . LEU A 1 329 ? -3.188 10.866 16.946 1.00 92.75 329 LEU A CA 1
ATOM 2639 C C . LEU A 1 329 ? -2.965 12.182 17.683 1.00 92.75 329 LEU A C 1
ATOM 2641 O O . LEU A 1 329 ? -2.496 12.202 18.821 1.00 92.75 329 LEU A O 1
ATOM 2645 N N . GLU A 1 330 ? -3.336 13.277 17.031 1.00 90.56 330 GLU A N 1
ATOM 2646 C CA . GLU A 1 330 ? -3.404 14.581 17.681 1.00 90.56 330 GLU A CA 1
ATOM 2647 C C . GLU A 1 330 ? -4.611 14.630 18.634 1.00 90.56 330 GLU A C 1
ATOM 2649 O O . GLU A 1 330 ? -5.482 13.753 18.624 1.00 90.56 330 GLU A O 1
ATOM 2654 N N . LYS A 1 331 ? -4.659 15.630 19.518 1.00 91.06 331 LYS A N 1
ATOM 2655 C CA . LYS A 1 331 ? -5.693 15.694 20.562 1.00 91.06 331 LYS A CA 1
ATOM 2656 C C . LYS A 1 331 ? -7.093 15.794 19.953 1.00 91.06 331 LYS A C 1
ATOM 2658 O O . LYS A 1 331 ? -8.027 15.167 20.446 1.00 91.06 331 LYS A O 1
ATOM 2663 N N . GLU A 1 332 ? -7.221 16.561 18.880 1.00 92.38 332 GLU A N 1
ATOM 2664 C CA . GLU A 1 332 ? -8.444 16.778 18.115 1.00 92.38 332 GLU A CA 1
ATOM 2665 C C . GLU A 1 332 ? -8.908 15.475 17.445 1.00 92.38 332 GLU A C 1
ATOM 2667 O O . GLU A 1 332 ? -10.073 15.089 17.557 1.00 92.38 332 GLU A O 1
ATOM 2672 N N . ASP A 1 333 ? -7.970 14.750 16.836 1.00 92.94 333 ASP A N 1
ATOM 2673 C CA . ASP A 1 333 ? -8.183 13.444 16.210 1.00 92.94 333 ASP A CA 1
ATOM 2674 C C . ASP A 1 333 ? -8.662 12.395 17.221 1.00 92.94 333 ASP A C 1
ATOM 2676 O O . ASP A 1 333 ? -9.652 11.688 17.000 1.00 92.94 333 ASP A O 1
ATOM 2680 N N . ALA A 1 334 ? -7.979 12.309 18.364 1.00 94.38 334 ALA A N 1
ATOM 2681 C CA . ALA A 1 334 ? -8.348 11.411 19.448 1.00 94.38 334 ALA A CA 1
ATOM 2682 C C . ALA A 1 334 ? -9.732 11.755 20.014 1.00 94.38 334 ALA A C 1
ATOM 2684 O O . ALA A 1 334 ? -10.538 10.855 20.253 1.00 94.38 334 ALA A O 1
ATOM 2685 N N . GLN A 1 335 ? -10.049 13.045 20.159 1.00 94.19 335 GLN A N 1
ATOM 2686 C CA . GLN A 1 335 ? -11.363 13.490 20.614 1.00 94.19 335 GLN A CA 1
ATOM 2687 C C . GLN A 1 335 ? -12.479 13.018 19.676 1.00 94.19 335 GLN A C 1
ATOM 2689 O O . GLN A 1 335 ? -13.514 12.541 20.143 1.00 94.19 335 GLN A O 1
ATOM 2694 N N . LYS A 1 336 ? -12.261 13.067 18.357 1.00 93.62 336 LYS A N 1
ATOM 2695 C CA . LYS A 1 336 ? -13.225 12.553 17.375 1.00 93.62 336 LYS A CA 1
ATOM 2696 C C . LYS A 1 336 ? -13.418 11.048 17.459 1.00 93.62 336 LYS A C 1
ATOM 2698 O O . LYS A 1 336 ? -14.550 10.575 17.350 1.00 93.62 336 LYS A O 1
ATOM 2703 N N . VAL A 1 337 ? -12.347 10.294 17.700 1.00 94.50 337 VAL A N 1
ATOM 2704 C CA . VAL A 1 337 ? -12.446 8.850 17.957 1.00 94.50 337 VAL A CA 1
ATOM 2705 C C . VAL A 1 337 ? -13.284 8.577 19.206 1.00 94.50 337 VAL A C 1
ATOM 2707 O O . VAL A 1 337 ? -14.159 7.713 19.177 1.00 94.50 337 VAL A O 1
ATOM 2710 N N . ILE A 1 338 ? -13.070 9.337 20.281 1.00 94.06 338 ILE A N 1
ATOM 2711 C CA . ILE A 1 338 ? -13.835 9.203 21.524 1.00 94.06 338 ILE A CA 1
ATOM 2712 C C . ILE A 1 338 ? -15.321 9.508 21.287 1.00 94.06 338 ILE A C 1
ATOM 2714 O O . ILE A 1 338 ? -16.169 8.694 21.653 1.00 94.06 338 ILE A O 1
ATOM 2718 N N . GLU A 1 339 ? -15.643 10.630 20.636 1.00 91.44 339 GLU A N 1
ATOM 2719 C CA . GLU A 1 339 ? -17.018 11.009 20.267 1.00 91.44 339 GLU A CA 1
ATOM 2720 C C . GLU A 1 339 ? -17.703 9.907 19.452 1.00 91.44 339 GLU A C 1
ATOM 2722 O O . GLU A 1 339 ? -18.829 9.510 19.755 1.00 91.44 339 GLU A O 1
ATOM 2727 N N . PHE A 1 340 ? -17.005 9.363 18.455 1.00 90.69 340 PHE A N 1
ATOM 2728 C CA . PHE A 1 340 ? -17.509 8.273 17.632 1.00 90.69 340 PHE A CA 1
ATOM 2729 C C . PHE A 1 340 ? -17.787 7.006 18.448 1.00 90.69 340 PHE A C 1
ATOM 2731 O O . PHE A 1 340 ? -18.864 6.420 18.314 1.00 90.69 340 PHE A O 1
ATOM 2738 N N . CYS A 1 341 ? -16.853 6.587 19.305 1.00 89.19 341 CYS A N 1
ATOM 2739 C CA . CYS A 1 341 ? -17.040 5.418 20.160 1.00 89.19 341 CYS A CA 1
ATOM 2740 C C . CYS A 1 341 ? -18.234 5.613 21.106 1.00 89.19 341 CYS A C 1
ATOM 2742 O O . CYS A 1 341 ? -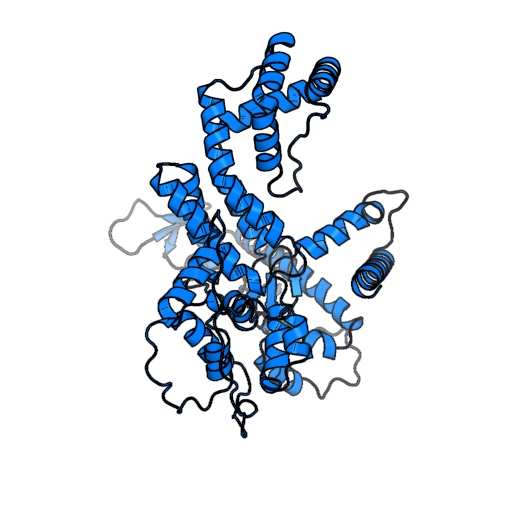19.034 4.698 21.269 1.00 89.19 341 CYS A O 1
ATOM 2744 N N . ILE A 1 342 ? -18.407 6.811 21.671 1.00 87.75 342 ILE A N 1
ATOM 2745 C CA . ILE A 1 342 ? -19.541 7.120 22.552 1.00 87.75 342 ILE A CA 1
ATOM 2746 C C . ILE A 1 342 ? -20.879 7.057 21.808 1.00 87.75 342 ILE A C 1
ATOM 2748 O O . ILE A 1 342 ? -21.860 6.548 22.338 1.00 87.75 342 ILE A O 1
ATOM 2752 N N . GLN A 1 343 ? -20.930 7.572 20.579 1.00 85.38 343 GLN A N 1
ATOM 2753 C CA . GLN A 1 343 ? -22.159 7.622 19.783 1.00 85.38 343 GLN A CA 1
ATOM 2754 C C . GLN A 1 343 ? -22.605 6.255 19.250 1.00 85.38 343 GLN A C 1
ATOM 2756 O O . GLN A 1 343 ? -23.790 6.069 18.967 1.00 85.38 343 GLN A O 1
ATOM 2761 N N . ASN A 1 344 ? -21.670 5.321 19.053 1.00 80.38 344 ASN A N 1
ATOM 2762 C CA . ASN A 1 344 ? -21.935 4.063 18.350 1.00 80.38 344 ASN A CA 1
ATOM 2763 C C . ASN A 1 344 ? -21.975 2.831 19.260 1.00 80.38 344 ASN A C 1
ATOM 2765 O O . ASN A 1 344 ? -22.395 1.771 18.800 1.00 80.38 344 ASN A O 1
ATOM 2769 N N . TYR A 1 345 ? -21.570 2.951 20.524 1.00 79.25 345 TYR A N 1
ATOM 2770 C CA . TYR A 1 345 ? -21.487 1.827 21.453 1.00 79.25 345 TYR A CA 1
ATOM 2771 C C . TYR A 1 345 ? -22.189 2.143 22.773 1.00 79.25 345 TYR A C 1
ATOM 2773 O O . TYR A 1 345 ? -22.301 3.301 23.171 1.00 79.25 345 TYR A O 1
ATOM 2781 N N . ASP A 1 346 ? -22.664 1.101 23.460 1.00 72.81 346 ASP A N 1
ATOM 2782 C CA . ASP A 1 346 ? -23.280 1.249 24.777 1.00 72.81 346 ASP A CA 1
ATOM 2783 C C . ASP A 1 346 ? -22.214 1.609 25.822 1.00 72.81 346 ASP A C 1
ATOM 2785 O O . ASP A 1 346 ? -21.459 0.768 26.314 1.00 72.81 346 ASP A O 1
ATOM 2789 N N . THR A 1 347 ? -22.142 2.902 26.133 1.00 66.94 347 THR A N 1
ATOM 2790 C CA . THR A 1 347 ? -21.167 3.480 27.063 1.00 66.94 347 THR A CA 1
ATOM 2791 C C . THR A 1 347 ? -21.551 3.319 28.530 1.00 66.94 347 THR A C 1
ATOM 2793 O O . THR A 1 347 ? -20.757 3.680 29.400 1.00 66.94 347 THR A O 1
ATOM 2796 N N . ASN A 1 348 ? -22.723 2.754 28.847 1.00 66.38 348 ASN A N 1
ATOM 2797 C CA . ASN A 1 348 ? -23.137 2.567 30.241 1.00 66.38 348 ASN A CA 1
ATOM 2798 C C . ASN A 1 348 ? -22.176 1.632 30.999 1.00 66.38 348 ASN A C 1
ATOM 2800 O O . ASN A 1 348 ? -21.940 1.821 32.189 1.00 66.38 348 ASN A O 1
ATOM 2804 N N . ALA A 1 349 ? -21.542 0.687 30.295 1.00 61.50 349 ALA A N 1
ATOM 2805 C CA . ALA A 1 349 ? -20.500 -0.191 30.835 1.00 61.50 349 ALA A CA 1
ATOM 2806 C C . ALA A 1 349 ? -19.103 0.465 30.931 1.00 61.50 349 ALA A C 1
ATOM 2808 O O . ALA A 1 349 ? -18.158 -0.166 31.402 1.00 61.50 349 ALA A O 1
ATOM 2809 N N . TRP A 1 350 ? -18.935 1.701 30.448 1.00 70.38 350 TRP A N 1
ATOM 2810 C CA . TRP A 1 350 ? -17.646 2.406 30.349 1.00 70.38 350 TRP A CA 1
ATOM 2811 C C . TRP A 1 350 ? -17.441 3.458 31.447 1.00 70.38 350 TRP A C 1
ATOM 2813 O O . TRP A 1 350 ? -16.476 4.229 31.407 1.00 70.38 350 TRP A O 1
ATOM 2823 N N . GLN A 1 351 ? -18.337 3.486 32.434 1.00 64.88 351 GLN A N 1
ATOM 2824 C CA . GLN A 1 351 ? -18.209 4.320 33.623 1.00 64.88 351 GLN A CA 1
ATOM 2825 C C . GLN A 1 351 ? -17.178 3.713 34.583 1.00 64.88 351 GLN A C 1
ATOM 2827 O O . GLN A 1 351 ? -17.206 2.522 34.890 1.00 64.88 351 GLN A O 1
ATOM 2832 N N . LEU A 1 352 ? -16.240 4.536 35.049 1.00 57.47 352 LEU A N 1
ATOM 2833 C CA . LEU A 1 352 ? -15.158 4.105 35.931 1.00 57.47 352 LEU A CA 1
ATOM 2834 C C . LEU A 1 352 ? -15.669 3.819 37.345 1.00 57.47 352 LEU A C 1
ATOM 2836 O O . LEU A 1 352 ? -15.891 4.736 38.131 1.00 57.47 352 LEU A O 1
ATOM 2840 N N . SER A 1 353 ? -15.768 2.543 37.711 1.00 46.31 353 SER A N 1
ATOM 2841 C CA . SER A 1 353 ? -15.784 2.128 39.113 1.00 46.31 353 SER A CA 1
ATOM 2842 C C . SER A 1 353 ? -14.339 1.926 39.590 1.00 46.31 353 SER A C 1
ATOM 2844 O O . SER A 1 353 ? -13.744 0.888 39.321 1.00 46.31 353 SER A O 1
ATOM 2846 N N . ASN A 1 354 ? -13.781 2.941 40.261 1.00 45.25 354 ASN A N 1
ATOM 2847 C CA . ASN A 1 354 ? -12.523 2.929 41.030 1.00 45.25 354 ASN A CA 1
ATOM 2848 C C . ASN A 1 354 ? -11.321 2.232 40.363 1.00 45.25 354 ASN A C 1
ATOM 2850 O O . ASN A 1 354 ? -10.988 1.090 40.675 1.00 45.25 354 ASN A O 1
ATOM 2854 N N . VAL A 1 355 ? -10.608 2.962 39.504 1.00 47.66 355 VAL A N 1
ATOM 2855 C CA . VAL A 1 355 ? -9.332 2.522 38.927 1.00 47.66 355 VAL A CA 1
ATOM 2856 C C . VAL A 1 355 ? -8.199 3.399 39.463 1.00 47.66 355 VAL A C 1
ATOM 2858 O O . VAL A 1 355 ? -8.164 4.601 39.212 1.00 47.66 355 VAL A O 1
ATOM 2861 N N . SER A 1 356 ? -7.265 2.793 40.196 1.00 42.06 356 SER A N 1
ATOM 2862 C CA . SER A 1 356 ? -6.062 3.449 40.726 1.00 42.06 356 SER A CA 1
ATOM 2863 C C . SER A 1 356 ? -5.004 3.633 39.627 1.00 42.06 356 SER A C 1
ATOM 2865 O O . SER A 1 356 ? -4.715 2.697 38.880 1.00 42.06 356 SER A O 1
ATOM 2867 N N . ASN A 1 357 ? -4.407 4.825 39.532 1.00 37.88 357 ASN A N 1
ATOM 2868 C CA . ASN A 1 357 ? -3.416 5.170 38.504 1.00 37.88 357 ASN A CA 1
ATOM 2869 C C . ASN A 1 357 ? -1.966 4.926 38.974 1.00 37.88 357 ASN A C 1
ATOM 2871 O O . ASN A 1 357 ? -1.582 5.472 40.008 1.00 37.88 357 ASN A O 1
ATOM 2875 N N . PRO A 1 358 ? -1.132 4.186 38.217 1.00 40.09 358 PRO A N 1
ATOM 2876 C CA . PRO A 1 358 ? 0.317 4.174 38.404 1.00 40.09 358 PRO A CA 1
ATOM 2877 C C . PRO A 1 358 ? 1.022 5.257 37.561 1.00 40.09 358 PRO A C 1
ATOM 2879 O O . PRO A 1 358 ? 0.631 5.540 36.428 1.00 40.09 358 PRO A O 1
ATOM 2882 N N . SER A 1 359 ? 2.072 5.851 38.136 1.00 33.62 359 SER A N 1
ATOM 2883 C CA . SER A 1 359 ? 2.886 6.949 37.581 1.00 33.62 359 SER A CA 1
ATOM 2884 C C . SER A 1 359 ? 3.867 6.484 36.485 1.00 33.62 359 SER A C 1
ATOM 2886 O O . SER A 1 359 ? 4.365 5.362 36.580 1.00 33.62 359 SER A O 1
ATOM 2888 N N . PRO A 1 360 ? 4.202 7.312 35.471 1.00 39.00 360 PRO A N 1
ATOM 2889 C CA . PRO A 1 360 ? 5.229 6.994 34.478 1.00 39.00 360 PRO A CA 1
ATOM 2890 C C . PRO A 1 360 ? 6.639 7.472 34.877 1.00 39.00 360 PRO A C 1
ATOM 2892 O O . PRO A 1 360 ? 6.810 8.616 35.289 1.00 39.00 360 PRO A O 1
ATOM 2895 N N . GLU A 1 361 ? 7.647 6.618 34.672 1.00 35.31 361 GLU A N 1
ATOM 2896 C CA . GLU A 1 361 ? 9.075 6.980 34.641 1.00 35.31 361 GLU A CA 1
ATOM 2897 C C . GLU A 1 361 ? 9.545 7.189 33.188 1.00 35.31 361 GLU A C 1
ATOM 2899 O O . GLU A 1 361 ? 9.008 6.581 32.257 1.00 35.31 361 GLU A O 1
ATOM 2904 N N . ILE A 1 362 ? 10.517 8.087 32.989 1.00 36.28 362 ILE A N 1
ATOM 2905 C CA . ILE A 1 362 ? 11.011 8.529 31.676 1.00 36.28 362 ILE A CA 1
ATOM 2906 C C . ILE A 1 362 ? 12.477 8.125 31.535 1.00 36.28 362 ILE A C 1
ATOM 2908 O O . ILE A 1 362 ? 13.287 8.481 32.385 1.00 36.28 362 ILE A O 1
ATOM 2912 N N . ASP A 1 363 ? 12.817 7.485 30.416 1.00 32.81 363 ASP A N 1
ATOM 2913 C CA . ASP A 1 363 ? 14.195 7.160 30.047 1.00 32.81 363 ASP A CA 1
ATOM 2914 C C . ASP A 1 363 ? 14.541 7.691 28.644 1.00 32.81 363 ASP A C 1
ATOM 2916 O O . ASP A 1 363 ? 13.749 7.612 27.697 1.00 32.81 363 ASP A O 1
ATOM 2920 N N . THR A 1 364 ? 15.747 8.244 28.504 1.00 37.66 364 THR A N 1
ATOM 2921 C CA . THR A 1 364 ? 16.269 8.899 27.288 1.00 37.66 364 THR A CA 1
ATOM 2922 C C . THR A 1 364 ? 17.300 8.040 26.573 1.00 37.66 364 THR A C 1
ATOM 2924 O O . THR A 1 364 ? 18.307 7.731 27.190 1.00 37.66 364 THR A O 1
ATOM 2927 N N . PHE A 1 365 ? 17.159 7.783 25.262 1.00 35.81 365 PHE A N 1
ATOM 2928 C CA . PHE A 1 365 ? 18.286 7.351 24.409 1.00 35.81 365 PHE A CA 1
ATOM 2929 C C . PHE A 1 365 ? 18.106 7.652 22.908 1.00 35.81 365 PHE A C 1
ATOM 2931 O O . PHE A 1 365 ? 16.993 7.842 22.415 1.00 35.81 365 PHE A O 1
ATOM 2938 N N . SER A 1 366 ? 19.244 7.683 22.197 1.00 37.09 366 SER A N 1
ATOM 2939 C CA . SER A 1 366 ? 19.446 8.145 20.815 1.00 37.09 366 SER A CA 1
ATOM 2940 C C . SER A 1 366 ? 19.560 7.017 19.776 1.00 37.09 366 SER A C 1
ATOM 2942 O O . SER A 1 366 ? 19.947 5.894 20.095 1.00 37.09 366 SER A O 1
ATOM 2944 N N . SER A 1 367 ? 19.254 7.324 18.511 1.00 32.50 367 SER A N 1
ATOM 2945 C CA . SER A 1 367 ? 20.046 6.953 17.318 1.00 32.50 367 SER A CA 1
ATOM 2946 C C . SER A 1 367 ? 19.346 7.400 16.023 1.00 32.50 367 SER A C 1
ATOM 2948 O O . SER A 1 367 ? 18.195 7.830 16.041 1.00 32.50 367 SER A O 1
ATOM 2950 N N . ASN A 1 368 ? 20.130 7.405 14.942 1.00 37.03 368 ASN A N 1
ATOM 2951 C CA . ASN A 1 368 ? 19.960 8.141 13.689 1.00 37.03 368 ASN A CA 1
ATOM 2952 C C . ASN A 1 368 ? 19.006 7.498 12.661 1.00 37.03 368 ASN A C 1
ATOM 2954 O O . ASN A 1 368 ? 18.845 6.285 12.630 1.00 37.03 368 ASN A O 1
ATOM 2958 N N . GLU A 1 369 ? 18.526 8.369 11.757 1.00 38.75 369 GLU A N 1
ATOM 2959 C CA . GLU A 1 369 ? 17.516 8.213 10.688 1.00 38.75 369 GLU A CA 1
ATOM 2960 C C . GLU A 1 369 ? 16.060 8.219 11.160 1.00 38.75 369 GLU A C 1
ATOM 2962 O O . GLU A 1 369 ? 15.410 7.189 11.268 1.00 38.75 369 GLU A O 1
ATOM 2967 N N . PHE A 1 370 ? 15.521 9.425 11.370 1.00 44.72 370 PHE A N 1
ATOM 2968 C CA . PHE A 1 370 ? 14.160 9.593 11.865 1.00 44.72 370 PHE A CA 1
ATOM 2969 C C . PHE A 1 370 ? 13.099 9.270 10.805 1.00 44.72 370 PHE A C 1
ATOM 2971 O O . PHE A 1 370 ? 12.852 10.030 9.864 1.00 44.72 370 PHE A O 1
ATOM 2978 N N . SER A 1 371 ? 12.407 8.154 11.002 1.00 67.12 371 SER A N 1
ATOM 2979 C CA . SER A 1 371 ? 11.074 7.925 10.446 1.00 67.12 371 SER A CA 1
ATOM 2980 C C . SER A 1 371 ? 10.063 8.935 11.022 1.00 67.12 371 SER A C 1
ATOM 2982 O O . SER A 1 371 ? 10.270 9.475 12.108 1.00 67.12 371 SER A O 1
ATOM 2984 N N . PHE A 1 372 ? 8.938 9.189 10.334 1.00 75.75 372 PHE A N 1
ATOM 2985 C CA . PHE A 1 372 ? 7.851 10.036 10.870 1.00 75.75 372 PHE A CA 1
ATOM 2986 C C . PHE A 1 372 ? 7.420 9.598 12.279 1.00 75.75 372 PHE A C 1
ATOM 2988 O O . PHE A 1 372 ? 7.201 10.434 13.149 1.00 75.75 372 PHE A O 1
ATOM 2995 N N . PHE A 1 373 ? 7.373 8.284 12.512 1.00 74.25 373 PHE A N 1
ATOM 2996 C CA . PHE A 1 373 ? 7.079 7.696 13.816 1.00 74.25 373 PHE A CA 1
ATOM 2997 C C . PHE A 1 373 ? 8.064 8.165 14.891 1.00 74.25 373 PHE A C 1
ATOM 2999 O O . PHE A 1 373 ? 7.655 8.517 15.992 1.00 74.25 373 PHE A O 1
ATOM 3006 N N . GLU A 1 374 ? 9.358 8.220 14.581 1.00 75.44 374 GLU A N 1
ATOM 3007 C CA . GLU A 1 374 ? 10.367 8.675 15.537 1.00 75.44 374 GLU A CA 1
ATOM 3008 C C . GLU A 1 374 ? 10.362 10.189 15.728 1.00 75.44 374 GLU A C 1
ATOM 3010 O O . GLU A 1 374 ? 10.580 10.632 16.852 1.00 75.44 374 GLU A O 1
ATOM 3015 N N . LEU A 1 375 ? 10.078 10.975 14.682 1.00 74.44 375 LEU A N 1
ATOM 3016 C CA . LEU A 1 375 ? 9.897 12.425 14.817 1.00 74.44 375 LEU A CA 1
ATOM 3017 C C . LEU A 1 375 ? 8.716 12.744 15.726 1.00 74.44 375 LEU A C 1
ATOM 3019 O O . LEU A 1 375 ? 8.905 13.432 16.725 1.00 74.44 375 LEU A O 1
ATOM 3023 N N . LYS A 1 376 ? 7.536 12.179 15.442 1.00 75.94 376 LYS A N 1
ATOM 3024 C CA . LYS A 1 376 ? 6.357 12.354 16.298 1.00 75.94 376 LYS A CA 1
ATOM 3025 C C . LYS A 1 376 ? 6.629 11.860 17.715 1.00 75.94 376 LYS A C 1
ATOM 3027 O O . LYS A 1 376 ? 6.329 12.570 18.663 1.00 75.94 376 LYS A O 1
ATOM 3032 N N . ARG A 1 377 ? 7.303 10.715 17.883 1.00 71.19 377 ARG A N 1
ATOM 3033 C CA . ARG A 1 377 ? 7.727 10.236 19.209 1.00 71.19 377 ARG A CA 1
ATOM 3034 C C . ARG A 1 377 ? 8.593 11.267 19.941 1.00 71.19 377 ARG A C 1
ATOM 3036 O O . ARG A 1 377 ? 8.362 11.511 21.121 1.00 71.19 377 ARG A O 1
ATOM 3043 N N . LEU A 1 378 ? 9.584 11.859 19.273 1.00 71.56 378 LEU A N 1
ATOM 3044 C CA . LEU A 1 378 ? 10.457 12.874 19.869 1.00 71.56 378 LEU A CA 1
ATOM 3045 C C . LEU A 1 378 ? 9.716 14.178 20.183 1.00 71.56 378 LEU A C 1
ATOM 3047 O O . LEU A 1 378 ? 9.983 14.778 21.220 1.00 71.56 378 LEU A O 1
ATOM 3051 N N . GLU A 1 379 ? 8.799 14.617 19.322 1.00 74.31 379 GLU A N 1
ATOM 3052 C CA . GLU A 1 379 ? 7.930 15.774 19.577 1.00 74.31 379 GLU A CA 1
ATOM 3053 C C . GLU A 1 379 ? 7.082 15.544 20.832 1.00 74.31 379 GLU A C 1
ATOM 3055 O O . GLU A 1 379 ? 7.103 16.359 21.755 1.00 74.31 379 GLU A O 1
ATOM 3060 N N . THR A 1 380 ? 6.434 14.380 20.922 1.00 67.94 380 THR A N 1
ATOM 3061 C CA . THR A 1 380 ? 5.643 13.965 22.083 1.00 67.94 380 THR A CA 1
ATOM 3062 C C . THR A 1 380 ? 6.488 13.875 23.358 1.00 67.94 380 THR A C 1
ATOM 3064 O O . THR A 1 380 ? 6.017 14.260 24.425 1.00 67.94 380 THR A O 1
ATOM 3067 N N . GLN A 1 381 ? 7.736 13.400 23.271 1.00 68.62 381 GLN A N 1
ATOM 3068 C CA . GLN A 1 381 ? 8.659 13.344 24.412 1.00 68.62 381 GLN A CA 1
ATOM 3069 C C . GLN A 1 381 ? 9.151 14.731 24.842 1.00 68.62 381 GLN A C 1
ATOM 3071 O O . GLN A 1 381 ? 9.307 14.985 26.031 1.00 68.62 381 GLN A O 1
ATOM 3076 N N . ARG A 1 382 ? 9.379 15.654 23.903 1.00 65.31 382 ARG A N 1
ATOM 3077 C CA . ARG A 1 382 ? 9.787 17.035 24.216 1.00 65.31 382 ARG A CA 1
ATOM 3078 C C . ARG A 1 382 ? 8.659 17.847 24.853 1.00 65.31 382 ARG A C 1
ATOM 3080 O O . ARG A 1 382 ? 8.941 18.725 25.662 1.00 65.31 382 ARG A O 1
ATOM 3087 N N . GLY A 1 383 ? 7.404 17.518 24.547 1.00 58.59 383 GLY A N 1
ATOM 3088 C CA . GLY A 1 383 ? 6.226 18.084 25.210 1.00 58.59 383 GLY A CA 1
ATOM 3089 C C . GLY A 1 383 ? 6.069 17.703 26.691 1.00 58.59 383 GLY A C 1
ATOM 3090 O O . GLY A 1 383 ? 5.272 18.329 27.379 1.00 58.59 383 GLY A O 1
ATOM 3091 N N . LEU A 1 384 ? 6.840 16.733 27.213 1.00 55.31 384 LEU A N 1
ATOM 3092 C CA . LEU A 1 384 ? 6.772 16.280 28.616 1.00 55.31 384 LEU A CA 1
ATOM 3093 C C . LEU A 1 384 ? 7.313 17.297 29.638 1.00 55.31 384 LEU A C 1
ATOM 3095 O O . LEU A 1 384 ? 7.201 17.066 30.837 1.00 55.31 384 LEU A O 1
ATOM 3099 N N . VAL A 1 385 ? 7.910 18.411 29.200 1.00 49.94 385 VAL A N 1
ATOM 3100 C CA . VAL A 1 385 ? 8.548 19.377 30.115 1.00 49.94 385 VAL A CA 1
ATOM 3101 C C . VAL A 1 385 ? 7.536 20.314 30.793 1.00 49.94 385 VAL A C 1
ATOM 3103 O O . VAL A 1 385 ? 7.874 20.942 31.792 1.00 49.94 385 VAL A O 1
ATOM 3106 N N . ILE A 1 386 ? 6.285 20.395 30.325 1.00 47.31 386 ILE A N 1
ATOM 3107 C CA . ILE A 1 386 ? 5.247 21.210 30.975 1.00 47.31 386 ILE A CA 1
ATOM 3108 C C . ILE A 1 386 ? 3.893 20.511 30.829 1.00 47.31 386 ILE A C 1
ATOM 3110 O O . ILE A 1 386 ? 3.223 20.650 29.809 1.00 47.31 386 ILE A O 1
ATOM 3114 N N . THR A 1 387 ? 3.457 19.779 31.850 1.00 42.81 387 THR A N 1
ATOM 3115 C CA . THR A 1 387 ? 2.034 19.459 32.005 1.00 42.81 387 THR A CA 1
ATOM 3116 C C . THR A 1 387 ? 1.575 19.927 33.369 1.00 42.81 387 THR A C 1
ATOM 3118 O O . THR A 1 387 ? 2.018 19.404 34.393 1.00 42.81 387 THR A O 1
ATOM 3121 N N . ASP A 1 388 ? 0.684 20.917 33.351 1.00 42.31 388 ASP A N 1
ATOM 3122 C CA . ASP A 1 388 ? -0.158 21.282 34.480 1.00 42.31 388 ASP A CA 1
ATOM 3123 C C . ASP A 1 388 ? -0.849 20.032 35.056 1.00 42.31 388 ASP A C 1
ATOM 3125 O O . ASP A 1 388 ? -1.153 19.091 34.311 1.00 42.31 388 ASP A O 1
ATOM 3129 N N . PRO A 1 389 ? -1.098 19.993 36.375 1.00 45.53 389 PRO A N 1
ATOM 3130 C CA . PRO A 1 389 ? -1.741 18.861 37.021 1.00 45.53 389 PRO A CA 1
ATOM 3131 C C . PRO A 1 389 ? -3.076 18.542 36.341 1.00 45.53 389 PRO A C 1
ATOM 3133 O O . PRO A 1 389 ? -3.945 19.401 36.194 1.00 45.53 389 PRO A O 1
ATOM 3136 N N . ILE A 1 390 ? -3.212 17.278 35.932 1.00 50.47 390 ILE A N 1
ATOM 3137 C CA . ILE A 1 390 ? -4.400 16.684 35.317 1.00 50.47 390 ILE A CA 1
ATOM 3138 C C . ILE A 1 390 ? -5.637 17.096 36.125 1.00 50.47 390 ILE A C 1
ATOM 3140 O O . ILE A 1 390 ? -5.810 16.667 37.267 1.00 50.47 390 ILE A O 1
ATOM 3144 N N . SER A 1 391 ? -6.511 17.919 35.538 1.00 45.06 391 SER A N 1
ATOM 3145 C CA . SER A 1 391 ? -7.825 18.193 36.116 1.00 45.06 391 SER A CA 1
ATOM 3146 C C . SER A 1 391 ? -8.614 16.881 36.144 1.00 45.06 391 SER A C 1
ATOM 3148 O O . SER A 1 391 ? -8.992 16.335 35.107 1.00 45.06 391 SER A O 1
ATOM 3150 N N . SER A 1 392 ? -8.824 16.369 37.346 1.00 44.91 392 SER A N 1
ATOM 3151 C CA . SER A 1 392 ? -9.345 15.057 37.730 1.00 44.91 392 SER A CA 1
ATOM 3152 C C . SER A 1 392 ? -10.839 14.820 37.431 1.00 44.91 392 SER A C 1
ATOM 3154 O O . SER A 1 392 ? -11.551 14.256 38.256 1.00 44.91 392 SER A O 1
ATOM 3156 N N . GLN A 1 393 ? -11.349 15.235 36.266 1.00 50.22 393 GLN A N 1
ATOM 3157 C CA . GLN A 1 393 ? -12.797 15.248 35.982 1.00 50.22 393 GLN A CA 1
ATOM 3158 C C . GLN A 1 393 ? -13.249 14.541 34.694 1.00 50.22 393 GLN A C 1
ATOM 3160 O O . GLN A 1 393 ? -14.381 14.738 34.254 1.00 50.22 393 GLN A O 1
ATOM 3165 N N . THR A 1 394 ? -12.439 13.683 34.074 1.00 54.84 394 THR A N 1
ATOM 3166 C CA . THR A 1 394 ? -12.926 12.868 32.947 1.00 54.84 394 THR A CA 1
ATOM 3167 C C . THR A 1 394 ? -13.415 11.500 33.434 1.00 54.84 394 THR A C 1
ATOM 3169 O O . THR A 1 394 ? -12.653 10.550 33.561 1.00 54.84 394 THR A O 1
ATOM 3172 N N . ASN A 1 395 ? -14.730 11.376 33.664 1.00 68.06 395 ASN A N 1
ATOM 3173 C CA . ASN A 1 395 ? -15.407 10.127 34.075 1.00 68.06 395 ASN A CA 1
ATOM 3174 C C . ASN A 1 395 ? -15.459 9.036 32.980 1.00 68.06 395 ASN A C 1
ATOM 3176 O O . ASN A 1 395 ? -16.174 8.045 33.126 1.00 68.06 395 ASN A O 1
ATOM 3180 N N . ASN A 1 396 ? -14.741 9.208 31.868 1.00 84.88 396 ASN A N 1
ATOM 3181 C CA . ASN A 1 396 ? -14.824 8.329 30.707 1.00 84.88 396 ASN A CA 1
ATOM 3182 C C . ASN A 1 396 ? -13.520 7.542 30.521 1.00 84.88 396 ASN A C 1
ATOM 3184 O O . ASN A 1 396 ? -12.448 8.119 30.333 1.00 84.88 396 ASN A O 1
ATOM 3188 N N . ILE A 1 397 ? -13.633 6.213 30.516 1.00 90.06 397 ILE A N 1
ATOM 3189 C CA . ILE A 1 397 ? -12.503 5.289 30.372 1.00 90.06 397 ILE A CA 1
ATOM 3190 C C . ILE A 1 397 ? -11.712 5.468 29.062 1.00 90.06 397 ILE A C 1
ATOM 3192 O O . ILE A 1 397 ? -10.510 5.220 29.053 1.00 90.06 397 ILE A O 1
ATOM 3196 N N . LEU A 1 398 ? -12.340 5.936 27.974 1.00 92.12 398 LEU A N 1
ATOM 3197 C CA . LEU A 1 398 ? -11.652 6.233 26.711 1.00 92.12 398 LEU A CA 1
ATOM 3198 C C . LEU A 1 398 ? -10.706 7.428 26.848 1.00 92.12 398 LEU A C 1
ATOM 3200 O O . LEU A 1 398 ? -9.595 7.391 26.327 1.00 92.12 398 LEU A O 1
ATOM 3204 N N . HIS A 1 399 ? -11.131 8.471 27.569 1.00 92.56 399 HIS A N 1
ATOM 3205 C CA . HIS A 1 399 ? -10.276 9.622 27.852 1.00 92.56 399 HIS A CA 1
ATOM 3206 C C . HIS A 1 399 ? -9.085 9.211 28.716 1.00 92.56 399 HIS A C 1
ATOM 3208 O O . HIS A 1 399 ? -7.959 9.566 28.385 1.00 92.56 399 HIS A O 1
ATOM 3214 N N . LEU A 1 400 ? -9.315 8.417 29.770 1.00 90.62 400 LEU A N 1
ATOM 3215 C CA . LEU A 1 400 ? -8.217 7.886 30.582 1.00 90.62 400 LEU A CA 1
ATOM 3216 C C . LEU A 1 400 ? -7.248 7.045 29.749 1.00 90.62 400 LEU A C 1
ATOM 3218 O O . LEU A 1 400 ? -6.042 7.243 29.835 1.00 90.62 400 LEU A O 1
ATOM 3222 N N . TYR A 1 401 ? -7.768 6.145 28.912 1.00 93.00 401 TYR A N 1
ATOM 3223 C CA . TYR A 1 401 ? -6.944 5.338 28.017 1.00 93.00 401 TYR A CA 1
ATOM 3224 C C . TYR A 1 401 ? -6.078 6.220 27.102 1.00 93.00 401 TYR A C 1
ATOM 3226 O O . TYR A 1 401 ? -4.873 6.005 27.008 1.00 93.00 401 TYR A O 1
ATOM 3234 N N . TYR A 1 402 ? -6.662 7.239 26.464 1.00 93.81 402 TYR A N 1
ATOM 3235 C CA . TYR A 1 402 ? -5.895 8.156 25.623 1.00 93.81 402 TYR A CA 1
ATOM 3236 C C . TYR A 1 402 ? -4.803 8.874 26.417 1.00 93.81 402 TYR A C 1
ATOM 3238 O O . TYR A 1 402 ? -3.656 8.894 25.990 1.00 93.81 402 TYR A O 1
ATOM 3246 N N . GLU A 1 403 ? -5.126 9.417 27.589 1.00 91.00 403 GLU A N 1
ATOM 3247 C CA . GLU A 1 403 ? -4.156 10.114 28.437 1.00 91.00 403 GLU A CA 1
ATOM 3248 C C . GLU A 1 403 ? -2.994 9.207 28.874 1.00 91.00 403 GLU A C 1
ATOM 3250 O O . GLU A 1 403 ? -1.846 9.650 28.897 1.00 91.00 403 GLU A O 1
ATOM 3255 N N . ASP A 1 404 ? -3.269 7.928 29.139 1.00 89.25 404 ASP A N 1
ATOM 3256 C CA . ASP A 1 404 ? -2.264 6.943 29.540 1.00 89.25 404 ASP A CA 1
ATOM 3257 C C . ASP A 1 404 ? -1.319 6.522 28.388 1.00 89.25 404 ASP A C 1
ATOM 3259 O O . ASP A 1 404 ? -0.170 6.149 28.654 1.00 89.25 404 ASP A O 1
ATOM 3263 N N . PHE A 1 405 ? -1.771 6.597 27.124 1.00 90.69 405 PHE A N 1
ATOM 3264 C CA . PHE A 1 405 ? -1.039 6.099 25.939 1.00 90.69 405 PHE A CA 1
ATOM 3265 C C . PHE A 1 405 ? -0.698 7.147 24.869 1.00 90.69 405 PHE A C 1
ATOM 3267 O O . PHE A 1 405 ? 0.046 6.842 23.932 1.00 90.69 405 PHE A O 1
ATOM 3274 N N . LYS A 1 406 ? -1.163 8.395 24.998 1.00 88.12 406 LYS A N 1
ATOM 3275 C CA . LYS A 1 406 ? -0.794 9.503 24.092 1.00 88.12 406 LYS A CA 1
ATOM 3276 C C . LYS A 1 406 ? 0.702 9.805 24.122 1.00 88.12 406 LYS A C 1
ATOM 3278 O O . LYS A 1 406 ? 1.234 10.396 23.189 1.00 88.12 406 LYS A O 1
ATOM 3283 N N . HIS A 1 407 ? 1.388 9.369 25.176 1.00 83.38 407 HIS A N 1
ATOM 3284 C CA . HIS A 1 407 ? 2.838 9.349 25.260 1.00 83.38 407 HIS A CA 1
ATOM 3285 C C . HIS A 1 407 ? 3.315 7.906 25.091 1.00 83.38 407 HIS A C 1
ATOM 3287 O O . HIS A 1 407 ? 3.061 7.050 25.938 1.00 83.38 407 HIS A O 1
ATOM 3293 N N . TYR A 1 408 ? 3.997 7.630 23.977 1.00 70.75 408 TYR A N 1
ATOM 3294 C CA . TYR A 1 408 ? 4.545 6.307 23.690 1.00 70.75 408 TYR A CA 1
ATOM 3295 C C . TYR A 1 408 ? 5.454 5.820 24.825 1.00 70.75 408 TYR A C 1
ATOM 3297 O O . TYR A 1 408 ? 6.446 6.478 25.150 1.00 70.75 408 TYR A O 1
ATOM 3305 N N . LYS A 1 409 ? 5.172 4.626 25.354 1.00 66.75 409 LYS A N 1
ATOM 3306 C CA . LYS A 1 409 ? 6.069 3.894 26.255 1.00 66.75 409 LYS A CA 1
ATOM 3307 C C . LYS A 1 409 ? 6.661 2.718 25.486 1.00 66.75 409 LYS A C 1
ATOM 3309 O O . LYS A 1 409 ? 5.936 1.906 24.916 1.00 66.75 409 LYS A O 1
ATOM 3314 N N . LYS A 1 410 ? 7.993 2.654 25.418 1.00 59.50 410 LYS A N 1
ATOM 3315 C CA . LYS A 1 410 ? 8.726 1.675 24.595 1.00 59.50 410 LYS A CA 1
ATOM 3316 C C . LYS A 1 410 ? 8.484 0.225 25.021 1.00 59.50 410 LYS A C 1
ATOM 3318 O O . LYS A 1 410 ? 8.608 -0.658 24.179 1.00 59.50 410 LYS A O 1
ATOM 3323 N N . ASP A 1 411 ? 8.056 0.022 26.261 1.00 63.00 411 ASP A N 1
ATOM 3324 C CA . ASP A 1 411 ? 7.792 -1.289 26.857 1.00 63.00 411 ASP A CA 1
ATOM 3325 C C . ASP A 1 411 ? 6.340 -1.756 26.672 1.00 63.00 411 ASP A C 1
ATOM 3327 O O . ASP A 1 411 ? 5.884 -2.687 27.336 1.00 63.00 411 ASP A O 1
ATOM 3331 N N . ASN A 1 412 ? 5.586 -1.116 25.772 1.00 68.00 412 ASN A N 1
ATOM 3332 C CA . ASN A 1 412 ? 4.221 -1.529 25.486 1.00 68.00 412 ASN A CA 1
ATOM 3333 C C . ASN A 1 412 ? 4.209 -2.887 24.770 1.00 68.00 412 ASN A C 1
ATOM 3335 O O . ASN A 1 412 ? 4.817 -3.066 23.711 1.00 68.00 412 ASN A O 1
ATOM 3339 N N . LEU A 1 413 ? 3.464 -3.831 25.349 1.00 83.38 413 LEU A N 1
ATOM 3340 C CA . LEU A 1 413 ? 3.148 -5.116 24.734 1.00 83.38 413 LEU A CA 1
ATOM 3341 C C . LEU A 1 413 ? 2.500 -4.906 23.352 1.00 83.38 413 LEU A C 1
ATOM 3343 O O . LEU A 1 413 ? 1.796 -3.908 23.148 1.00 83.38 413 LEU A O 1
ATOM 3347 N N . PRO A 1 414 ? 2.669 -5.850 22.406 1.00 87.00 414 PRO A N 1
ATOM 3348 C CA . PRO A 1 414 ? 1.893 -5.865 21.171 1.00 87.00 414 PRO A CA 1
ATOM 3349 C C . PRO A 1 414 ? 0.400 -5.678 21.459 1.00 87.00 414 PRO A C 1
ATOM 3351 O O . PRO A 1 414 ? -0.124 -6.269 22.401 1.00 87.00 414 PRO A O 1
ATOM 3354 N N . ALA A 1 415 ? -0.304 -4.897 20.635 1.00 89.75 415 ALA A N 1
ATOM 3355 C CA . ALA A 1 415 ? -1.673 -4.465 20.930 1.00 89.75 415 ALA A CA 1
ATOM 3356 C C . ALA A 1 415 ? -2.619 -5.615 21.325 1.00 89.75 415 ALA A C 1
ATOM 3358 O O . ALA A 1 415 ? -3.320 -5.529 22.328 1.00 89.75 415 ALA A O 1
ATOM 3359 N N . ILE A 1 416 ? -2.603 -6.727 20.582 1.00 89.56 416 ILE A N 1
ATOM 3360 C CA . ILE A 1 416 ? -3.442 -7.901 20.878 1.00 89.56 416 ILE A CA 1
ATOM 3361 C C . ILE A 1 416 ? -3.106 -8.496 22.255 1.00 89.56 416 ILE A C 1
ATOM 3363 O O . ILE A 1 416 ? -4.006 -8.864 23.007 1.00 89.56 416 ILE A O 1
ATOM 3367 N N . GLU A 1 417 ? -1.823 -8.579 22.600 1.00 90.44 417 GLU A N 1
ATOM 3368 C CA . GLU A 1 417 ? -1.362 -9.102 23.887 1.00 90.44 417 GLU A CA 1
ATOM 3369 C C . GLU A 1 417 ? -1.741 -8.166 25.038 1.00 90.44 417 GLU A C 1
ATOM 3371 O O . GLU A 1 417 ? -2.274 -8.623 26.052 1.00 90.44 417 GLU A O 1
ATOM 3376 N N . PHE A 1 418 ? -1.577 -6.854 24.847 1.00 92.19 418 PHE A N 1
ATOM 3377 C CA . PHE A 1 418 ? -2.052 -5.838 25.783 1.00 92.19 418 PHE A CA 1
ATOM 3378 C C . PHE A 1 418 ? -3.550 -6.000 26.074 1.00 92.19 418 PHE A C 1
ATOM 3380 O O . PHE A 1 418 ? -3.948 -6.118 27.230 1.00 92.19 418 PHE A O 1
ATOM 3387 N N . TRP A 1 419 ? -4.396 -6.083 25.042 1.00 90.06 419 TRP A N 1
ATOM 3388 C CA . TRP A 1 419 ? -5.843 -6.235 25.234 1.00 90.06 419 TRP A CA 1
ATOM 3389 C C . TRP A 1 419 ? -6.236 -7.580 25.832 1.00 90.06 419 TRP A C 1
ATOM 3391 O O . TRP A 1 419 ? -7.258 -7.684 26.511 1.00 90.06 419 TRP A O 1
ATOM 3401 N N . ASN A 1 420 ? -5.435 -8.621 25.620 1.00 87.69 420 ASN A N 1
ATOM 3402 C CA . ASN A 1 420 ? -5.682 -9.918 26.232 1.00 87.69 420 ASN A CA 1
ATOM 3403 C C . ASN A 1 420 ? -5.360 -9.955 27.726 1.00 87.69 420 ASN A C 1
ATOM 3405 O O . ASN A 1 420 ? -6.029 -10.699 28.444 1.00 87.69 420 ASN A O 1
ATOM 3409 N N . THR A 1 421 ? -4.413 -9.137 28.182 1.00 88.44 421 THR A N 1
ATOM 3410 C CA . THR A 1 421 ? -3.882 -9.154 29.553 1.00 88.44 421 THR A CA 1
ATOM 3411 C C . THR A 1 421 ? -4.359 -7.988 30.419 1.00 88.44 421 THR A C 1
ATOM 3413 O O . THR A 1 421 ? -4.341 -8.089 31.645 1.00 88.44 421 THR A O 1
ATOM 3416 N N . THR A 1 422 ? -4.814 -6.886 29.816 1.00 86.31 422 THR A N 1
ATOM 3417 C CA . THR A 1 422 ? -5.211 -5.683 30.553 1.00 86.31 422 THR A CA 1
ATOM 3418 C C . THR A 1 422 ? -6.470 -5.897 31.393 1.00 86.31 422 THR A C 1
ATOM 3420 O O . THR A 1 422 ? -7.521 -6.307 30.899 1.00 86.31 422 THR A O 1
ATOM 3423 N N . VAL A 1 423 ? -6.371 -5.570 32.682 1.00 87.56 423 VAL A N 1
ATOM 3424 C CA . VAL A 1 423 ? -7.514 -5.520 33.610 1.00 87.56 423 VAL A CA 1
ATOM 3425 C C . VAL A 1 423 ? -8.093 -4.103 33.668 1.00 87.56 423 VAL A C 1
ATOM 3427 O O . VAL A 1 423 ? -9.307 -3.933 33.746 1.00 87.56 423 VAL A O 1
ATOM 3430 N N . LYS A 1 424 ? -7.231 -3.079 33.551 1.00 86.81 424 LYS A N 1
ATOM 3431 C CA . LYS A 1 424 ? -7.586 -1.655 33.685 1.00 86.81 424 LYS A CA 1
ATOM 3432 C C . LYS A 1 424 ? -8.636 -1.204 32.664 1.00 86.81 424 LYS A C 1
ATOM 3434 O O . LYS A 1 424 ? -9.538 -0.451 33.012 1.00 86.81 424 LYS A O 1
ATOM 3439 N N . TYR A 1 425 ? -8.534 -1.680 31.423 1.00 88.31 425 TYR A N 1
ATOM 3440 C CA . TYR A 1 425 ? -9.416 -1.273 30.320 1.00 88.31 425 TYR A CA 1
ATOM 3441 C C . TYR A 1 425 ? -10.262 -2.427 29.783 1.00 88.31 425 TYR A C 1
ATOM 3443 O O . TYR A 1 425 ? -10.608 -2.445 28.603 1.00 88.31 425 TYR A O 1
ATOM 3451 N N . ILE A 1 426 ? -10.606 -3.404 30.628 1.00 85.12 426 ILE A N 1
ATOM 3452 C CA . ILE A 1 426 ? -11.338 -4.602 30.193 1.00 85.12 426 ILE A CA 1
ATOM 3453 C C . ILE A 1 426 ? -12.652 -4.266 29.463 1.00 85.12 426 ILE A C 1
ATOM 3455 O O . ILE A 1 426 ? -13.006 -4.935 28.494 1.00 85.12 426 ILE A O 1
ATOM 3459 N N . ALA A 1 427 ? -13.319 -3.172 29.850 1.00 82.56 427 ALA A N 1
ATOM 3460 C CA . ALA A 1 427 ? -14.548 -2.690 29.219 1.00 82.56 427 ALA A CA 1
ATOM 3461 C C . ALA A 1 427 ? -14.362 -2.245 27.751 1.00 82.56 427 ALA A C 1
ATOM 3463 O O . ALA A 1 427 ? -15.311 -2.279 26.970 1.00 82.56 427 ALA A O 1
ATOM 3464 N N . LEU A 1 428 ? -13.138 -1.874 27.358 1.00 87.81 428 LEU A N 1
ATOM 3465 C CA . LEU A 1 428 ? -12.777 -1.483 25.991 1.00 87.81 428 LEU A CA 1
ATOM 3466 C C . LEU A 1 428 ? -12.245 -2.656 25.152 1.00 87.81 428 LEU A C 1
ATOM 3468 O O . LEU A 1 428 ? -12.080 -2.521 23.942 1.00 87.81 428 LEU A O 1
ATOM 3472 N N . LYS A 1 429 ? -11.992 -3.824 25.757 1.00 85.94 429 LYS A N 1
ATOM 3473 C CA . LYS A 1 429 ? -11.313 -4.950 25.094 1.00 85.94 429 LYS A CA 1
ATOM 3474 C C . LYS A 1 429 ? -12.004 -5.403 23.811 1.00 85.94 429 LYS A C 1
ATOM 3476 O O . LYS A 1 429 ? -11.335 -5.634 22.808 1.00 85.94 429 LYS A O 1
ATOM 3481 N N . ILE A 1 430 ? -13.329 -5.544 23.838 1.00 81.56 430 ILE A N 1
ATOM 3482 C CA . ILE A 1 430 ? -14.090 -6.066 22.694 1.00 81.56 430 ILE A CA 1
ATOM 3483 C C . ILE A 1 430 ? -13.979 -5.112 21.501 1.00 81.56 430 ILE A C 1
ATOM 3485 O O . ILE A 1 430 ? -13.598 -5.540 20.412 1.00 81.56 430 ILE A O 1
ATOM 3489 N N . ILE A 1 431 ? -14.248 -3.820 21.717 1.00 86.25 431 ILE A N 1
ATOM 3490 C CA . ILE A 1 431 ? -14.163 -2.806 20.659 1.00 86.25 431 ILE A CA 1
ATOM 3491 C C . ILE A 1 431 ? -12.723 -2.651 20.154 1.00 86.25 431 ILE A C 1
ATOM 3493 O O . ILE A 1 431 ? -12.492 -2.599 18.946 1.00 86.25 431 ILE A O 1
ATOM 3497 N N . ALA A 1 432 ? -11.738 -2.671 21.050 1.00 90.94 432 ALA A N 1
ATOM 3498 C CA . ALA A 1 432 ? -10.340 -2.575 20.672 1.00 90.94 432 ALA A CA 1
ATOM 3499 C C . ALA A 1 432 ? -9.895 -3.740 19.781 1.00 90.94 432 ALA A C 1
ATOM 3501 O O . ALA A 1 432 ? -9.355 -3.523 18.696 1.00 90.94 432 ALA A O 1
ATOM 3502 N N . LEU A 1 433 ? -10.175 -4.982 20.192 1.00 86.81 433 LEU A N 1
ATOM 3503 C CA . LEU A 1 433 ? -9.837 -6.168 19.404 1.00 86.81 433 LEU A CA 1
ATOM 3504 C C . LEU A 1 433 ? -10.590 -6.207 18.069 1.00 86.81 433 LEU A C 1
ATOM 3506 O O . LEU A 1 433 ? -10.028 -6.685 17.083 1.00 86.81 433 LEU A O 1
ATOM 3510 N N . GLN A 1 434 ? -11.814 -5.677 18.003 1.00 85.25 434 GLN A N 1
ATOM 3511 C CA . GLN A 1 434 ? -12.556 -5.542 16.748 1.00 85.25 434 GLN A CA 1
ATOM 3512 C C . GLN A 1 434 ? -11.822 -4.624 15.756 1.00 85.25 434 GLN A C 1
ATOM 3514 O O . GLN A 1 434 ? -11.633 -5.001 14.599 1.00 85.25 434 GLN A O 1
ATOM 3519 N N . TYR A 1 435 ? -11.375 -3.444 16.194 1.00 89.38 435 TYR A N 1
ATOM 3520 C CA . TYR A 1 435 ? -10.714 -2.479 15.308 1.00 89.38 435 TYR A CA 1
ATOM 3521 C C . TYR A 1 435 ? -9.242 -2.793 15.031 1.00 89.38 435 TYR A C 1
ATOM 3523 O O . TYR A 1 435 ? -8.761 -2.506 13.936 1.00 89.38 435 TYR A O 1
ATOM 3531 N N . ILE A 1 436 ? -8.513 -3.408 15.962 1.00 89.44 436 ILE A N 1
ATOM 3532 C CA . ILE A 1 436 ? -7.119 -3.827 15.732 1.00 89.44 436 ILE A CA 1
ATOM 3533 C C . ILE A 1 436 ? -7.052 -4.933 14.676 1.00 89.44 436 ILE A C 1
ATOM 3535 O O . ILE A 1 436 ? -6.164 -4.922 13.825 1.00 89.44 436 ILE A O 1
ATOM 3539 N N . ASN A 1 437 ? -8.010 -5.862 14.698 1.00 84.38 437 ASN A N 1
ATOM 3540 C CA . ASN A 1 437 ? -8.067 -6.970 13.746 1.00 84.38 437 ASN A CA 1
ATOM 3541 C C . ASN A 1 437 ? -8.810 -6.625 12.447 1.00 84.38 437 ASN A C 1
ATOM 3543 O O . ASN A 1 437 ? -8.914 -7.475 11.566 1.00 84.38 437 ASN A O 1
ATOM 3547 N N . PHE A 1 438 ? -9.318 -5.398 12.300 1.00 83.25 438 PHE A N 1
ATOM 3548 C CA . PHE A 1 438 ? -10.029 -4.961 11.101 1.00 83.25 438 PHE A CA 1
ATOM 3549 C C . PHE A 1 438 ? -9.091 -4.959 9.887 1.00 83.25 438 PHE A C 1
ATOM 3551 O O . PHE A 1 438 ? -8.216 -4.106 9.820 1.00 83.25 438 PHE A O 1
ATOM 3558 N N . PRO A 1 439 ? -9.223 -5.841 8.891 1.00 82.12 439 PRO A N 1
ATOM 3559 C CA . PRO A 1 439 ? -8.242 -5.947 7.809 1.00 82.12 439 PRO A CA 1
ATOM 3560 C C . PRO A 1 439 ? -8.239 -4.707 6.903 1.00 82.12 439 PRO A C 1
ATOM 3562 O O . PRO A 1 439 ? -9.173 -4.481 6.146 1.00 82.12 439 PRO A O 1
ATOM 3565 N N . VAL A 1 440 ? -7.159 -3.923 6.871 1.00 87.38 440 VAL A N 1
ATOM 3566 C CA . VAL A 1 440 ? -7.046 -2.778 5.934 1.00 87.38 440 VAL A CA 1
ATOM 3567 C C . VAL A 1 440 ? -6.709 -3.195 4.495 1.00 87.38 440 VAL A C 1
ATOM 3569 O O . VAL A 1 440 ? -6.651 -2.357 3.595 1.00 87.38 440 VAL A O 1
ATOM 3572 N N . SER A 1 441 ? -6.473 -4.486 4.259 1.00 87.31 441 SER A N 1
ATOM 3573 C CA . SER A 1 441 ? -6.020 -5.032 2.984 1.00 87.31 441 SER A CA 1
ATOM 3574 C C . SER A 1 441 ? -6.621 -6.409 2.725 1.00 87.31 441 SER A C 1
ATOM 3576 O O . SER A 1 441 ? -6.609 -7.277 3.593 1.00 87.31 441 SER A O 1
ATOM 3578 N N . SER A 1 442 ? -7.071 -6.636 1.495 1.00 83.50 442 SER A N 1
ATOM 3579 C CA . SER A 1 442 ? -7.545 -7.939 1.014 1.00 83.50 442 SER A CA 1
ATOM 3580 C C . SER A 1 442 ? -6.430 -8.818 0.437 1.00 83.50 442 SER A C 1
ATOM 3582 O O . SER A 1 442 ? -6.660 -9.983 0.102 1.00 83.50 442 SER A O 1
ATOM 3584 N N . VAL A 1 443 ? -5.193 -8.310 0.381 1.00 80.25 443 VAL A N 1
ATOM 3585 C CA . VAL A 1 443 ? -4.047 -9.010 -0.225 1.00 80.25 443 VAL A CA 1
ATOM 3586 C C . VAL A 1 443 ? -3.707 -10.312 0.502 1.00 80.25 443 VAL A C 1
ATOM 3588 O O . VAL A 1 443 ? -3.246 -11.268 -0.122 1.00 80.25 443 VAL A O 1
ATOM 3591 N N . ALA A 1 444 ? -3.962 -10.393 1.810 1.00 74.38 444 ALA A N 1
ATOM 3592 C CA . ALA A 1 444 ? -3.810 -11.623 2.587 1.00 74.38 444 ALA A CA 1
ATOM 3593 C C . ALA A 1 444 ? -4.589 -12.795 1.961 1.00 74.38 444 ALA A C 1
ATOM 3595 O O . ALA A 1 444 ? -4.039 -13.876 1.730 1.00 74.38 444 ALA A O 1
ATOM 3596 N N . ILE A 1 445 ? -5.848 -12.537 1.601 1.00 75.81 445 ILE A N 1
ATOM 3597 C CA . ILE A 1 445 ? -6.748 -13.508 0.978 1.00 75.81 445 ILE A CA 1
ATOM 3598 C C . ILE A 1 445 ? -6.348 -13.740 -0.488 1.00 75.81 445 ILE A C 1
ATOM 3600 O O . ILE A 1 445 ? -6.297 -14.884 -0.941 1.00 75.81 445 ILE A O 1
ATOM 3604 N N . GLU A 1 446 ? -5.957 -12.695 -1.225 1.00 78.25 446 GLU A N 1
ATOM 3605 C CA . GLU A 1 446 ? -5.452 -12.840 -2.603 1.00 78.25 446 GLU A CA 1
ATOM 3606 C C . GLU A 1 446 ? -4.214 -13.748 -2.692 1.00 78.25 446 GLU A C 1
ATOM 3608 O O . GLU A 1 446 ? -4.046 -14.494 -3.664 1.00 78.25 446 GLU A O 1
ATOM 3613 N N . ARG A 1 447 ? -3.343 -13.727 -1.674 1.00 77.12 447 ARG A N 1
ATOM 3614 C CA . ARG A 1 447 ? -2.199 -14.645 -1.579 1.00 77.12 447 ARG A CA 1
ATOM 3615 C C . ARG A 1 447 ? -2.653 -16.090 -1.394 1.00 77.12 447 ARG A C 1
ATOM 3617 O O . ARG A 1 447 ? -2.112 -16.970 -2.063 1.00 77.12 447 ARG A O 1
ATOM 3624 N N . ALA A 1 448 ? -3.666 -16.336 -0.565 1.00 76.81 448 ALA A N 1
ATOM 3625 C CA . ALA A 1 448 ? -4.254 -17.667 -0.423 1.00 76.81 448 ALA A CA 1
ATOM 3626 C C . ALA A 1 448 ? -4.858 -18.159 -1.753 1.00 76.81 448 ALA A C 1
ATOM 3628 O O . ALA A 1 448 ? -4.578 -19.280 -2.185 1.00 76.81 448 ALA A O 1
ATOM 3629 N N . PHE A 1 449 ? -5.580 -17.294 -2.474 1.00 79.38 449 PHE A N 1
ATOM 3630 C CA . PHE A 1 449 ? -6.095 -17.612 -3.812 1.00 79.38 449 PHE A CA 1
ATOM 3631 C C . PHE A 1 449 ? -4.984 -17.851 -4.839 1.00 79.38 449 PHE A C 1
ATOM 3633 O O . PHE A 1 449 ? -5.088 -18.751 -5.675 1.00 79.38 449 PHE A O 1
ATOM 3640 N N . SER A 1 450 ? -3.888 -17.097 -4.758 1.00 78.50 450 SER A N 1
ATOM 3641 C CA . SER A 1 450 ? -2.719 -17.292 -5.619 1.00 78.50 450 SER A CA 1
ATOM 3642 C C . SER A 1 450 ? -2.079 -18.665 -5.402 1.00 78.50 450 SER A C 1
ATOM 3644 O O . SER A 1 450 ? -1.735 -19.330 -6.380 1.00 78.50 450 SER A O 1
ATOM 3646 N N . SER A 1 451 ? -1.979 -19.128 -4.152 1.00 77.00 451 SER A N 1
ATOM 3647 C CA . SER A 1 451 ? -1.520 -20.485 -3.823 1.00 77.00 451 SER A CA 1
ATOM 3648 C C . SER A 1 451 ? -2.481 -21.561 -4.342 1.00 77.00 451 SER A C 1
ATOM 3650 O O . SER A 1 451 ? -2.045 -22.600 -4.836 1.00 77.00 451 SER A O 1
ATOM 3652 N N . ALA A 1 452 ? -3.788 -21.291 -4.324 1.00 77.94 452 ALA A N 1
ATOM 3653 C CA . ALA A 1 452 ? -4.805 -22.200 -4.850 1.00 77.94 452 ALA A CA 1
ATOM 3654 C C . ALA A 1 452 ? -4.895 -22.227 -6.388 1.00 77.94 452 ALA A C 1
ATOM 3656 O O . ALA A 1 452 ? -5.575 -23.090 -6.947 1.00 77.94 452 ALA A O 1
ATOM 3657 N N . LYS A 1 453 ? -4.175 -21.347 -7.101 1.00 78.31 453 LYS A N 1
ATOM 3658 C CA . LYS A 1 453 ? -4.214 -21.237 -8.571 1.00 78.31 453 LYS A CA 1
ATOM 3659 C C . LYS A 1 453 ? -3.926 -22.551 -9.298 1.00 78.31 453 LYS A C 1
ATOM 3661 O O . LYS A 1 453 ? -4.466 -22.794 -10.381 1.00 78.31 453 LYS A O 1
ATOM 3666 N N . PHE A 1 454 ? -3.084 -23.405 -8.723 1.00 71.50 454 PHE A N 1
ATOM 3667 C CA . PHE A 1 454 ? -2.789 -24.724 -9.283 1.00 71.50 454 PHE A CA 1
ATOM 3668 C C . PHE A 1 454 ? -4.042 -25.613 -9.364 1.00 71.50 454 PHE A C 1
ATOM 3670 O O . PHE A 1 454 ? -4.223 -26.320 -10.353 1.00 71.50 454 PHE A O 1
ATOM 3677 N N . CYS A 1 455 ? -4.933 -25.509 -8.376 1.00 74.62 455 CYS A N 1
ATOM 3678 C CA . CYS A 1 455 ? -6.189 -26.253 -8.284 1.00 74.62 455 CYS A CA 1
ATOM 3679 C C . CYS A 1 455 ? -7.341 -25.615 -9.080 1.00 74.62 455 CYS A C 1
ATOM 3681 O O . CYS A 1 455 ? -8.372 -26.258 -9.269 1.00 74.62 455 CYS A O 1
ATOM 3683 N N . THR A 1 456 ? -7.198 -24.364 -9.534 1.00 73.94 456 THR A N 1
ATOM 3684 C CA . THR A 1 456 ? -8.256 -23.636 -10.262 1.00 73.94 456 THR A CA 1
ATOM 3685 C C . THR A 1 456 ? -7.995 -23.513 -11.760 1.00 73.94 456 THR A C 1
ATOM 3687 O O . THR A 1 456 ? -8.929 -23.610 -12.551 1.00 73.94 456 THR A O 1
ATOM 3690 N N . SER A 1 457 ? -6.736 -23.330 -12.170 1.00 73.31 457 SER A N 1
ATOM 3691 C CA . SER A 1 457 ? -6.371 -23.046 -13.567 1.00 73.31 457 SER A CA 1
ATOM 3692 C C . SER A 1 457 ? -5.837 -24.244 -14.359 1.00 73.31 457 SER A C 1
ATOM 3694 O O . SER A 1 457 ? -5.887 -24.228 -15.587 1.00 73.31 457 SER A O 1
ATOM 3696 N N . ASN A 1 458 ? -5.320 -25.286 -13.696 1.00 76.25 458 ASN A N 1
ATOM 3697 C CA . ASN A 1 458 ? -4.759 -26.446 -14.387 1.00 76.25 458 ASN A CA 1
ATOM 3698 C C . ASN A 1 458 ? -5.851 -27.491 -14.620 1.00 76.25 458 ASN A C 1
ATOM 3700 O O . ASN A 1 458 ? -6.363 -28.053 -13.658 1.00 76.25 458 ASN A O 1
ATOM 3704 N N . VAL A 1 459 ? -6.167 -27.787 -15.884 1.00 75.31 459 VAL A N 1
ATOM 3705 C CA . VAL A 1 459 ? -7.223 -28.743 -16.272 1.00 75.31 459 VAL A CA 1
ATOM 3706 C C . VAL A 1 459 ? -7.070 -30.093 -15.566 1.00 75.31 459 VAL A C 1
ATOM 3708 O O .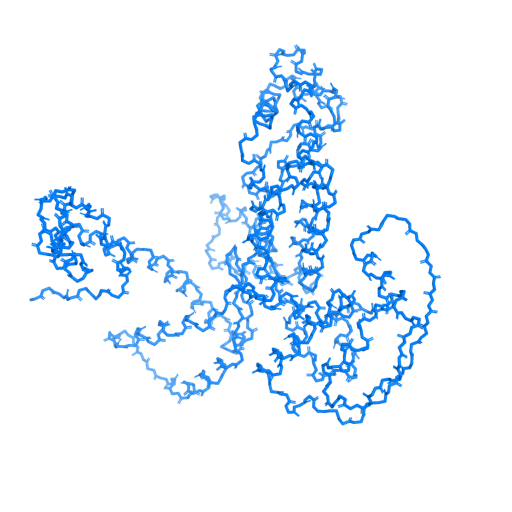 VAL A 1 459 ? -8.064 -30.658 -15.125 1.00 75.31 459 VAL A O 1
ATOM 3711 N N . ARG A 1 460 ? -5.835 -30.582 -15.388 1.00 77.75 460 ARG A N 1
ATOM 3712 C CA . ARG A 1 460 ? -5.568 -31.878 -14.737 1.00 77.75 460 ARG A CA 1
ATOM 3713 C C . ARG A 1 460 ? -5.815 -31.871 -13.230 1.00 77.75 460 ARG A C 1
ATOM 3715 O O . ARG A 1 460 ? -6.158 -32.903 -12.674 1.00 77.75 460 ARG A O 1
ATOM 3722 N N . ASN A 1 461 ? -5.645 -30.720 -12.585 1.00 78.00 461 ASN A N 1
ATOM 3723 C CA . ASN A 1 461 ? -5.762 -30.571 -11.131 1.00 78.00 461 ASN A CA 1
ATOM 3724 C C . ASN A 1 461 ? -6.990 -29.746 -10.737 1.00 78.00 461 ASN A C 1
ATOM 3726 O O . ASN A 1 461 ? -7.120 -29.332 -9.580 1.00 78.00 461 ASN A O 1
ATOM 3730 N N . ARG A 1 462 ? -7.878 -29.476 -11.704 1.00 81.25 462 ARG A N 1
ATOM 3731 C CA . ARG A 1 462 ? -9.034 -28.619 -11.502 1.00 81.25 462 ARG A CA 1
ATOM 3732 C C . ARG A 1 462 ? -9.961 -29.287 -10.505 1.00 81.25 462 ARG A C 1
ATOM 3734 O O . ARG A 1 462 ? -10.520 -30.351 -10.756 1.00 81.25 462 ARG A O 1
ATOM 3741 N N . THR A 1 463 ? -10.109 -28.644 -9.362 1.00 82.25 463 THR A N 1
ATOM 3742 C CA . THR A 1 463 ? -10.967 -29.126 -8.287 1.00 82.25 463 THR A CA 1
ATOM 3743 C C . THR A 1 463 ? -12.368 -28.530 -8.461 1.00 82.25 463 THR A C 1
ATOM 3745 O O . THR A 1 463 ? -12.505 -27.406 -8.948 1.00 82.25 463 THR A O 1
ATOM 3748 N N . LYS A 1 464 ? -13.422 -29.273 -8.097 1.00 84.56 464 LYS A N 1
ATOM 3749 C CA . LYS A 1 464 ? -14.786 -28.719 -8.036 1.00 84.56 464 LYS A CA 1
ATOM 3750 C C . LYS A 1 464 ? -14.854 -27.621 -6.967 1.00 84.56 464 LYS A C 1
ATOM 3752 O O . LYS A 1 464 ? -14.156 -27.710 -5.962 1.00 84.56 464 LYS A O 1
ATOM 3757 N 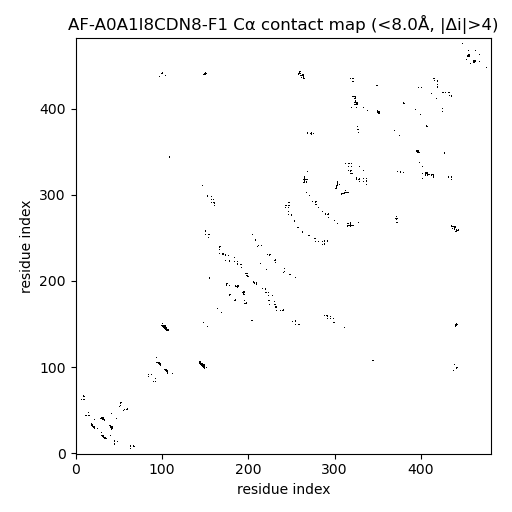N . GLU A 1 465 ? -15.716 -26.629 -7.175 1.00 79.12 465 GLU A N 1
ATOM 3758 C CA . GLU A 1 465 ? -15.817 -25.414 -6.352 1.00 79.12 465 GLU A CA 1
ATOM 3759 C C . GLU A 1 465 ? -15.981 -25.693 -4.851 1.00 79.12 465 GLU A C 1
ATOM 3761 O O . GLU A 1 465 ? -15.200 -25.188 -4.052 1.00 79.12 465 GLU A O 1
ATOM 3766 N N . LYS A 1 466 ? -16.901 -26.587 -4.467 1.00 79.75 466 LYS A N 1
ATOM 3767 C CA . LYS A 1 466 ? -17.099 -26.974 -3.059 1.00 79.75 466 LYS A CA 1
ATOM 3768 C C . LYS A 1 466 ? -15.812 -27.493 -2.403 1.00 79.75 466 LYS A C 1
ATOM 3770 O O . LYS A 1 466 ? -15.378 -26.978 -1.384 1.00 79.75 466 LYS A O 1
ATOM 3775 N N . LEU A 1 467 ? -15.147 -28.455 -3.045 1.00 81.00 467 LEU A N 1
ATOM 3776 C CA . LEU A 1 467 ? -13.910 -29.044 -2.526 1.00 81.00 467 LEU A CA 1
ATOM 3777 C C . LEU A 1 467 ? -12.736 -28.046 -2.539 1.00 81.00 467 LEU A C 1
ATOM 3779 O O . LEU A 1 467 ? -11.819 -28.164 -1.731 1.00 81.00 467 LEU A O 1
ATOM 3783 N N . LEU A 1 468 ? -12.737 -27.070 -3.452 1.00 81.38 468 LEU A N 1
ATOM 3784 C CA . LEU A 1 468 ? -11.776 -25.969 -3.435 1.00 81.38 468 LEU A CA 1
ATOM 3785 C C . LEU A 1 468 ? -11.981 -25.077 -2.201 1.00 81.38 468 LEU A C 1
ATOM 3787 O O . LEU A 1 468 ? -10.995 -24.761 -1.537 1.00 81.38 468 LEU A O 1
ATOM 3791 N N . ASN A 1 469 ? -13.230 -24.720 -1.888 1.00 77.44 469 ASN A N 1
ATOM 3792 C CA . ASN A 1 469 ? -13.578 -23.932 -0.704 1.00 77.44 469 ASN A CA 1
ATOM 3793 C C . ASN A 1 469 ? -13.187 -24.666 0.584 1.00 77.44 469 ASN A C 1
ATOM 3795 O O . ASN A 1 469 ? -12.488 -24.090 1.415 1.00 77.44 469 ASN A O 1
ATOM 3799 N N . ASP A 1 470 ? -13.519 -25.955 0.698 1.00 78.81 470 ASP A N 1
ATOM 3800 C CA . ASP A 1 470 ? -13.150 -26.779 1.857 1.00 78.81 470 ASP A CA 1
ATOM 3801 C C . ASP A 1 470 ? -11.623 -26.836 2.040 1.00 78.81 470 ASP A C 1
ATOM 3803 O O . ASP A 1 470 ? -11.098 -26.629 3.135 1.00 78.81 470 ASP A O 1
ATOM 3807 N N . LYS A 1 471 ? -10.872 -27.054 0.950 1.00 80.81 471 LYS A N 1
ATOM 3808 C CA . LYS A 1 471 ? -9.399 -27.083 0.987 1.00 80.81 471 LYS A CA 1
ATOM 3809 C C . LYS A 1 471 ? -8.793 -25.732 1.358 1.00 80.81 471 LYS A C 1
ATOM 3811 O O . LYS A 1 471 ? -7.802 -25.702 2.085 1.00 80.81 471 LYS A O 1
ATOM 3816 N N . LEU A 1 472 ? -9.348 -24.633 0.848 1.00 80.19 472 LEU A N 1
ATOM 3817 C CA . LEU A 1 472 ? -8.916 -23.280 1.194 1.00 80.19 472 LEU A CA 1
ATOM 3818 C C . LEU A 1 472 ? -9.162 -22.987 2.674 1.00 80.19 472 LEU A C 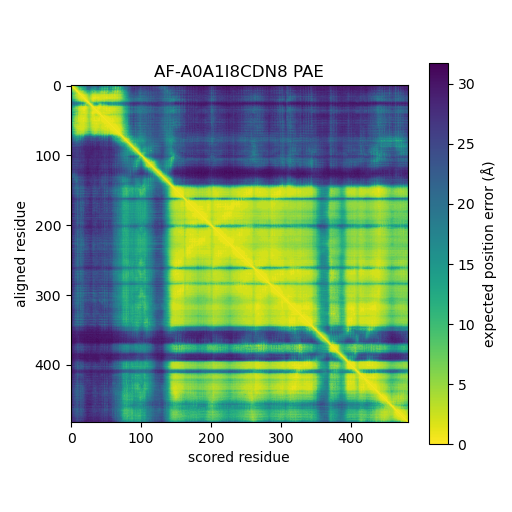1
ATOM 3820 O O . LEU A 1 472 ? -8.256 -22.487 3.337 1.00 80.19 472 LEU A O 1
ATOM 3824 N N . LEU A 1 473 ? -10.332 -23.354 3.202 1.00 79.31 473 LEU A N 1
ATOM 3825 C CA . LEU A 1 473 ? -10.666 -23.189 4.614 1.00 79.31 473 LEU A CA 1
ATOM 3826 C C . LEU A 1 473 ? -9.703 -23.980 5.508 1.00 79.31 473 LEU A C 1
ATOM 3828 O O . LEU A 1 473 ? -9.134 -23.422 6.442 1.00 79.31 473 LEU A O 1
ATOM 3832 N N . VAL A 1 474 ? -9.444 -25.251 5.182 1.00 81.12 474 VAL A N 1
ATOM 3833 C CA . VAL A 1 474 ? -8.474 -26.085 5.914 1.00 81.12 474 VAL A CA 1
ATOM 3834 C C . VAL A 1 474 ? -7.062 -25.501 5.836 1.00 81.12 474 VAL A C 1
ATOM 3836 O O . VAL A 1 474 ? -6.357 -25.474 6.842 1.00 81.12 474 VAL A O 1
ATOM 3839 N N . TYR A 1 475 ? -6.637 -25.014 4.668 1.00 79.88 475 TYR A N 1
ATOM 3840 C CA . TYR A 1 475 ? -5.326 -24.382 4.502 1.00 79.88 475 TYR A CA 1
ATOM 3841 C C . TYR A 1 475 ? -5.183 -23.116 5.355 1.00 79.88 475 TYR A C 1
ATOM 3843 O O . TYR A 1 475 ? -4.169 -22.950 6.034 1.00 79.88 475 TYR A O 1
ATOM 3851 N N . LEU A 1 476 ? -6.194 -22.244 5.342 1.00 77.69 476 LEU A N 1
ATOM 3852 C CA . LEU A 1 476 ? -6.213 -21.025 6.149 1.00 77.69 476 LEU A CA 1
ATOM 3853 C C . LEU A 1 476 ? -6.229 -21.358 7.643 1.00 77.69 476 LEU A C 1
ATOM 3855 O O . LEU A 1 476 ? -5.397 -20.836 8.378 1.00 77.69 476 LEU A O 1
ATOM 3859 N N . ASN A 1 477 ? -7.078 -22.293 8.077 1.00 74.88 477 ASN A N 1
ATOM 3860 C CA . ASN A 1 477 ? -7.096 -22.754 9.464 1.00 74.88 477 ASN A CA 1
ATOM 3861 C C . ASN A 1 477 ? -5.737 -23.322 9.878 1.00 74.88 477 ASN A C 1
ATOM 3863 O O . ASN A 1 477 ? -5.227 -22.978 10.939 1.00 74.88 477 ASN A O 1
ATOM 3867 N N . LYS A 1 478 ? -5.096 -24.125 9.020 1.00 77.50 478 LYS A N 1
ATOM 3868 C CA . LYS A 1 478 ? -3.758 -24.639 9.311 1.00 77.50 478 LYS A CA 1
ATOM 3869 C C . LYS A 1 478 ? -2.740 -23.515 9.478 1.00 77.50 478 LYS A C 1
ATOM 3871 O O . LYS A 1 478 ? -1.976 -23.569 10.417 1.00 77.50 478 LYS A O 1
ATOM 3876 N N . LYS A 1 479 ? -2.747 -22.505 8.605 1.00 74.69 479 LYS A N 1
ATOM 3877 C CA . LYS A 1 479 ? -1.815 -21.365 8.669 1.00 74.69 479 LYS A CA 1
ATOM 3878 C C . LYS A 1 479 ? -2.008 -20.501 9.927 1.00 74.69 479 LYS A C 1
ATOM 3880 O O . LYS A 1 479 ? -1.056 -19.867 10.367 1.00 74.69 479 LYS A O 1
ATOM 3885 N N . HIS A 1 480 ? -3.236 -20.400 10.436 1.00 68.44 480 HIS A N 1
ATOM 3886 C CA . HIS A 1 480 ? -3.576 -19.496 11.538 1.00 68.44 480 HIS A CA 1
ATOM 3887 C C . HIS A 1 480 ? -3.599 -20.167 12.919 1.00 68.44 480 HIS A C 1
ATOM 3889 O O . HIS A 1 480 ? -3.405 -19.468 13.910 1.00 68.44 480 HIS A O 1
ATOM 3895 N N . PHE A 1 481 ? -3.819 -21.484 12.997 1.00 63.19 481 PHE A N 1
ATOM 3896 C CA . PHE A 1 481 ? -3.947 -22.218 14.265 1.00 63.19 481 PHE A CA 1
ATOM 3897 C C . PHE A 1 481 ? -2.826 -23.240 14.533 1.00 63.19 481 PHE A C 1
ATOM 3899 O O . PHE A 1 481 ? -2.759 -23.755 15.648 1.00 63.19 481 PHE A O 1
ATOM 3906 N N . TYR A 1 482 ? -1.964 -23.539 13.552 1.00 47.72 482 TYR A N 1
ATOM 3907 C CA . TYR A 1 482 ? -0.828 -24.467 13.669 1.00 47.72 482 TYR A CA 1
ATOM 3908 C C . TYR A 1 482 ? 0.443 -23.843 13.094 1.00 47.72 482 TYR A C 1
ATOM 3910 O O . TYR A 1 482 ? 1.531 -24.218 13.582 1.00 47.72 482 TYR A O 1
#

pLDDT: mean 75.58, std 21.77, range [26.22, 98.38]

Nearest PDB structures (foldseek):
  4d1q-assembly1_A-2  TM=7.244E-01  e=1.676E-06  Musca domestica
  6dww-assembly1_A  TM=6.673E-01  e=1.391E-06  Musca domestica

Secondary structure (DSSP, 8-state):
-PPP---TTS-TTGGGGGEEE-TT--SSS-EEEETTT--EEES-HHHHHHHHHHH-HHHHHHHHHHHHHHHHHHHHHHHHHSGGGTTS-HHHHTT--EE-SS-EEEEPHHHHHHHHHH-SS-SS----S--TTHHHHHHTTTTEEEE--HHHHHHHHHHHHHTT-HHHHHHHHHHHHHHHSHHHHHHHHHHHS-PPP---TTSTTHHHHHHHHHHHTHHHHHHHHHHTTPPPPPHHHHHHHHHHHHHHHHHHHHHHHHTSSS-TTTHHHHHHHHHHHHHHHHHTT-HHHHHHHHHHHHHHGGGT-TT-TT--THHHHHHHT-TTTGGGS-HHHHHHHHHHHHHHS-GGGGB-S--PPPPPP------S---HHHHHHHHHHHGGG------S---BHHHHHHHHHSS--TTPPPHHHHHHH-STTGGGHHHHHHHHT--S-SHHHHHHHHHHHHHHH-GGG---HHHHHHHHHHHHHHHHH-

Foldseek 3Di:
DPDDDDDPQDDLCNLCVQWAWDPPDPDDDTWIAGPVPRDTWGPGSVGSLVCCVVPVVVVVVVSVVVRVVVVVVVVVVVVVVVVVCVVDPVVVVCQDFDDDQAWTWDQFPVNVVVVVVVPDDPDDDDDPDDDPCPVVVVVVVVRTDTAHQVLNLLLVLLVQLVPDLPLLVLALQLLVVCLVDVVLQVQLCVVLVDGRDHDDPPDRCVSLVNLVVCLVSVVSSVVSCVVVVHRHRDPVSNVVSVLSSQLCVLSVVLSVQLLDQFCLLVNQVSLVLNLVSLVVSVVVVSPSSVSSNVSSCVRVCLDHPPPDPNNDPLSVLLNCLWLQRVLVADPVNLVVSVVVCPVRDDCPLFFDDDDDDDDDDDDDDDDDDDRPSNVSLVVLVVVVPDDDPPPPPDRGLSVVSSVVRNRHDPPDDGSLVCLVPDPSPVVCSVVNVSSSSNRSHPSVVVVLVVVCCCCPPDPVNPDPPVVSVVVSVVVVCVVPVD

Radius of gyration: 28.85 Å; Cα contacts (8 Å, |Δi|>4): 478; chains: 1; bounding box: 78×65×75 Å